Protein AF-A0A2D8T0A4-F1 (afdb_monomer_lite)

pLDDT: mean 87.45, std 16.28, range [20.62, 98.56]

Foldseek 3Di:
DDPPDPPPDDDDDDPDCPPAFDAQPQQQAGADPVRHGLEDDGFPHKDDADPVAWIWTHHPVAIAIDGSNGHGLEDDHANDWDYADPQWIWTHHDQWIAIDGSHRHGLEDDTASDWDYDDPQWTWTHHPCFIFIAGSNRDTLDDPHANDWAHDDPQWIWTAHPVQWIFIAGPSRHGQEDDTANDKADDDPQKIWGAHPQAIAIAGSRRHGLDDHHFNAWDDDDPQKIWTQHLLRFTWIAGSNGDIGHDPDPPDDDDDDPQDPPGDDQDDDLVSSLLSVLVVQLSLLLVCVSVVQADQQDKKKWFDSDPFKIWIAAHRDRSNPDDSLRIFIAGLVQHTDDHDGGGHLQVLQVSLLCVLDVLWGMKIWTAQPLLLVCLVVVHQLQLEDFPQPPAEEFDEDDGSDNVQNVSCVVQSNQAQKYHDRNGTIMGIHNDPSVSSVSRVRSSVSSVVRVVVVVPDDRHHDPVVVVVVVCVVVVHDVVSRVSSHDDD

Structure (mmCIF, N/CA/C/O backbone):
data_AF-A0A2D8T0A4-F1
#
_entry.id   AF-A0A2D8T0A4-F1
#
loop_
_atom_site.group_PDB
_atom_site.id
_atom_site.type_symbol
_atom_site.label_atom_id
_atom_site.label_alt_id
_atom_site.label_comp_id
_atom_site.label_asym_id
_atom_site.label_entity_id
_atom_site.label_seq_id
_atom_site.pdbx_PDB_ins_code
_atom_site.Cartn_x
_atom_site.Cartn_y
_atom_site.Cartn_z
_atom_site.occupancy
_atom_site.B_iso_or_equiv
_atom_site.auth_seq_id
_atom_site.auth_comp_id
_atom_site.auth_asym_id
_atom_site.auth_atom_id
_atom_site.pdbx_PDB_model_num
ATOM 1 N N . MET A 1 1 ? 13.088 -10.643 -3.166 1.00 25.22 1 MET A N 1
ATOM 2 C CA . MET A 1 1 ? 12.780 -11.390 -4.403 1.00 25.22 1 MET A CA 1
ATOM 3 C C . MET A 1 1 ? 11.805 -10.527 -5.203 1.00 25.22 1 MET A C 1
ATOM 5 O O . MET A 1 1 ? 10.603 -10.677 -5.061 1.00 25.22 1 MET A O 1
ATOM 9 N N . MET A 1 2 ? 12.314 -9.505 -5.899 1.00 22.02 2 MET A N 1
ATOM 10 C CA . MET A 1 2 ? 11.491 -8.601 -6.715 1.00 22.02 2 MET A CA 1
ATOM 11 C C . MET A 1 2 ? 11.485 -9.134 -8.143 1.00 22.02 2 MET A C 1
ATOM 13 O O . MET A 1 2 ? 12.546 -9.375 -8.717 1.00 22.02 2 MET A O 1
ATOM 17 N N . PHE A 1 3 ? 10.289 -9.356 -8.678 1.00 20.62 3 PHE A N 1
ATOM 18 C CA . PHE A 1 3 ? 10.072 -9.680 -10.077 1.00 20.62 3 PHE A CA 1
ATOM 19 C C . PHE A 1 3 ? 10.654 -8.553 -10.937 1.00 20.62 3 PHE A C 1
ATOM 21 O O . PHE A 1 3 ? 10.119 -7.449 -10.965 1.00 20.62 3 PHE A O 1
ATOM 28 N N . VAL A 1 4 ? 11.751 -8.832 -11.643 1.00 24.62 4 VAL A N 1
ATOM 29 C CA . VAL A 1 4 ? 12.166 -8.040 -12.805 1.00 24.62 4 VAL A CA 1
ATOM 30 C C . VAL A 1 4 ? 11.156 -8.375 -13.898 1.00 24.62 4 VAL A C 1
ATOM 32 O O . VAL A 1 4 ? 11.332 -9.319 -14.666 1.00 24.62 4 VAL A O 1
ATOM 35 N N . GLY A 1 5 ? 10.021 -7.678 -13.866 1.00 23.03 5 GLY A N 1
ATOM 36 C CA . GLY A 1 5 ? 9.019 -7.748 -14.913 1.00 23.03 5 GLY A CA 1
ATOM 37 C C . GLY A 1 5 ? 9.656 -7.268 -16.207 1.00 23.03 5 GLY A C 1
ATOM 38 O O . GLY A 1 5 ? 10.078 -6.120 -16.310 1.00 23.03 5 GLY A O 1
ATOM 39 N N . ILE A 1 6 ? 9.746 -8.163 -17.186 1.00 25.33 6 ILE A N 1
ATOM 40 C CA . ILE A 1 6 ? 9.951 -7.794 -18.582 1.00 25.33 6 ILE A CA 1
ATOM 41 C C . ILE A 1 6 ? 8.779 -6.873 -18.924 1.00 25.33 6 ILE A C 1
ATOM 43 O O . ILE A 1 6 ? 7.647 -7.339 -19.051 1.00 25.33 6 ILE A O 1
ATOM 47 N N . ALA A 1 7 ? 9.030 -5.566 -18.990 1.00 26.69 7 ALA A N 1
ATOM 48 C CA . ALA A 1 7 ? 8.056 -4.609 -19.476 1.00 26.69 7 ALA A CA 1
ATOM 49 C C . ALA A 1 7 ? 7.777 -4.954 -20.943 1.00 26.69 7 ALA A C 1
ATOM 51 O O . ALA A 1 7 ? 8.597 -4.714 -21.829 1.00 26.69 7 ALA A O 1
ATOM 52 N N . ILE A 1 8 ? 6.633 -5.587 -21.188 1.00 26.22 8 ILE A N 1
ATOM 53 C CA . ILE A 1 8 ? 6.074 -5.713 -22.527 1.00 26.22 8 ILE A CA 1
ATOM 54 C C . ILE A 1 8 ? 5.610 -4.299 -22.884 1.00 26.22 8 ILE A C 1
ATOM 56 O O . ILE A 1 8 ? 4.675 -3.771 -22.289 1.00 26.22 8 ILE A O 1
ATOM 60 N N . CYS A 1 9 ? 6.371 -3.653 -23.761 1.00 36.06 9 CYS A N 1
ATOM 61 C CA . CYS A 1 9 ? 6.180 -2.275 -24.189 1.00 36.06 9 CYS A CA 1
ATOM 62 C C . CYS A 1 9 ? 4.857 -2.137 -24.968 1.00 36.06 9 CYS A C 1
ATOM 64 O O . CYS A 1 9 ? 4.589 -2.946 -25.859 1.00 36.06 9 CYS A O 1
ATOM 66 N N . GLU A 1 10 ? 4.052 -1.111 -24.674 1.00 27.22 10 GLU A N 1
ATOM 67 C CA . GLU A 1 10 ? 3.031 -0.652 -25.623 1.00 27.22 10 GLU A CA 1
ATOM 68 C C . GLU A 1 10 ? 3.733 0.040 -26.806 1.00 27.22 10 GLU A C 1
ATOM 70 O O . GLU A 1 10 ? 4.656 0.831 -26.592 1.00 27.22 10 GLU A O 1
ATOM 75 N N . PRO A 1 11 ? 3.345 -0.243 -28.061 1.00 32.34 11 PRO A N 1
ATOM 76 C CA . PRO A 1 11 ? 4.042 0.293 -29.220 1.00 32.34 11 PRO A CA 1
ATOM 77 C C . PRO A 1 11 ? 3.827 1.806 -29.365 1.00 32.34 11 PRO A C 1
ATOM 79 O O . PRO A 1 11 ? 2.698 2.293 -29.440 1.00 32.34 11 PRO A O 1
ATOM 82 N N . TYR A 1 12 ? 4.938 2.534 -29.485 1.00 36.16 12 TYR A N 1
ATOM 83 C CA . TYR A 1 12 ? 4.987 3.905 -29.989 1.00 36.16 12 TYR A CA 1
ATOM 84 C C . TYR A 1 12 ? 4.338 3.946 -31.385 1.00 36.16 12 TYR A C 1
ATOM 86 O O . TYR A 1 12 ? 4.817 3.287 -32.309 1.00 36.16 12 TYR A O 1
ATOM 94 N N . ARG A 1 13 ? 3.219 4.668 -31.542 1.00 32.97 13 ARG A N 1
ATOM 95 C CA . ARG A 1 13 ? 2.554 4.852 -32.842 1.00 32.97 13 ARG A CA 1
ATOM 96 C C . ARG A 1 13 ? 3.305 5.912 -33.649 1.00 32.97 13 ARG A C 1
ATOM 98 O O . ARG A 1 13 ? 3.213 7.092 -33.332 1.00 32.97 13 ARG A O 1
ATOM 105 N N . SER A 1 14 ? 4.032 5.489 -34.682 1.00 35.91 14 SER A N 1
ATOM 106 C CA . SER A 1 14 ? 4.498 6.371 -35.756 1.00 35.91 14 SER A CA 1
ATOM 107 C C . SER A 1 14 ? 3.382 6.590 -36.784 1.00 35.91 14 SER A C 1
ATOM 109 O O . SER A 1 14 ? 2.695 5.642 -37.164 1.00 35.91 14 SER A O 1
ATOM 111 N N . ASP A 1 15 ? 3.240 7.822 -37.278 1.00 35.44 15 ASP A N 1
ATOM 112 C CA . ASP A 1 15 ? 2.240 8.256 -38.276 1.00 35.44 15 ASP A CA 1
ATOM 113 C C . ASP A 1 15 ? 2.465 7.715 -39.711 1.00 35.44 15 ASP A C 1
ATOM 115 O O . ASP A 1 15 ? 1.843 8.164 -40.672 1.00 35.44 15 ASP A O 1
ATOM 119 N N . SER A 1 16 ? 3.308 6.696 -39.879 1.00 44.09 16 SER A N 1
ATOM 120 C CA . SER A 1 16 ? 3.341 5.836 -41.063 1.00 44.09 16 SER A CA 1
ATOM 121 C C . SER A 1 16 ? 3.115 4.397 -40.608 1.00 44.09 16 SER A C 1
ATOM 123 O O . SER A 1 16 ? 3.939 3.795 -39.919 1.00 44.09 16 SER A O 1
ATOM 125 N N . MET A 1 17 ? 1.956 3.832 -40.948 1.00 53.38 17 MET A N 1
ATOM 126 C CA . MET A 1 17 ? 1.600 2.475 -40.537 1.00 53.38 17 MET A CA 1
ATOM 127 C C . MET A 1 17 ? 2.270 1.469 -41.483 1.00 53.38 17 MET A C 1
ATOM 129 O O . MET A 1 17 ? 1.611 0.803 -42.279 1.00 53.38 17 MET A O 1
ATOM 133 N N . THR A 1 18 ? 3.603 1.398 -41.445 1.00 69.62 18 THR A N 1
ATOM 134 C CA . THR A 1 18 ? 4.347 0.317 -42.094 1.00 69.62 18 THR A CA 1
ATOM 135 C C . THR A 1 18 ? 3.985 -0.978 -41.373 1.00 69.62 18 THR A C 1
ATOM 137 O O . THR A 1 18 ? 4.347 -1.184 -40.216 1.00 69.62 18 THR A O 1
ATOM 140 N N . ILE A 1 19 ? 3.211 -1.837 -42.034 1.00 80.69 19 ILE A N 1
ATOM 141 C CA . ILE A 1 19 ? 2.784 -3.117 -41.467 1.00 80.69 19 ILE A CA 1
ATOM 142 C C . ILE A 1 19 ? 3.915 -4.122 -41.672 1.00 80.69 19 ILE A C 1
ATOM 144 O O . ILE A 1 19 ? 4.169 -4.563 -42.794 1.00 80.69 19 ILE A O 1
ATOM 148 N N . TYR A 1 20 ? 4.595 -4.482 -40.586 1.00 91.19 20 TYR A N 1
ATOM 149 C CA . TYR A 1 20 ? 5.616 -5.523 -40.605 1.00 91.19 20 TYR A CA 1
ATOM 150 C C . TYR A 1 20 ? 5.026 -6.923 -40.354 1.00 91.19 20 TYR A C 1
ATOM 152 O O . TYR A 1 20 ? 3.964 -7.046 -39.736 1.00 91.19 20 TYR A O 1
ATOM 160 N N . PRO A 1 21 ? 5.719 -7.993 -40.796 1.00 93.94 21 PRO A N 1
ATOM 161 C CA . PRO A 1 21 ? 5.367 -9.366 -40.448 1.00 93.94 21 PRO A CA 1
ATOM 162 C C . PRO A 1 21 ? 5.241 -9.570 -38.932 1.00 93.94 21 PRO A C 1
ATOM 164 O O . PRO A 1 21 ? 6.046 -9.057 -38.151 1.00 93.94 21 PRO A O 1
ATOM 167 N N . SER A 1 22 ? 4.252 -10.356 -38.512 1.00 94.31 22 SER A N 1
ATOM 168 C CA . SER A 1 22 ? 4.015 -10.663 -37.096 1.00 94.31 22 SER A CA 1
ATOM 169 C C . SER A 1 22 ? 4.886 -11.824 -36.627 1.00 94.31 22 SER A C 1
ATOM 171 O O . SER A 1 22 ? 5.336 -12.640 -37.428 1.00 94.31 22 SER A O 1
ATOM 173 N N . THR A 1 23 ? 5.144 -11.937 -35.326 1.00 94.62 23 THR A N 1
ATOM 174 C CA . THR A 1 23 ? 5.869 -13.091 -34.779 1.00 94.62 23 THR A CA 1
ATOM 175 C C . THR A 1 23 ? 4.977 -14.334 -34.776 1.00 94.62 23 THR A C 1
ATOM 177 O O . THR A 1 23 ? 3.807 -14.283 -34.400 1.00 94.62 23 THR A O 1
ATOM 180 N N . SER A 1 24 ? 5.527 -15.477 -35.193 1.00 92.88 24 SER A N 1
ATOM 181 C CA . SER A 1 24 ? 4.832 -16.766 -35.074 1.00 92.88 24 SER A CA 1
ATOM 182 C C . SER A 1 24 ? 4.559 -17.120 -33.610 1.00 92.88 24 SER A C 1
ATOM 184 O O . SER A 1 24 ? 5.313 -16.746 -32.708 1.00 92.88 24 SER A O 1
ATOM 186 N N . SER A 1 25 ? 3.526 -17.928 -33.368 1.00 91.94 25 SER A N 1
ATOM 187 C CA . SER A 1 25 ? 3.173 -18.405 -32.023 1.00 91.94 25 SER A CA 1
ATOM 188 C C . SER A 1 25 ? 4.308 -19.181 -31.340 1.00 91.94 25 SER A C 1
ATOM 190 O O . SER A 1 25 ? 4.512 -19.045 -30.135 1.00 91.94 25 SER A O 1
ATOM 192 N N . CYS A 1 26 ? 5.096 -19.945 -32.106 1.00 91.25 26 CYS A N 1
ATOM 193 C CA . CYS A 1 26 ? 6.277 -20.658 -31.612 1.00 91.25 26 CYS A CA 1
ATOM 194 C C . CYS A 1 26 ? 7.536 -19.780 -31.514 1.00 91.25 26 CYS A C 1
ATOM 196 O O . CYS A 1 26 ? 8.574 -20.262 -31.070 1.00 91.25 26 CYS A O 1
ATOM 198 N N . ARG A 1 27 ? 7.455 -18.506 -31.921 1.00 93.81 27 ARG A N 1
ATOM 199 C CA . ARG A 1 27 ? 8.525 -17.500 -31.859 1.00 93.81 27 ARG A CA 1
ATOM 200 C C . ARG A 1 27 ? 9.797 -17.851 -32.634 1.00 93.81 27 ARG A C 1
ATOM 202 O O . ARG A 1 27 ? 10.830 -17.261 -32.369 1.00 93.81 27 ARG A O 1
ATOM 209 N N . THR A 1 28 ? 9.754 -18.762 -33.606 1.00 95.62 28 THR A N 1
ATOM 210 C CA . THR A 1 28 ? 10.954 -19.184 -34.372 1.00 95.62 28 THR A CA 1
ATOM 211 C C . THR A 1 28 ? 11.115 -18.476 -35.722 1.00 95.62 28 THR A C 1
ATOM 213 O O . THR A 1 28 ? 12.143 -18.611 -36.385 1.00 95.62 28 THR A O 1
ATOM 216 N N . HIS A 1 29 ? 10.088 -17.754 -36.165 1.00 97.44 29 HIS A N 1
ATOM 217 C CA . HIS A 1 29 ? 10.027 -17.034 -37.440 1.00 97.44 29 HIS A CA 1
ATOM 218 C C . HIS A 1 29 ? 8.901 -15.992 -37.416 1.00 97.44 29 HIS A C 1
ATOM 220 O O . HIS A 1 29 ? 8.115 -15.947 -36.463 1.00 97.44 29 HIS A O 1
ATOM 226 N N . HIS A 1 30 ? 8.811 -15.192 -38.476 1.00 97.75 30 HIS A N 1
ATOM 227 C CA . HIS A 1 30 ? 7.716 -14.255 -38.702 1.00 97.75 30 HIS A CA 1
ATOM 228 C C . HIS A 1 30 ? 6.729 -14.777 -39.749 1.00 97.75 30 HIS A C 1
ATOM 230 O O . HIS A 1 30 ? 7.111 -15.545 -40.636 1.00 97.75 30 HIS A O 1
ATOM 236 N N . ILE A 1 31 ? 5.480 -14.339 -39.636 1.00 96.81 31 ILE A N 1
ATOM 237 C CA . ILE A 1 31 ? 4.346 -14.729 -40.472 1.00 96.81 31 ILE A CA 1
ATOM 238 C C . ILE A 1 31 ? 3.674 -13.503 -41.096 1.00 96.81 31 ILE A C 1
ATOM 240 O O . ILE A 1 31 ? 3.729 -12.399 -40.544 1.00 96.81 31 ILE A O 1
ATOM 244 N N . ASP A 1 32 ? 3.059 -13.702 -42.254 1.00 94.25 32 ASP A N 1
ATOM 245 C CA . ASP A 1 32 ? 2.218 -12.704 -42.905 1.00 94.25 32 ASP A CA 1
ATOM 246 C C . ASP A 1 32 ? 0.806 -12.654 -42.283 1.00 94.25 32 ASP A C 1
ATOM 248 O O . ASP A 1 32 ? 0.531 -13.261 -41.246 1.00 94.25 32 ASP A O 1
ATOM 252 N N . SER A 1 33 ? -0.102 -11.906 -42.917 1.00 91.00 33 SER A N 1
ATOM 253 C CA . SER A 1 33 ? -1.495 -11.780 -42.464 1.00 91.00 33 SER A CA 1
ATOM 254 C C . SER A 1 33 ? -2.328 -13.061 -42.609 1.00 91.00 33 SER A C 1
ATOM 256 O O . SER A 1 33 ? -3.336 -13.194 -41.918 1.00 91.00 33 SER A O 1
ATOM 258 N N . ASN A 1 34 ? -1.905 -14.009 -43.450 1.00 91.94 34 ASN A N 1
ATOM 259 C CA . ASN A 1 34 ? -2.537 -15.321 -43.603 1.00 91.94 34 ASN A CA 1
ATOM 260 C C . ASN A 1 34 ? -1.980 -16.351 -42.607 1.00 91.94 34 ASN A C 1
ATOM 262 O O . ASN A 1 34 ? -2.529 -17.443 -42.472 1.00 91.94 34 ASN A O 1
ATOM 266 N N . GLY A 1 35 ? -0.915 -15.999 -41.883 1.00 91.75 35 GLY A N 1
ATOM 267 C CA . GLY A 1 35 ? -0.215 -16.890 -40.966 1.00 91.75 35 GLY A CA 1
ATOM 268 C C . GLY A 1 35 ? 0.906 -17.694 -41.624 1.00 91.75 35 GLY A C 1
ATOM 269 O O . GLY A 1 35 ? 1.494 -18.556 -40.967 1.00 91.75 35 GLY A O 1
ATOM 270 N N . ASP A 1 36 ? 1.238 -17.399 -42.881 1.00 95.38 36 ASP A N 1
ATOM 271 C CA . ASP A 1 36 ? 2.272 -18.104 -43.626 1.00 95.38 36 ASP A CA 1
ATOM 272 C C . ASP A 1 36 ? 3.665 -17.524 -43.327 1.00 95.38 36 ASP A C 1
ATOM 274 O O . ASP A 1 36 ? 3.825 -16.304 -43.215 1.00 95.38 36 ASP A O 1
ATOM 278 N N . PRO A 1 37 ? 4.716 -18.359 -43.198 1.00 96.31 37 PRO A N 1
ATOM 279 C CA . PRO A 1 37 ? 6.074 -17.876 -42.965 1.00 96.31 37 PRO A CA 1
ATOM 280 C C . PRO A 1 37 ? 6.572 -16.955 -44.087 1.00 96.31 37 PRO A C 1
ATOM 282 O O . PRO A 1 37 ? 6.653 -17.372 -45.241 1.00 96.31 37 PRO A O 1
ATOM 285 N N . VAL A 1 38 ? 7.028 -15.745 -43.744 1.00 96.38 38 VAL A N 1
ATOM 286 C CA . VAL A 1 38 ? 7.545 -14.772 -44.737 1.00 96.38 38 VAL A CA 1
ATOM 287 C C . VAL A 1 38 ? 8.947 -15.107 -45.267 1.00 96.38 38 VAL A C 1
ATOM 289 O O . VAL A 1 38 ? 9.427 -14.496 -46.219 1.00 96.38 38 VAL A O 1
ATOM 292 N N . TYR A 1 39 ? 9.617 -16.092 -44.666 1.00 96.50 39 TYR A N 1
ATOM 293 C CA . TYR A 1 39 ? 10.901 -16.630 -45.111 1.00 96.50 39 TYR A CA 1
ATOM 294 C C . TYR A 1 39 ? 11.095 -18.085 -44.641 1.00 96.50 39 TYR A C 1
ATOM 296 O O . TYR A 1 39 ? 10.471 -18.560 -43.685 1.00 96.50 39 TYR A O 1
ATOM 304 N N . GLY A 1 40 ? 11.993 -18.817 -45.311 1.00 94.31 40 GLY A N 1
ATOM 305 C CA . GLY A 1 40 ? 12.233 -20.245 -45.051 1.00 94.31 40 GLY A CA 1
ATOM 306 C C . GLY A 1 40 ? 13.088 -20.553 -43.813 1.00 94.31 40 GLY A C 1
ATOM 307 O O . GLY A 1 40 ? 12.953 -21.624 -43.228 1.00 94.31 40 GLY A O 1
ATOM 308 N N . GLN A 1 41 ? 13.949 -19.627 -43.382 1.00 94.56 41 GLN A N 1
ATOM 309 C CA . GLN A 1 41 ? 14.846 -19.839 -42.239 1.00 94.56 41 GLN A CA 1
ATOM 310 C C . GLN A 1 41 ? 14.077 -19.950 -40.909 1.00 94.56 41 GLN A C 1
ATOM 312 O O . GLN A 1 41 ? 13.019 -19.341 -40.731 1.00 94.56 41 GLN A O 1
ATOM 317 N N . ARG A 1 42 ? 14.608 -20.731 -39.960 1.00 96.06 42 ARG A N 1
ATOM 318 C CA . ARG A 1 42 ? 14.088 -20.856 -38.590 1.00 96.06 42 ARG A CA 1
ATOM 319 C C . ARG A 1 42 ? 15.179 -20.521 -37.581 1.00 96.06 42 ARG A C 1
ATOM 321 O O . ARG A 1 42 ? 16.318 -20.960 -37.725 1.00 96.06 42 ARG A O 1
ATOM 328 N N . PHE A 1 43 ? 14.802 -19.746 -36.578 1.00 96.38 43 PHE A N 1
ATOM 329 C CA . PHE A 1 43 ? 15.666 -19.252 -35.512 1.00 96.38 43 PHE A CA 1
ATOM 330 C C . PHE A 1 43 ? 15.294 -19.916 -34.187 1.00 96.38 43 PHE A C 1
ATOM 332 O O . PHE A 1 43 ? 14.204 -20.477 -34.055 1.00 96.38 43 PHE A O 1
ATOM 339 N N . LYS A 1 44 ? 16.183 -19.840 -33.191 1.00 95.19 44 LYS A N 1
ATOM 340 C CA . LYS A 1 44 ? 15.857 -20.277 -31.825 1.00 95.19 44 LYS A CA 1
ATOM 341 C C . LYS A 1 44 ? 14.746 -19.412 -31.239 1.00 95.19 44 LYS A C 1
ATOM 343 O O . LYS A 1 44 ? 13.808 -19.940 -30.651 1.00 95.19 44 LYS A O 1
ATOM 348 N N . TRP A 1 45 ? 14.848 -18.099 -31.436 1.00 92.69 45 TRP A N 1
ATOM 349 C CA . TRP A 1 45 ? 13.770 -17.151 -31.194 1.00 92.69 45 TRP A CA 1
ATOM 350 C C . TRP A 1 45 ? 13.898 -15.924 -32.100 1.00 92.69 45 TRP A C 1
ATOM 352 O O . TRP A 1 45 ? 14.983 -15.608 -32.596 1.00 92.69 45 TRP A O 1
ATOM 362 N N . VAL A 1 46 ? 12.771 -15.244 -32.303 1.00 95.12 46 VAL A N 1
ATOM 363 C CA . VAL A 1 46 ? 12.654 -13.949 -32.975 1.00 95.12 46 VAL A CA 1
ATOM 364 C C . VAL A 1 46 ? 11.839 -12.985 -32.108 1.00 95.12 46 VAL A C 1
ATOM 366 O O . VAL A 1 46 ? 10.942 -13.411 -31.373 1.00 95.12 46 VAL A O 1
ATOM 369 N N . LEU A 1 47 ? 12.135 -11.691 -32.204 1.00 94.44 47 LEU A N 1
ATOM 370 C CA . LEU A 1 47 ? 11.310 -10.606 -31.663 1.00 94.44 47 LEU A CA 1
ATOM 371 C C . LEU A 1 47 ? 10.664 -9.801 -32.796 1.00 94.44 47 LEU A C 1
ATOM 373 O O . LEU A 1 47 ? 11.145 -9.886 -33.922 1.00 94.44 47 LEU A O 1
ATOM 377 N N . PRO A 1 48 ? 9.598 -9.026 -32.510 1.00 94.69 48 PRO A N 1
ATOM 378 C CA . PRO A 1 48 ? 8.901 -8.241 -33.522 1.00 94.69 48 PRO A CA 1
ATOM 379 C C . PRO A 1 48 ? 9.816 -7.303 -34.312 1.00 94.69 48 PRO A C 1
ATOM 381 O O . PRO A 1 48 ? 10.804 -6.777 -33.795 1.00 94.69 48 PRO A O 1
ATOM 384 N N . PHE A 1 49 ? 9.430 -7.059 -35.562 1.00 94.75 49 PHE A N 1
ATOM 385 C CA . PHE A 1 49 ? 10.001 -5.994 -36.373 1.00 94.75 49 PHE A CA 1
ATOM 386 C C . PHE A 1 49 ? 9.636 -4.620 -35.811 1.00 94.75 49 PHE A C 1
ATOM 388 O O . PHE A 1 49 ? 8.479 -4.354 -35.479 1.00 94.75 49 PHE A O 1
ATOM 395 N N . HIS A 1 50 ? 10.623 -3.734 -35.793 1.00 91.25 50 HIS A N 1
ATOM 396 C CA . HIS A 1 50 ? 10.458 -2.313 -35.520 1.00 91.25 50 HIS A CA 1
ATOM 397 C C . HIS A 1 50 ? 10.997 -1.499 -36.692 1.00 91.25 50 HIS A C 1
ATOM 399 O O . HIS A 1 50 ? 11.849 -1.982 -37.441 1.00 91.25 50 HIS A O 1
ATOM 405 N N . ASP A 1 51 ? 10.500 -0.273 -36.866 1.00 87.62 51 ASP A N 1
ATOM 406 C CA . ASP A 1 51 ? 11.030 0.650 -37.870 1.00 87.62 51 ASP A CA 1
ATOM 407 C C . ASP A 1 51 ? 12.549 0.823 -37.682 1.00 87.62 51 ASP A C 1
ATOM 409 O O . ASP A 1 51 ? 12.975 0.978 -36.536 1.00 87.62 51 ASP A O 1
ATOM 413 N N . PRO A 1 52 ? 13.386 0.724 -38.737 1.00 92.06 52 PRO A N 1
ATOM 414 C CA . PRO A 1 52 ? 13.081 0.790 -40.178 1.00 92.06 52 PRO A CA 1
ATOM 415 C C . PRO A 1 52 ? 12.815 -0.567 -40.869 1.00 92.06 52 PRO A C 1
ATOM 417 O O . PRO A 1 52 ? 13.044 -0.722 -42.068 1.00 92.06 52 PRO A O 1
ATOM 420 N N . GLY A 1 53 ? 12.382 -1.584 -40.126 1.00 94.25 53 GLY A N 1
ATOM 421 C CA . GLY A 1 53 ? 12.137 -2.938 -40.628 1.00 94.25 53 GLY A CA 1
ATOM 422 C C . GLY A 1 53 ? 13.188 -3.932 -40.159 1.00 94.25 53 GLY A C 1
ATOM 423 O O . GLY A 1 53 ? 13.609 -4.803 -40.917 1.00 94.25 53 GLY A O 1
ATOM 424 N N . LEU A 1 54 ? 13.609 -3.806 -38.901 1.00 96.50 54 LEU A N 1
ATOM 425 C CA . LEU A 1 54 ? 14.595 -4.678 -38.276 1.00 96.50 54 LEU A CA 1
ATOM 426 C C . LEU A 1 54 ? 13.964 -5.501 -37.157 1.00 96.50 54 LEU A C 1
ATOM 428 O O . LEU A 1 54 ? 13.259 -4.962 -36.306 1.00 96.50 54 LEU A O 1
ATOM 432 N N . ALA A 1 55 ? 14.243 -6.804 -37.153 1.00 96.81 55 ALA A N 1
ATOM 433 C CA . ALA A 1 55 ? 13.822 -7.724 -36.100 1.00 96.81 55 ALA A CA 1
ATOM 434 C C . ALA A 1 55 ? 15.029 -8.440 -35.474 1.00 96.81 55 ALA A C 1
ATOM 436 O O . ALA A 1 55 ? 15.845 -8.988 -36.223 1.00 96.81 55 ALA A O 1
ATOM 437 N N . PRO A 1 56 ? 15.129 -8.497 -34.134 1.00 97.25 56 PRO A N 1
ATOM 438 C CA . PRO A 1 56 ? 16.103 -9.327 -33.429 1.00 97.25 56 PRO A CA 1
ATOM 439 C C . PRO A 1 56 ? 15.841 -10.812 -33.670 1.00 97.25 56 PRO A C 1
ATOM 441 O O . PRO A 1 56 ? 14.704 -11.279 -33.550 1.00 97.25 56 PRO A O 1
ATOM 444 N N . VAL A 1 57 ? 16.899 -11.571 -33.931 1.00 97.62 57 VAL A N 1
ATOM 445 C CA . VAL A 1 57 ? 16.862 -13.034 -34.021 1.00 97.62 57 VAL A CA 1
ATOM 446 C C . VAL A 1 57 ? 18.067 -13.647 -33.325 1.00 97.62 57 VAL A C 1
ATOM 448 O O . VAL A 1 57 ? 19.132 -13.034 -33.288 1.00 97.62 57 VAL A O 1
ATOM 451 N N . GLU A 1 58 ? 17.922 -14.882 -32.843 1.00 97.25 58 GLU A N 1
ATOM 452 C CA . GLU A 1 58 ? 19.036 -15.688 -32.330 1.00 97.25 58 GLU A CA 1
ATOM 453 C C . GLU A 1 58 ? 19.128 -17.037 -33.059 1.00 97.25 58 GLU A C 1
ATOM 455 O O . GLU A 1 58 ? 18.136 -17.757 -33.224 1.00 97.25 58 GLU A O 1
ATOM 460 N N . ASN A 1 59 ? 20.340 -17.420 -33.462 1.00 93.81 59 ASN A N 1
ATOM 461 C CA . ASN A 1 59 ? 20.662 -18.762 -33.947 1.00 93.81 59 ASN A CA 1
ATOM 462 C C . ASN A 1 59 ? 21.775 -19.417 -33.092 1.00 93.81 59 ASN A C 1
ATOM 464 O O . ASN A 1 59 ? 21.949 -19.106 -31.915 1.00 93.81 59 ASN A O 1
ATOM 468 N N . PHE A 1 60 ? 22.495 -20.404 -33.631 1.00 91.00 60 PHE A N 1
ATOM 469 C CA . PHE A 1 60 ? 23.614 -21.043 -32.919 1.00 91.00 60 PHE A CA 1
ATOM 470 C C . PHE A 1 60 ? 24.918 -20.233 -32.954 1.00 91.00 60 PHE A C 1
ATOM 472 O O . PHE A 1 60 ? 25.805 -20.505 -32.154 1.00 91.00 60 PHE A O 1
ATOM 479 N N . GLU A 1 61 ? 25.024 -19.252 -33.848 1.00 92.00 61 GLU A N 1
ATOM 480 C CA . GLU A 1 61 ? 26.204 -18.397 -34.031 1.00 92.00 61 GLU A CA 1
ATOM 481 C C . GLU A 1 61 ? 26.093 -17.081 -33.249 1.00 92.00 61 GLU A C 1
ATOM 483 O O . GLU A 1 61 ? 27.094 -16.400 -33.042 1.00 92.00 61 GLU A O 1
ATOM 488 N N . GLY A 1 62 ? 24.880 -16.720 -32.819 1.00 95.62 62 GLY A N 1
ATOM 489 C CA . GLY A 1 62 ? 24.606 -15.565 -31.974 1.00 95.62 62 GLY A CA 1
ATOM 490 C C . GLY A 1 62 ? 23.303 -14.853 -32.333 1.00 95.62 62 GLY A C 1
ATOM 491 O O . GLY A 1 62 ? 22.461 -15.354 -33.084 1.00 95.62 62 GLY A O 1
ATOM 492 N N . SER A 1 63 ? 23.166 -13.655 -31.783 1.00 97.69 63 SER A N 1
ATOM 493 C CA . SER A 1 63 ? 22.051 -12.733 -31.963 1.00 97.69 63 SER A CA 1
ATOM 494 C C . SER A 1 63 ? 22.398 -11.608 -32.942 1.00 97.69 63 SER A C 1
ATOM 496 O O . SER A 1 63 ? 23.516 -11.089 -32.931 1.00 97.69 63 SER A O 1
ATOM 498 N N . TYR A 1 64 ? 21.453 -11.221 -33.799 1.00 97.75 64 TYR A N 1
ATOM 499 C CA . TYR A 1 64 ? 21.596 -10.134 -34.782 1.00 97.75 64 TYR A CA 1
ATOM 500 C C . TYR A 1 64 ? 20.226 -9.681 -35.299 1.00 97.75 64 TYR A C 1
ATOM 502 O O . TYR A 1 64 ? 19.205 -10.246 -34.915 1.00 97.75 64 TYR A O 1
ATOM 510 N N . HIS A 1 65 ? 20.196 -8.674 -36.174 1.00 98.00 65 HIS A N 1
ATOM 511 C CA . HIS A 1 65 ? 18.959 -8.213 -36.803 1.00 98.00 65 HIS A CA 1
ATOM 512 C C . HIS A 1 65 ? 18.783 -8.745 -38.226 1.00 98.00 65 HIS A C 1
ATOM 514 O O . HIS A 1 65 ? 19.748 -8.853 -38.987 1.00 98.00 65 HIS A O 1
ATOM 520 N N . ILE A 1 66 ? 17.536 -9.024 -38.603 1.00 97.62 66 ILE A N 1
ATOM 521 C CA . ILE A 1 66 ? 17.134 -9.359 -39.975 1.00 97.62 66 ILE A CA 1
ATOM 522 C C . ILE A 1 66 ? 16.184 -8.311 -40.551 1.00 97.62 66 ILE A C 1
ATOM 524 O O . ILE A 1 66 ? 15.531 -7.576 -39.816 1.00 97.62 66 ILE A O 1
ATOM 528 N N . THR A 1 67 ? 16.093 -8.301 -41.876 1.00 96.44 67 THR A N 1
ATOM 529 C CA . THR A 1 67 ? 15.101 -7.573 -42.683 1.00 96.44 67 THR A CA 1
ATOM 530 C C . THR A 1 67 ? 13.797 -8.379 -42.826 1.00 96.44 67 THR A C 1
ATOM 532 O O . THR A 1 67 ? 13.803 -9.584 -42.549 1.00 96.44 67 THR A O 1
ATOM 535 N N . PRO A 1 68 ? 12.685 -7.793 -43.327 1.00 95.44 68 PRO A N 1
ATOM 536 C CA . PRO A 1 68 ? 11.399 -8.496 -43.464 1.00 95.44 68 PRO A CA 1
ATOM 537 C C . PRO A 1 68 ? 11.445 -9.735 -44.367 1.00 95.44 68 PRO A C 1
ATOM 539 O O . PRO A 1 68 ? 10.636 -10.644 -44.218 1.00 95.44 68 PRO A O 1
ATOM 542 N N . VAL A 1 69 ? 12.432 -9.808 -45.265 1.00 94.31 69 VAL A N 1
ATOM 543 C CA . VAL A 1 69 ? 12.684 -10.963 -46.145 1.00 94.31 69 VAL A CA 1
ATOM 544 C C . VAL A 1 69 ? 13.590 -12.030 -45.510 1.00 94.31 69 VAL A C 1
ATOM 546 O O . VAL A 1 69 ? 14.045 -12.945 -46.193 1.00 94.31 69 VAL A O 1
ATOM 549 N N . GLY A 1 70 ? 13.905 -11.910 -44.216 1.00 95.31 70 GLY A N 1
ATOM 550 C CA . GLY A 1 70 ? 14.683 -12.896 -43.460 1.00 95.31 70 GLY A CA 1
ATOM 551 C C . GLY A 1 70 ? 16.199 -12.815 -43.643 1.00 95.31 70 GLY A C 1
ATOM 552 O O . GLY A 1 70 ? 16.915 -13.666 -43.124 1.00 95.31 70 GLY A O 1
ATOM 553 N N . LYS A 1 71 ? 16.711 -11.815 -44.371 1.00 96.38 71 LYS A N 1
ATOM 554 C CA . LYS A 1 71 ? 18.157 -11.641 -44.576 1.00 96.38 71 LYS A CA 1
ATOM 555 C C . LYS A 1 71 ? 18.785 -10.850 -43.426 1.00 96.38 71 LYS A C 1
ATOM 557 O O . LYS A 1 71 ? 18.151 -9.883 -42.998 1.00 96.38 71 LYS A O 1
ATOM 562 N N . PRO A 1 72 ? 20.008 -11.192 -42.973 1.00 97.00 72 PRO A N 1
ATOM 563 C CA . PRO A 1 72 ? 20.751 -10.373 -42.017 1.00 97.00 72 PRO A CA 1
ATOM 564 C C . PRO A 1 72 ? 20.847 -8.918 -42.489 1.00 97.00 72 PRO A C 1
ATOM 566 O O . PRO A 1 72 ? 21.115 -8.670 -43.662 1.00 97.00 72 PRO A O 1
ATOM 569 N N . ALA A 1 73 ? 20.626 -7.971 -41.579 1.00 96.81 73 ALA A N 1
ATOM 570 C CA . ALA A 1 73 ? 20.807 -6.545 -41.852 1.00 96.81 73 ALA A CA 1
ATOM 571 C C . ALA A 1 73 ? 22.294 -6.148 -41.917 1.00 96.81 73 ALA A C 1
ATOM 573 O O . ALA A 1 73 ? 22.651 -5.170 -42.565 1.00 96.81 73 ALA A O 1
ATOM 574 N N . TYR A 1 74 ? 23.148 -6.934 -41.259 1.00 96.62 74 TYR A N 1
ATOM 575 C CA . TYR A 1 74 ? 24.599 -6.786 -41.198 1.00 96.62 74 TYR A CA 1
ATOM 576 C C . TYR A 1 74 ? 25.257 -8.117 -40.792 1.00 96.62 74 TYR A C 1
ATOM 578 O O . TYR A 1 74 ? 24.593 -9.048 -40.312 1.00 96.62 74 TYR A O 1
ATOM 586 N N . ASP A 1 75 ? 26.579 -8.201 -40.950 1.00 95.38 75 ASP A N 1
ATOM 587 C CA . ASP A 1 75 ? 27.333 -9.447 -40.753 1.00 95.38 75 ASP A CA 1
ATOM 588 C C . ASP A 1 75 ? 27.673 -9.736 -39.286 1.00 95.38 75 ASP A C 1
ATOM 590 O O . ASP A 1 75 ? 27.738 -10.898 -38.876 1.00 95.38 75 ASP A O 1
ATOM 594 N N . VAL A 1 76 ? 27.855 -8.695 -38.469 1.00 95.06 76 VAL A N 1
ATOM 595 C CA . VAL A 1 76 ? 28.274 -8.832 -37.067 1.00 95.06 76 VAL A CA 1
ATOM 596 C C . VAL A 1 76 ? 27.236 -9.606 -36.248 1.00 95.06 76 VAL A C 1
ATOM 598 O O . VAL A 1 76 ? 26.030 -9.390 -36.369 1.00 95.06 76 VAL A O 1
ATOM 601 N N . LYS A 1 77 ? 27.724 -10.504 -35.384 1.00 96.25 77 LYS A N 1
ATOM 602 C CA . LYS A 1 77 ? 26.928 -11.252 -34.403 1.00 96.25 77 LYS A CA 1
ATOM 603 C C . LYS A 1 77 ? 27.281 -10.824 -32.981 1.00 96.25 77 LYS A C 1
ATOM 605 O O . LYS A 1 77 ? 28.433 -10.477 -32.683 1.00 96.25 77 LYS A O 1
ATOM 610 N N . PHE A 1 78 ? 26.270 -10.860 -32.126 1.00 97.12 78 PHE A N 1
ATOM 611 C CA . PHE A 1 78 ? 26.313 -10.484 -30.718 1.00 97.12 78 PHE A CA 1
ATOM 612 C C . PHE A 1 78 ? 25.857 -11.657 -29.854 1.00 97.12 78 PHE A C 1
ATOM 614 O O . PHE A 1 78 ? 25.225 -12.583 -30.350 1.00 97.12 78 PHE A O 1
ATOM 621 N N . ASP A 1 79 ? 26.122 -11.614 -28.554 1.00 96.38 79 ASP A N 1
ATOM 622 C CA . ASP A 1 79 ? 25.586 -12.628 -27.644 1.00 96.38 79 ASP A CA 1
ATOM 623 C C . ASP A 1 79 ? 24.084 -12.402 -27.437 1.00 96.38 79 ASP A C 1
ATOM 625 O O . ASP A 1 79 ? 23.302 -13.351 -27.414 1.00 96.38 79 ASP A O 1
ATOM 629 N N . ARG A 1 80 ? 23.663 -11.130 -27.353 1.00 95.62 80 ARG A N 1
ATOM 630 C CA . ARG A 1 80 ? 22.254 -10.713 -27.277 1.00 95.62 80 ARG A CA 1
ATOM 631 C C . ARG A 1 80 ? 22.007 -9.440 -28.070 1.00 95.62 80 ARG A C 1
ATOM 633 O O . ARG A 1 80 ? 22.891 -8.591 -28.176 1.00 95.62 80 ARG A O 1
ATOM 640 N N . THR A 1 81 ? 20.788 -9.292 -28.575 1.00 95.69 81 THR A N 1
ATOM 641 C CA . THR A 1 81 ? 20.298 -8.047 -29.168 1.00 95.69 81 THR A CA 1
ATOM 642 C C . THR A 1 81 ? 18.796 -7.886 -28.936 1.00 95.69 81 THR A C 1
ATOM 644 O O . THR A 1 81 ? 18.094 -8.879 -28.740 1.00 95.69 81 THR A O 1
ATOM 647 N N . PHE A 1 82 ? 18.317 -6.646 -28.913 1.00 93.56 82 PHE A N 1
ATOM 648 C CA . PHE A 1 82 ? 16.927 -6.281 -28.626 1.00 93.56 82 PHE A CA 1
ATOM 649 C C . PHE A 1 82 ? 16.366 -5.394 -29.733 1.00 93.56 82 PHE A C 1
ATOM 651 O O . PHE A 1 82 ? 17.086 -5.046 -30.662 1.00 93.56 82 PHE A O 1
ATOM 658 N N . GLY A 1 83 ? 15.071 -5.076 -29.649 1.00 90.44 83 GLY A N 1
ATOM 659 C CA . GLY A 1 83 ? 14.366 -4.308 -30.673 1.00 90.44 83 GLY A CA 1
ATOM 660 C C . GLY A 1 83 ? 15.026 -2.967 -30.998 1.00 90.44 83 GLY A C 1
ATOM 661 O O . GLY A 1 83 ? 15.756 -2.390 -30.190 1.00 90.44 83 GLY A O 1
ATOM 662 N N . TYR A 1 84 ? 14.743 -2.483 -32.203 1.00 90.31 84 TYR A N 1
ATOM 663 C CA . TYR A 1 84 ? 15.253 -1.216 -32.702 1.00 90.31 84 TYR A CA 1
ATOM 664 C C . TYR A 1 84 ? 14.300 -0.082 -32.305 1.00 90.31 84 TYR A C 1
ATOM 666 O O . TYR A 1 84 ? 13.148 -0.058 -32.734 1.00 90.31 84 TYR A O 1
ATOM 674 N N . TYR A 1 85 ? 14.759 0.851 -31.472 1.00 88.75 85 TYR A N 1
ATOM 675 C CA . TYR A 1 85 ? 13.947 1.955 -30.958 1.00 88.75 85 TYR A CA 1
ATOM 676 C C . TYR A 1 85 ? 14.673 3.282 -31.159 1.00 88.75 85 TYR A C 1
ATOM 678 O O . TYR A 1 85 ? 15.839 3.426 -30.800 1.00 88.75 85 TYR A O 1
ATOM 686 N N . GLN A 1 86 ? 13.974 4.255 -31.753 1.00 89.62 86 GLN A N 1
ATOM 687 C CA . GLN A 1 86 ? 14.477 5.615 -31.995 1.00 89.62 86 GLN A CA 1
ATOM 688 C C . GLN A 1 86 ? 15.847 5.683 -32.696 1.00 89.62 86 GLN A C 1
ATOM 690 O O . GLN A 1 86 ? 16.626 6.595 -32.440 1.00 89.62 86 GLN A O 1
ATOM 695 N N . GLY A 1 87 ? 16.140 4.737 -33.593 1.00 91.12 87 GLY A N 1
ATOM 696 C CA . GLY A 1 87 ? 17.402 4.733 -34.336 1.00 91.12 87 GLY A CA 1
ATOM 697 C C . GLY A 1 87 ? 18.508 3.862 -33.741 1.00 91.12 87 GLY A C 1
ATOM 698 O O . GLY A 1 87 ? 19.611 3.891 -34.276 1.00 91.12 87 GLY A O 1
ATOM 699 N N . PHE A 1 88 ? 18.241 3.091 -32.682 1.00 95.06 88 PHE A N 1
ATOM 700 C CA . PHE A 1 88 ? 19.272 2.328 -31.976 1.00 95.06 88 PHE A CA 1
ATOM 701 C C . PHE A 1 88 ? 18.784 0.950 -31.531 1.00 95.06 88 PHE A C 1
ATOM 703 O O . PHE A 1 88 ? 17.607 0.770 -31.223 1.00 95.06 88 PHE A O 1
ATOM 710 N N . ALA A 1 89 ? 19.709 -0.001 -31.401 1.00 96.25 89 ALA A N 1
ATOM 711 C CA . ALA A 1 89 ? 19.463 -1.265 -30.708 1.00 96.25 89 ALA A CA 1
ATOM 712 C C . ALA A 1 89 ? 20.525 -1.536 -29.641 1.00 96.25 89 ALA A C 1
ATOM 714 O O . ALA A 1 89 ? 21.720 -1.345 -29.876 1.00 96.25 89 ALA A O 1
ATOM 715 N N . ALA A 1 90 ? 20.088 -2.023 -28.479 1.00 97.19 90 ALA A N 1
ATOM 716 C CA . ALA A 1 90 ? 20.982 -2.517 -27.441 1.00 97.19 90 ALA A CA 1
ATOM 717 C C . ALA A 1 90 ? 21.540 -3.894 -27.828 1.00 97.19 90 ALA A C 1
ATOM 719 O O . ALA A 1 90 ? 20.805 -4.795 -28.255 1.00 97.19 90 ALA A O 1
ATOM 720 N N . VAL A 1 91 ? 22.847 -4.071 -27.655 1.00 97.56 91 VAL A N 1
ATOM 721 C CA . VAL A 1 91 ? 23.559 -5.327 -27.906 1.00 97.56 91 VAL A CA 1
ATOM 722 C C . VAL A 1 91 ? 24.480 -5.677 -26.749 1.00 97.56 91 VAL A C 1
ATOM 724 O O . VAL A 1 91 ? 25.012 -4.802 -26.065 1.00 97.56 91 VAL A O 1
ATOM 727 N N . GLN A 1 92 ? 24.698 -6.977 -26.566 1.00 97.88 92 GLN A N 1
ATOM 728 C CA . GLN A 1 92 ? 25.680 -7.518 -25.635 1.00 97.88 92 GLN A CA 1
ATOM 729 C C . GLN A 1 92 ? 26.763 -8.281 -26.397 1.00 97.88 92 GLN A C 1
ATOM 731 O O . GLN A 1 92 ? 26.452 -9.140 -27.223 1.00 97.88 92 GLN A O 1
ATOM 736 N N . LYS A 1 93 ? 28.033 -8.017 -26.078 1.00 95.75 93 LYS A N 1
ATOM 737 C CA . LYS A 1 93 ? 29.174 -8.820 -26.536 1.00 95.75 93 LYS A CA 1
ATOM 738 C C . LYS A 1 93 ? 30.152 -9.048 -25.386 1.00 95.75 93 LYS A C 1
ATOM 740 O O . LYS A 1 93 ? 30.733 -8.108 -24.846 1.00 95.75 93 LYS A O 1
ATOM 745 N N . GLY A 1 94 ? 30.324 -10.303 -24.992 1.00 94.50 94 GLY A N 1
ATOM 746 C CA . GLY A 1 94 ? 30.942 -10.687 -23.732 1.00 94.50 94 GLY A CA 1
ATOM 747 C C . GLY A 1 94 ? 30.175 -10.110 -22.539 1.00 94.50 94 GLY A C 1
ATOM 748 O O . GLY A 1 94 ? 28.958 -10.245 -22.414 1.00 94.50 94 GLY A O 1
ATOM 749 N N . GLN A 1 95 ? 30.899 -9.435 -21.649 1.00 92.69 95 GLN A N 1
ATOM 750 C CA . GLN A 1 95 ? 30.316 -8.746 -20.490 1.00 92.69 95 GLN A CA 1
ATOM 751 C C . GLN A 1 95 ? 29.871 -7.309 -20.804 1.00 92.69 95 GLN A C 1
ATOM 753 O O . GLN A 1 95 ? 29.348 -6.630 -19.928 1.00 92.69 95 GLN A O 1
ATOM 758 N N . LEU A 1 96 ? 30.092 -6.833 -22.032 1.00 94.12 96 LEU A N 1
ATOM 759 C CA . LEU A 1 96 ? 29.923 -5.430 -22.393 1.00 94.12 96 LEU A CA 1
ATOM 760 C C . LEU A 1 96 ? 28.594 -5.209 -23.111 1.00 94.12 96 LEU A C 1
ATOM 762 O O . LEU A 1 96 ? 28.277 -5.913 -24.074 1.00 94.12 96 LEU A O 1
ATOM 766 N N . TRP A 1 97 ? 27.863 -4.188 -22.674 1.00 98.12 97 TRP A N 1
ATOM 767 C CA . TRP A 1 97 ? 26.665 -3.679 -23.331 1.00 98.12 97 TRP A CA 1
ATOM 768 C C . TRP A 1 97 ? 26.934 -2.335 -24.004 1.00 98.12 97 TRP A C 1
ATOM 770 O O . TRP A 1 97 ? 27.646 -1.488 -23.460 1.00 98.12 97 TRP A O 1
ATOM 780 N N . PHE A 1 98 ? 26.372 -2.140 -25.194 1.00 97.56 98 PHE A N 1
ATOM 781 C CA . PHE A 1 98 ? 26.445 -0.893 -25.959 1.00 97.56 98 PHE A CA 1
ATOM 782 C C . PHE A 1 98 ? 25.299 -0.820 -26.977 1.00 97.56 98 PHE A C 1
ATOM 784 O O . PHE A 1 98 ? 24.538 -1.777 -27.131 1.00 97.56 98 PHE A O 1
ATOM 791 N N . HIS A 1 99 ? 25.177 0.313 -27.671 1.00 97.81 99 HIS A N 1
ATOM 792 C CA . HIS A 1 99 ? 24.185 0.500 -28.729 1.00 97.81 99 HIS A CA 1
ATOM 793 C C . HIS A 1 99 ? 24.821 0.511 -30.118 1.00 97.81 99 HIS A C 1
ATOM 795 O O . HIS A 1 99 ? 25.973 0.930 -30.294 1.00 97.81 99 HIS A O 1
ATOM 801 N N . ILE A 1 100 ? 24.039 0.061 -31.096 1.00 97.38 100 ILE A N 1
ATOM 802 C CA . ILE A 1 100 ? 24.386 0.037 -32.517 1.00 97.38 100 ILE A CA 1
ATOM 803 C C . ILE A 1 100 ? 23.323 0.729 -33.377 1.00 97.38 100 ILE A C 1
ATOM 805 O O . ILE A 1 100 ? 22.163 0.823 -32.968 1.00 97.38 100 ILE A O 1
ATOM 809 N N . ASP A 1 101 ? 23.726 1.173 -34.567 1.00 95.69 101 ASP A N 1
ATOM 810 C CA . ASP A 1 101 ? 22.830 1.634 -35.633 1.00 95.69 101 ASP A CA 1
ATOM 811 C C . ASP A 1 101 ? 22.225 0.457 -36.431 1.00 95.69 101 ASP A C 1
ATOM 813 O O . ASP A 1 101 ? 22.488 -0.724 -36.172 1.00 95.69 101 ASP A O 1
ATOM 817 N N . ALA A 1 102 ? 21.404 0.779 -37.435 1.00 95.06 102 ALA A N 1
ATOM 818 C CA . ALA A 1 102 ? 20.748 -0.181 -38.324 1.00 95.06 102 ALA A CA 1
ATOM 819 C C . ALA A 1 102 ? 21.731 -0.996 -39.180 1.00 95.06 102 ALA A C 1
ATOM 821 O O . ALA A 1 102 ? 21.363 -2.050 -39.701 1.00 95.06 102 ALA A O 1
ATOM 822 N N . GLN A 1 103 ? 22.967 -0.521 -39.334 1.00 94.88 103 GLN A N 1
ATOM 823 C CA . GLN A 1 103 ? 24.047 -1.174 -40.070 1.00 94.88 103 GLN A CA 1
ATOM 824 C C . GLN A 1 103 ? 24.956 -2.001 -39.143 1.00 94.88 103 GLN A C 1
ATOM 826 O O . GLN A 1 103 ? 25.908 -2.624 -39.611 1.00 94.88 103 GLN A O 1
ATOM 831 N N . GLY A 1 104 ? 24.656 -2.054 -37.841 1.00 95.56 104 GLY A N 1
ATOM 832 C CA . GLY A 1 104 ? 25.429 -2.801 -36.855 1.00 95.56 104 GLY A CA 1
ATOM 833 C C . GLY A 1 104 ? 26.690 -2.079 -36.380 1.00 95.56 104 GLY A C 1
ATOM 834 O O . GLY A 1 104 ? 27.507 -2.691 -35.686 1.00 95.56 104 GLY A O 1
ATOM 835 N N . ASN A 1 105 ? 26.862 -0.799 -36.723 1.00 95.88 105 ASN A N 1
ATOM 836 C CA . ASN A 1 105 ? 27.985 -0.002 -36.252 1.00 95.88 105 ASN A CA 1
ATOM 837 C C . ASN A 1 105 ? 27.708 0.522 -34.853 1.00 95.88 105 ASN A C 1
ATOM 839 O O . ASN A 1 105 ? 26.594 0.906 -34.508 1.00 95.88 105 ASN A O 1
ATOM 843 N N . ARG A 1 106 ? 28.761 0.575 -34.048 1.00 95.56 106 ARG A N 1
ATOM 844 C CA . ARG A 1 106 ? 28.716 1.130 -32.701 1.00 95.56 106 ARG A CA 1
ATOM 845 C C . ARG A 1 106 ? 28.523 2.650 -32.746 1.00 95.56 106 ARG A C 1
ATOM 847 O O . ARG A 1 106 ? 29.225 3.322 -33.494 1.00 95.56 106 ARG A O 1
ATOM 854 N N . ILE A 1 107 ? 27.633 3.174 -31.901 1.00 95.88 107 ILE A N 1
ATOM 855 C CA . ILE A 1 107 ? 27.289 4.609 -31.883 1.00 95.88 107 ILE A CA 1
ATOM 856 C C . ILE A 1 107 ? 28.326 5.461 -31.137 1.00 95.88 107 ILE A C 1
ATOM 858 O O . ILE A 1 107 ? 28.656 6.560 -31.569 1.00 95.88 107 ILE A O 1
ATOM 862 N N . TYR A 1 108 ? 28.852 4.949 -30.025 1.00 95.62 108 TYR A N 1
ATOM 863 C CA . TYR A 1 108 ? 29.786 5.650 -29.137 1.00 95.62 108 TYR A CA 1
ATOM 864 C C . TYR A 1 108 ? 30.733 4.641 -28.450 1.00 95.62 108 TYR A C 1
ATOM 866 O O . TYR A 1 108 ? 30.383 3.459 -28.349 1.00 95.62 108 TYR A O 1
ATOM 874 N N . PRO A 1 109 ? 31.944 5.032 -28.007 1.00 95.19 109 PRO A N 1
ATOM 875 C CA . PRO A 1 109 ? 32.984 4.097 -27.549 1.00 95.19 109 PRO A CA 1
ATOM 876 C C . PRO A 1 109 ? 32.761 3.471 -26.157 1.00 95.19 109 PRO A C 1
ATOM 878 O O . PRO A 1 109 ? 33.392 2.462 -25.837 1.00 95.19 109 PRO A O 1
ATOM 881 N N . GLU A 1 110 ? 31.879 4.024 -25.329 1.00 95.12 110 GLU A N 1
ATOM 882 C CA . GLU A 1 110 ? 31.627 3.612 -23.944 1.00 95.12 110 GLU A CA 1
ATOM 883 C C . GLU A 1 110 ? 30.895 2.267 -23.847 1.00 95.12 110 GLU A C 1
ATOM 885 O O . GLU A 1 110 ? 29.999 1.968 -24.642 1.00 95.12 110 GLU A O 1
ATOM 890 N N . ASN A 1 111 ? 31.250 1.458 -22.843 1.00 95.94 111 ASN A N 1
ATOM 891 C CA . ASN A 1 111 ? 30.572 0.202 -22.509 1.00 95.94 111 ASN A CA 1
ATOM 892 C C . ASN A 1 111 ? 29.823 0.325 -21.181 1.00 95.94 111 ASN A C 1
ATOM 894 O O . ASN A 1 111 ? 30.239 1.065 -20.290 1.00 95.94 111 ASN A O 1
ATOM 898 N N . TRP A 1 112 ? 28.783 -0.486 -21.037 1.00 97.06 112 TRP A N 1
ATOM 899 C CA . TRP A 1 112 ? 27.924 -0.540 -19.862 1.00 97.06 112 TRP A CA 1
ATOM 900 C C . TRP A 1 112 ? 27.803 -1.981 -19.354 1.00 97.06 112 TRP A C 1
ATOM 902 O O . TRP A 1 112 ? 28.001 -2.933 -20.111 1.00 97.06 112 TRP A O 1
ATOM 912 N N . ASP A 1 113 ? 27.428 -2.148 -18.088 1.00 97.00 113 ASP A N 1
ATOM 913 C CA . ASP A 1 113 ? 27.080 -3.456 -17.515 1.00 97.00 113 ASP A CA 1
ATOM 914 C C . ASP A 1 113 ? 25.690 -3.918 -17.980 1.00 97.00 113 ASP A C 1
ATOM 916 O O . ASP A 1 113 ? 25.344 -5.096 -17.880 1.00 97.00 113 ASP A O 1
ATOM 920 N N . TRP A 1 114 ? 24.856 -2.967 -18.417 1.00 97.00 114 TRP A N 1
ATOM 921 C CA . TRP A 1 114 ? 23.533 -3.192 -18.993 1.00 97.00 114 TRP A CA 1
ATOM 922 C C . TRP A 1 114 ? 23.046 -1.940 -19.741 1.00 97.00 114 TRP A C 1
ATOM 924 O O . TRP A 1 114 ? 23.307 -0.820 -19.295 1.00 97.00 114 TRP A O 1
ATOM 934 N N . CYS A 1 115 ? 22.297 -2.130 -20.830 1.00 96.00 115 CYS A N 1
ATOM 935 C CA . CYS A 1 115 ? 21.611 -1.065 -21.567 1.00 96.00 115 CYS A CA 1
ATOM 936 C C . CYS A 1 115 ? 20.110 -1.359 -21.681 1.00 96.00 115 CYS A C 1
ATOM 938 O O . CYS A 1 115 ? 19.728 -2.494 -21.974 1.00 96.00 115 CYS A O 1
ATOM 940 N N . GLY A 1 116 ? 19.285 -0.331 -21.483 1.00 94.62 116 GLY A N 1
ATOM 941 C CA . GLY A 1 116 ? 17.874 -0.321 -21.853 1.00 94.62 116 GLY A CA 1
ATOM 942 C C . GLY A 1 116 ? 17.668 0.038 -23.326 1.00 94.62 116 GLY A C 1
ATOM 943 O O . GLY A 1 116 ? 18.594 -0.038 -24.131 1.00 94.62 116 GLY A O 1
ATOM 944 N N . ASN A 1 117 ? 16.448 0.445 -23.676 1.00 91.56 117 ASN A N 1
ATOM 945 C CA . ASN A 1 117 ? 16.124 0.959 -25.007 1.00 91.56 117 ASN A CA 1
ATOM 946 C C . ASN A 1 117 ? 16.107 2.491 -24.999 1.00 91.56 117 ASN A C 1
ATOM 948 O O . ASN A 1 117 ? 15.831 3.110 -23.971 1.00 91.56 117 ASN A O 1
ATOM 952 N N . PHE A 1 118 ? 16.338 3.104 -26.162 1.00 92.06 118 PHE A N 1
ATOM 953 C CA . PHE A 1 118 ? 16.116 4.537 -26.319 1.00 92.06 118 PHE A CA 1
ATOM 954 C C . PHE A 1 118 ? 14.619 4.860 -26.349 1.00 92.06 118 PHE A C 1
ATOM 956 O O . PHE A 1 118 ? 13.865 4.330 -27.167 1.00 92.06 118 PHE A O 1
ATOM 963 N N . GLN A 1 119 ? 14.206 5.765 -25.467 1.00 87.94 119 GLN A N 1
ATOM 964 C CA . GLN A 1 119 ? 12.847 6.272 -25.357 1.00 87.94 119 GLN A CA 1
ATOM 965 C C . GLN A 1 119 ? 12.880 7.758 -24.986 1.00 87.94 119 GLN A C 1
ATOM 967 O O . GLN A 1 119 ? 13.580 8.178 -24.067 1.00 87.94 119 GLN A O 1
ATOM 972 N N . GLY A 1 120 ? 12.120 8.576 -25.719 1.00 86.12 120 GLY A N 1
ATOM 973 C CA . GLY A 1 120 ? 12.073 10.024 -25.487 1.00 86.12 120 GLY A CA 1
ATOM 974 C C . GLY A 1 120 ? 13.415 10.738 -25.697 1.00 86.12 120 GLY A C 1
ATOM 975 O O . GLY A 1 120 ? 13.638 11.776 -25.089 1.00 86.12 120 GLY A O 1
ATOM 976 N N . GLY A 1 121 ? 14.311 10.186 -26.524 1.00 91.00 121 GLY A N 1
ATOM 977 C CA . GLY A 1 121 ? 15.647 10.734 -26.776 1.00 91.00 121 GLY A CA 1
ATOM 978 C C . GLY A 1 121 ? 16.713 10.333 -25.752 1.00 91.00 121 GLY A C 1
ATOM 979 O O . GLY A 1 121 ? 17.848 10.785 -25.868 1.00 91.00 121 GLY A O 1
ATOM 980 N N . PHE A 1 122 ? 16.387 9.475 -24.783 1.00 95.00 122 PHE A N 1
ATOM 981 C CA . PHE A 1 122 ? 17.306 9.042 -23.730 1.00 95.00 122 PHE A CA 1
ATOM 982 C C . PHE A 1 122 ? 17.295 7.525 -23.574 1.00 95.00 122 PHE A C 1
ATOM 984 O O . PHE A 1 122 ? 16.324 6.864 -23.932 1.00 95.00 122 PHE A O 1
ATOM 991 N N . CYS A 1 123 ? 18.358 6.967 -23.005 1.00 95.81 123 CYS A N 1
ATOM 992 C CA . CYS A 1 123 ? 18.419 5.556 -22.630 1.00 95.81 123 CYS A CA 1
ATOM 993 C C . CYS A 1 123 ? 18.923 5.414 -21.197 1.00 95.81 123 CYS A C 1
ATOM 995 O O . CYS A 1 123 ? 19.817 6.146 -20.768 1.00 95.81 123 CYS A O 1
ATOM 997 N N . VAL A 1 124 ? 18.357 4.463 -20.459 1.00 97.50 124 VAL A N 1
ATOM 998 C CA . VAL A 1 124 ? 18.858 4.085 -19.141 1.00 97.50 124 VAL A CA 1
ATOM 999 C C . VAL A 1 124 ? 19.937 3.017 -19.294 1.00 97.50 124 VAL A C 1
ATOM 1001 O O . VAL A 1 124 ? 19.720 1.969 -19.898 1.00 97.50 124 VAL A O 1
ATOM 1004 N N . VAL A 1 125 ? 21.104 3.254 -18.707 1.00 97.88 125 VAL A N 1
ATOM 1005 C CA . VAL A 1 125 ? 22.233 2.314 -18.689 1.00 97.88 125 VAL A CA 1
ATOM 1006 C C . VAL A 1 125 ? 22.711 2.079 -17.265 1.00 97.88 125 VAL A C 1
ATOM 1008 O O . VAL A 1 125 ? 22.491 2.905 -16.381 1.00 97.88 125 VAL A O 1
ATOM 1011 N N . ARG A 1 126 ? 23.381 0.950 -17.026 1.00 97.69 126 ARG A N 1
ATOM 1012 C CA . ARG A 1 126 ? 23.968 0.623 -15.723 1.00 97.69 126 ARG A CA 1
ATOM 1013 C C . ARG A 1 126 ? 25.476 0.471 -15.824 1.00 97.69 126 ARG A C 1
ATOM 1015 O O . ARG A 1 126 ? 25.968 -0.183 -16.738 1.00 97.69 126 ARG A O 1
ATOM 1022 N N . LEU A 1 127 ? 26.187 1.029 -14.853 1.00 96.69 127 LEU A N 1
ATOM 1023 C CA . LEU A 1 127 ? 27.627 0.868 -14.681 1.00 96.69 127 LEU A CA 1
ATOM 1024 C C . LEU A 1 127 ? 27.959 0.883 -13.188 1.00 96.69 127 LEU A C 1
ATOM 1026 O O . LEU A 1 127 ? 27.550 1.803 -12.483 1.00 96.69 127 LEU A O 1
ATOM 1030 N N . ASN A 1 128 ? 28.693 -0.115 -12.698 1.00 94.12 128 ASN A N 1
ATOM 1031 C CA . ASN A 1 128 ? 29.132 -0.221 -11.301 1.00 94.12 128 ASN A CA 1
ATOM 1032 C C . ASN A 1 128 ? 27.974 -0.086 -10.291 1.00 94.12 128 ASN A C 1
ATOM 1034 O O . ASN A 1 128 ? 28.058 0.676 -9.329 1.00 94.12 128 ASN A O 1
ATOM 1038 N N . ASN A 1 129 ? 26.867 -0.804 -10.526 1.00 93.56 129 ASN A N 1
ATOM 1039 C CA . ASN A 1 129 ? 25.630 -0.747 -9.725 1.00 93.56 129 ASN A CA 1
ATOM 1040 C C . ASN A 1 129 ? 24.942 0.631 -9.654 1.00 93.56 129 ASN A C 1
ATOM 1042 O O . ASN A 1 129 ? 24.028 0.816 -8.852 1.00 93.56 129 ASN A O 1
ATOM 1046 N N . ARG A 1 130 ? 25.330 1.582 -10.508 1.00 97.44 130 ARG A N 1
ATOM 1047 C CA . ARG A 1 130 ? 24.663 2.877 -10.674 1.00 97.44 130 ARG A CA 1
ATOM 1048 C C . ARG A 1 130 ? 23.936 2.930 -12.004 1.00 97.44 130 ARG A C 1
ATOM 1050 O O . ARG A 1 130 ? 24.415 2.373 -12.991 1.00 97.44 130 ARG A O 1
ATOM 1057 N N . MET A 1 131 ? 22.784 3.588 -12.025 1.00 98.38 131 MET A N 1
ATOM 1058 C CA . MET A 1 131 ? 21.995 3.791 -13.238 1.00 98.38 131 MET A CA 1
ATOM 1059 C C . MET A 1 131 ? 22.149 5.226 -13.740 1.00 98.38 131 MET A C 1
ATOM 1061 O O . MET A 1 131 ? 22.149 6.165 -12.948 1.00 98.38 131 MET A O 1
ATOM 1065 N N . PHE A 1 132 ? 22.269 5.395 -15.051 1.00 97.94 132 PHE A N 1
ATOM 1066 C CA . PHE A 1 132 ? 22.472 6.683 -15.707 1.00 97.94 132 PHE A CA 1
ATOM 1067 C C . PHE A 1 132 ? 21.482 6.833 -16.851 1.00 97.94 132 PHE A C 1
ATOM 1069 O O . PHE A 1 132 ? 21.192 5.862 -17.545 1.00 97.94 132 PHE A O 1
ATOM 1076 N N . HIS A 1 133 ? 21.035 8.059 -17.092 1.00 97.75 133 HIS A N 1
ATOM 1077 C CA . HIS A 1 133 ? 20.443 8.430 -18.371 1.00 97.75 133 HIS A CA 1
ATOM 1078 C C . HIS A 1 133 ? 21.554 8.885 -19.312 1.00 97.75 133 HIS A C 1
ATOM 1080 O O . HIS A 1 133 ? 22.383 9.712 -18.927 1.00 97.75 133 HIS A O 1
ATOM 1086 N N . ILE A 1 134 ? 21.571 8.359 -20.532 1.00 96.81 134 ILE A N 1
ATOM 1087 C CA . ILE A 1 134 ? 22.483 8.782 -21.596 1.00 96.81 134 ILE A CA 1
ATOM 1088 C C . ILE A 1 134 ? 21.717 9.379 -22.772 1.00 96.81 134 ILE A C 1
ATOM 1090 O O . ILE A 1 134 ? 20.577 8.994 -23.050 1.00 96.81 134 ILE A O 1
ATOM 1094 N N . ARG A 1 135 ? 22.363 10.315 -23.466 1.00 94.50 135 ARG A N 1
ATOM 1095 C CA . ARG A 1 135 ? 21.919 10.851 -24.757 1.00 94.50 135 ARG A CA 1
ATOM 1096 C C . ARG A 1 135 ? 22.320 9.913 -25.907 1.00 94.50 135 ARG A C 1
ATOM 1098 O O . ARG A 1 135 ? 23.115 8.995 -25.691 1.00 94.50 135 ARG A O 1
ATOM 1105 N N . PRO A 1 136 ? 21.803 10.125 -27.133 1.00 94.25 136 PRO A N 1
ATOM 1106 C CA . PRO A 1 136 ? 22.117 9.278 -28.286 1.00 94.25 136 PRO A CA 1
ATOM 1107 C C . PRO A 1 136 ? 23.609 9.197 -28.626 1.00 94.25 136 PRO A C 1
ATOM 1109 O O . PRO A 1 136 ? 24.068 8.187 -29.144 1.00 94.25 136 PRO A O 1
ATOM 1112 N N . ASP A 1 137 ? 24.378 10.232 -28.288 1.00 93.94 137 ASP A N 1
ATOM 1113 C CA . ASP A 1 137 ? 25.835 10.278 -28.451 1.00 93.94 137 ASP A CA 1
ATOM 1114 C C . ASP A 1 137 ? 26.616 9.544 -27.341 1.00 93.94 137 ASP A C 1
ATOM 1116 O O . ASP A 1 137 ? 27.843 9.546 -27.355 1.00 93.94 137 ASP A O 1
ATOM 1120 N N . GLY A 1 138 ? 25.927 8.921 -26.378 1.00 94.06 138 GLY A N 1
ATOM 1121 C CA . GLY A 1 138 ? 26.528 8.200 -25.253 1.00 94.06 138 GLY A CA 1
ATOM 1122 C C . GLY A 1 138 ? 26.854 9.072 -24.040 1.00 94.06 138 GLY A C 1
ATOM 1123 O O . GLY A 1 138 ? 27.238 8.538 -22.996 1.00 94.06 138 GLY A O 1
ATOM 1124 N N . THR A 1 139 ? 26.670 10.394 -24.126 1.00 94.62 139 THR A N 1
ATOM 1125 C CA . THR A 1 139 ? 26.974 11.297 -23.010 1.00 94.62 139 THR A CA 1
ATOM 1126 C C . THR A 1 139 ? 26.016 11.076 -21.844 1.00 94.62 139 THR A C 1
ATOM 1128 O O . THR A 1 139 ? 24.795 11.020 -22.016 1.00 94.62 139 THR A O 1
ATOM 1131 N N . LYS A 1 140 ? 26.567 10.957 -20.631 1.00 95.25 140 LYS A N 1
ATOM 1132 C CA . LYS A 1 140 ? 25.771 10.836 -19.405 1.00 95.25 140 LYS A CA 1
ATOM 1133 C C . LYS A 1 140 ? 25.102 12.166 -19.075 1.00 95.25 140 LYS A C 1
ATOM 1135 O O . LYS A 1 140 ? 25.689 13.233 -19.229 1.00 95.25 140 LYS A O 1
ATOM 1140 N N . MET A 1 141 ? 23.882 12.091 -18.561 1.00 94.31 141 MET A N 1
ATOM 1141 C CA . MET A 1 141 ? 23.157 13.250 -18.048 1.00 94.31 141 MET A CA 1
ATOM 1142 C C . MET A 1 141 ? 23.691 13.712 -16.684 1.00 94.31 141 MET A C 1
ATOM 1144 O O . MET A 1 141 ? 23.614 14.894 -16.365 1.00 94.31 141 MET A O 1
ATOM 1148 N N . ASN A 1 142 ? 24.253 12.797 -15.889 1.00 89.94 142 ASN A N 1
ATOM 1149 C CA . ASN A 1 142 ? 24.917 13.104 -14.625 1.00 89.94 142 ASN A CA 1
ATOM 1150 C C . ASN A 1 142 ? 26.181 12.248 -14.425 1.00 89.94 142 ASN A C 1
ATOM 1152 O O . ASN A 1 142 ? 26.341 11.193 -15.037 1.00 89.94 142 ASN A O 1
ATOM 1156 N N . GLU A 1 143 ? 27.075 12.700 -13.545 1.00 91.56 143 GLU A N 1
ATOM 1157 C CA . GLU A 1 143 ? 28.349 12.009 -13.293 1.00 91.56 143 GLU A CA 1
ATOM 1158 C C . GLU A 1 143 ? 28.241 10.893 -12.247 1.00 91.56 143 GLU A C 1
ATOM 1160 O O . GLU A 1 143 ? 28.872 9.845 -12.382 1.00 91.56 143 GLU A O 1
ATOM 1165 N N . ASN A 1 144 ? 27.417 11.093 -11.214 1.00 92.19 144 ASN A N 1
ATOM 1166 C CA . ASN A 1 144 ? 27.346 10.183 -10.065 1.00 92.19 144 ASN A CA 1
ATOM 1167 C C . ASN A 1 144 ? 26.380 9.004 -10.275 1.00 92.19 144 ASN A C 1
ATOM 1169 O O . ASN A 1 144 ? 26.531 7.962 -9.634 1.00 92.19 144 ASN A O 1
ATOM 1173 N N . GLY A 1 145 ? 25.403 9.152 -11.173 1.00 94.94 145 GLY A N 1
ATOM 1174 C CA . GLY A 1 145 ? 24.340 8.172 -11.370 1.00 94.94 145 GLY A CA 1
ATOM 1175 C C . GLY A 1 145 ? 23.354 8.106 -10.203 1.00 94.94 145 GLY A C 1
ATOM 1176 O O . GLY A 1 145 ? 23.486 8.779 -9.183 1.00 94.94 145 GLY A O 1
ATOM 1177 N N . TRP A 1 146 ? 22.342 7.266 -10.374 1.00 97.38 146 TRP A N 1
ATOM 1178 C CA . TRP A 1 146 ? 21.252 7.043 -9.430 1.00 97.38 146 TRP A CA 1
ATOM 1179 C C . TRP A 1 146 ? 21.304 5.619 -8.869 1.00 97.38 146 TRP A C 1
ATOM 1181 O O . TRP A 1 146 ? 21.886 4.720 -9.486 1.00 97.38 146 TRP A O 1
ATOM 1191 N N . THR A 1 147 ? 20.679 5.381 -7.711 1.00 97.62 147 THR A N 1
ATOM 1192 C CA . THR A 1 147 ? 20.440 4.003 -7.233 1.00 97.62 147 THR A CA 1
ATOM 1193 C C . THR A 1 147 ? 19.357 3.311 -8.064 1.00 97.62 147 THR A C 1
ATOM 1195 O O . THR A 1 147 ? 19.368 2.090 -8.205 1.00 97.62 147 THR A O 1
ATOM 1198 N N . TYR A 1 148 ? 18.457 4.097 -8.661 1.00 97.44 148 TYR A N 1
ATOM 1199 C CA . TYR A 1 148 ? 17.492 3.664 -9.666 1.00 97.44 148 TYR A CA 1
ATOM 1200 C C . TYR A 1 148 ? 17.188 4.801 -10.648 1.00 97.44 148 TYR A C 1
ATOM 1202 O O . TYR A 1 148 ? 17.080 5.956 -10.241 1.00 97.44 148 TYR A O 1
ATOM 1210 N N . ALA A 1 149 ? 17.006 4.467 -11.924 1.00 97.12 149 ALA A N 1
ATOM 1211 C CA . ALA A 1 149 ? 16.552 5.384 -12.964 1.00 97.12 149 ALA A CA 1
ATOM 1212 C C . ALA A 1 149 ? 15.507 4.682 -13.840 1.00 97.12 149 ALA A C 1
ATOM 1214 O O . ALA A 1 149 ? 15.764 3.588 -14.341 1.00 97.12 149 ALA A O 1
ATOM 1215 N N . GLY A 1 150 ? 14.335 5.297 -14.000 1.00 95.31 150 GLY A N 1
ATOM 1216 C CA . GLY A 1 150 ? 13.291 4.854 -14.924 1.00 95.31 150 GLY A CA 1
ATOM 1217 C C . GLY A 1 150 ? 13.399 5.524 -16.296 1.00 95.31 150 GLY A C 1
ATOM 1218 O O . GLY A 1 150 ? 14.111 6.517 -16.458 1.00 95.31 150 GLY A O 1
ATOM 1219 N N . ASP A 1 151 ? 12.669 4.993 -17.275 1.00 92.88 151 ASP A N 1
ATOM 1220 C CA . ASP A 1 151 ? 12.622 5.542 -18.634 1.00 92.88 151 ASP A CA 1
ATOM 1221 C C . ASP A 1 151 ? 11.948 6.920 -18.678 1.00 92.88 151 ASP A C 1
ATOM 1223 O O . ASP A 1 151 ? 11.042 7.214 -17.890 1.00 92.88 151 ASP A O 1
ATOM 1227 N N . PHE A 1 152 ? 12.348 7.748 -19.646 1.00 91.94 152 PHE A N 1
ATOM 1228 C CA . PHE A 1 152 ? 11.697 9.032 -19.891 1.00 91.94 152 PHE A CA 1
ATOM 1229 C C . PHE A 1 152 ? 10.286 8.847 -20.471 1.00 91.94 152 PHE A C 1
ATOM 1231 O O . PHE A 1 152 ? 10.081 8.159 -21.476 1.00 91.94 152 PHE A O 1
ATOM 1238 N N . ARG A 1 153 ? 9.303 9.514 -19.860 1.00 87.31 153 ARG A N 1
ATOM 1239 C CA . ARG A 1 153 ? 7.913 9.628 -20.322 1.00 87.31 153 ARG A CA 1
ATOM 1240 C C . ARG A 1 153 ? 7.404 11.044 -20.074 1.00 87.31 153 ARG A C 1
ATOM 1242 O O . ARG A 1 153 ? 7.690 11.631 -19.036 1.00 87.31 153 ARG A O 1
ATOM 1249 N N . GLU A 1 154 ? 6.686 11.606 -21.048 1.00 83.50 154 GLU A N 1
ATOM 1250 C CA . GLU A 1 154 ? 6.173 12.989 -20.981 1.00 83.50 154 GLU A CA 1
ATOM 1251 C C . GLU A 1 154 ? 7.264 14.015 -20.577 1.00 83.50 154 GLU A C 1
ATOM 1253 O O . GLU A 1 154 ? 7.026 14.909 -19.774 1.00 83.50 154 GLU A O 1
ATOM 1258 N N . ASN A 1 155 ? 8.485 13.875 -21.122 1.00 88.56 155 ASN A N 1
ATOM 1259 C CA . ASN A 1 155 ? 9.668 14.706 -20.814 1.00 88.56 155 ASN A CA 1
ATOM 1260 C C . ASN A 1 155 ? 10.162 14.657 -19.354 1.00 88.56 155 ASN A C 1
ATOM 1262 O O . ASN A 1 155 ? 10.917 15.532 -18.930 1.00 88.56 155 ASN A O 1
ATOM 1266 N N . SER A 1 156 ? 9.785 13.622 -18.604 1.00 93.62 156 SER A N 1
ATOM 1267 C CA . SER A 1 156 ? 10.221 13.403 -17.225 1.00 93.62 156 SER A CA 1
ATOM 1268 C C . SER A 1 156 ? 10.698 11.971 -16.995 1.00 93.62 156 SER A C 1
ATOM 1270 O O . SER A 1 156 ? 10.281 11.055 -17.705 1.00 93.62 156 SER A O 1
ATOM 1272 N N . ALA A 1 157 ? 11.534 11.756 -15.985 1.00 95.50 157 ALA A N 1
ATOM 1273 C CA . ALA A 1 157 ? 11.894 10.420 -15.518 1.00 95.50 157 ALA A CA 1
ATOM 1274 C C . ALA A 1 157 ? 11.873 10.348 -13.989 1.00 95.50 157 ALA A C 1
ATOM 1276 O O . ALA A 1 157 ? 12.161 11.332 -13.307 1.00 95.50 157 ALA A O 1
ATOM 1277 N N . VAL A 1 158 ? 11.563 9.168 -13.448 1.00 97.69 158 VAL A N 1
ATOM 1278 C CA . VAL A 1 158 ? 11.684 8.894 -12.010 1.00 97.69 158 VAL A CA 1
ATOM 1279 C C . VAL A 1 158 ? 13.096 8.412 -11.711 1.00 97.69 158 VAL A C 1
ATOM 1281 O O . VAL A 1 158 ? 13.594 7.481 -12.345 1.00 97.69 158 VAL A O 1
ATOM 1284 N N . VAL A 1 159 ? 13.720 9.009 -10.704 1.00 98.00 159 VAL A N 1
ATOM 1285 C CA . VAL A 1 159 ? 15.037 8.613 -10.198 1.00 98.00 159 VAL A CA 1
ATOM 1286 C C . VAL A 1 159 ? 14.978 8.365 -8.704 1.00 98.00 159 VAL A C 1
ATOM 1288 O O . VAL A 1 159 ? 14.133 8.941 -8.022 1.00 98.00 159 VAL A O 1
ATOM 1291 N N . ARG A 1 160 ? 15.883 7.525 -8.198 1.00 98.19 160 ARG A N 1
ATOM 1292 C CA . ARG A 1 160 ? 16.097 7.310 -6.765 1.00 98.19 160 ARG A CA 1
ATOM 1293 C C . ARG A 1 160 ? 17.521 7.675 -6.376 1.00 98.19 160 ARG A C 1
ATOM 1295 O O . ARG A 1 160 ? 18.481 7.240 -7.017 1.00 98.19 160 ARG A O 1
ATOM 1302 N N . ASP A 1 161 ? 17.644 8.458 -5.316 1.00 95.19 161 ASP A N 1
ATOM 1303 C CA . ASP A 1 161 ? 18.924 8.904 -4.779 1.00 95.19 161 ASP A CA 1
ATOM 1304 C C . ASP A 1 161 ? 19.554 7.888 -3.805 1.00 95.19 161 ASP A C 1
ATOM 1306 O O . ASP A 1 161 ? 19.082 6.758 -3.639 1.00 95.19 161 ASP A O 1
ATOM 1310 N N . ASP A 1 162 ? 20.663 8.289 -3.183 1.00 95.38 162 ASP A N 1
ATOM 1311 C CA . ASP A 1 162 ? 21.405 7.493 -2.198 1.00 95.38 162 ASP A CA 1
ATOM 1312 C C . ASP A 1 162 ? 20.689 7.331 -0.855 1.00 95.38 162 ASP A C 1
ATOM 1314 O O . ASP A 1 162 ? 20.994 6.406 -0.103 1.00 95.38 162 ASP A O 1
ATOM 1318 N N . PHE A 1 163 ? 19.714 8.190 -0.561 1.00 95.19 163 PHE A N 1
ATOM 1319 C CA . PHE A 1 163 ? 18.888 8.104 0.642 1.00 95.19 163 PHE A CA 1
ATOM 1320 C C . PHE A 1 163 ? 17.673 7.192 0.439 1.00 95.19 163 PHE A C 1
ATOM 1322 O O . PHE A 1 163 ? 16.889 6.984 1.364 1.00 95.19 163 PHE A O 1
ATOM 1329 N N . GLY A 1 164 ? 17.523 6.619 -0.760 1.00 94.44 164 GLY A N 1
ATOM 1330 C CA . GLY A 1 164 ? 16.413 5.744 -1.112 1.00 94.44 164 GLY A CA 1
ATOM 1331 C C . GLY A 1 164 ? 15.135 6.500 -1.466 1.00 94.44 164 GLY A C 1
ATOM 1332 O O . GLY A 1 164 ? 14.086 5.867 -1.585 1.00 94.44 164 GLY A O 1
ATOM 1333 N N . LEU A 1 165 ? 15.210 7.820 -1.656 1.00 97.62 165 LEU A N 1
ATOM 1334 C CA . LEU A 1 165 ? 14.063 8.651 -1.983 1.00 97.62 165 LEU A CA 1
ATOM 1335 C C . LEU A 1 165 ? 13.966 8.896 -3.487 1.00 97.62 165 LEU A C 1
ATOM 1337 O O . LEU A 1 165 ? 14.964 9.042 -4.191 1.00 97.62 165 LEU A O 1
ATOM 1341 N N . CYS A 1 166 ? 12.732 8.924 -3.974 1.00 98.44 166 CYS A N 1
ATOM 1342 C CA . CYS A 1 166 ? 12.387 9.080 -5.372 1.00 98.44 166 CYS A CA 1
ATOM 1343 C C . CYS A 1 166 ? 11.989 10.527 -5.691 1.00 98.44 166 CYS A C 1
ATOM 1345 O O . CYS A 1 166 ? 11.342 11.197 -4.881 1.00 98.44 166 CYS A O 1
ATOM 1347 N N . GLY A 1 167 ? 12.330 10.989 -6.893 1.00 97.81 167 GLY A N 1
ATOM 1348 C CA . GLY A 1 167 ? 11.911 12.281 -7.435 1.00 97.81 167 GLY A CA 1
ATOM 1349 C C . GLY A 1 167 ? 11.796 12.252 -8.957 1.00 97.81 167 GLY A C 1
ATOM 1350 O O . GLY A 1 167 ? 12.305 11.334 -9.604 1.00 97.81 167 GLY A O 1
ATOM 1351 N N . HIS A 1 168 ? 11.136 13.262 -9.520 1.00 97.88 168 HIS A N 1
ATOM 1352 C CA . HIS A 1 168 ? 11.061 13.458 -10.964 1.00 97.88 168 HIS A CA 1
ATOM 1353 C C . HIS A 1 168 ? 12.165 14.391 -11.449 1.00 97.88 168 HIS A C 1
ATOM 1355 O O . HIS A 1 168 ? 12.387 15.438 -10.839 1.00 97.88 168 HIS A O 1
ATOM 1361 N N . ILE A 1 169 ? 12.808 14.042 -12.559 1.00 96.31 169 ILE A N 1
ATOM 1362 C CA . ILE A 1 169 ? 13.775 14.897 -13.253 1.00 96.31 169 ILE A CA 1
ATOM 1363 C C . ILE A 1 169 ? 13.287 15.290 -14.646 1.00 96.31 169 ILE A C 1
ATOM 1365 O O . ILE A 1 169 ? 12.530 14.546 -15.270 1.00 96.31 169 ILE A O 1
ATOM 1369 N N . ASP A 1 170 ? 13.735 16.450 -15.118 1.00 94.06 170 ASP A N 1
ATOM 1370 C CA . ASP A 1 170 ? 13.526 16.947 -16.474 1.00 94.06 170 ASP A CA 1
ATOM 1371 C C . ASP A 1 170 ? 14.553 16.366 -17.468 1.00 94.06 170 ASP A C 1
ATOM 1373 O O . ASP A 1 170 ? 15.450 15.596 -17.114 1.00 94.06 170 ASP A O 1
ATOM 1377 N N . ILE A 1 171 ? 14.449 16.774 -18.734 1.00 92.38 171 ILE A N 1
ATOM 1378 C CA . ILE A 1 171 ? 15.364 16.373 -19.819 1.00 92.38 171 ILE A CA 1
ATOM 1379 C C . ILE A 1 171 ? 16.815 16.866 -19.646 1.00 92.38 171 ILE A C 1
ATOM 1381 O O . ILE A 1 171 ? 17.703 16.452 -20.393 1.00 92.38 171 ILE A O 1
ATOM 1385 N N . ASN A 1 172 ? 17.066 17.757 -18.686 1.00 92.19 172 ASN A N 1
ATOM 1386 C CA . ASN A 1 172 ? 18.393 18.245 -18.322 1.00 92.19 172 ASN A CA 1
ATOM 1387 C C . ASN A 1 172 ? 18.942 17.539 -17.071 1.00 92.19 172 ASN A C 1
ATOM 1389 O O . ASN A 1 172 ? 20.070 17.820 -16.666 1.00 92.19 172 ASN A O 1
ATOM 1393 N N . GLY A 1 173 ? 18.175 16.627 -16.465 1.00 92.44 173 GLY A N 1
ATOM 1394 C CA . GLY A 1 173 ? 18.545 15.910 -15.247 1.00 92.44 173 GLY A CA 1
ATOM 1395 C C . GLY A 1 173 ? 18.311 16.700 -13.961 1.00 92.44 173 GLY A C 1
ATOM 1396 O O . GLY A 1 173 ? 18.794 16.293 -12.904 1.00 92.44 173 GLY A O 1
ATOM 1397 N N . GLN A 1 174 ? 17.596 17.823 -14.032 1.00 94.44 174 GLN A N 1
ATOM 1398 C CA . GLN A 1 174 ? 17.253 18.651 -12.880 1.00 94.44 174 GLN A CA 1
ATOM 1399 C C . GLN A 1 174 ? 15.936 18.185 -12.270 1.00 94.44 174 GLN A C 1
ATOM 1401 O O . GLN A 1 174 ? 15.023 17.790 -12.990 1.00 94.44 174 GLN A O 1
ATOM 1406 N N . TYR A 1 175 ? 15.818 18.234 -10.942 1.00 95.94 175 TYR A N 1
ATOM 1407 C CA . TYR A 1 175 ? 14.557 17.896 -10.287 1.00 95.94 175 TYR A CA 1
ATOM 1408 C C . TYR A 1 175 ? 13.449 18.869 -10.707 1.00 95.94 175 TYR A C 1
ATOM 1410 O O . TYR A 1 175 ? 13.632 20.080 -10.637 1.00 95.94 175 TYR A O 1
ATOM 1418 N N . LEU A 1 176 ? 12.294 18.327 -11.099 1.00 96.06 176 LEU A N 1
ATOM 1419 C CA . LEU A 1 176 ? 11.116 19.120 -11.470 1.00 96.06 176 LEU A CA 1
ATOM 1420 C C . LEU A 1 176 ? 10.464 19.806 -10.259 1.00 96.06 176 LEU A C 1
ATOM 1422 O O . LEU A 1 176 ? 9.778 20.812 -10.417 1.00 96.06 176 LEU A O 1
ATOM 1426 N N . HIS A 1 177 ? 10.675 19.262 -9.059 1.00 95.50 177 HIS A N 1
ATOM 1427 C CA . HIS A 1 177 ? 10.164 19.783 -7.794 1.00 95.50 177 HIS A CA 1
ATOM 1428 C C . HIS A 1 177 ? 11.012 19.283 -6.608 1.00 95.50 177 HIS A C 1
ATOM 1430 O O . HIS A 1 177 ? 11.724 18.276 -6.707 1.00 95.50 177 HIS A O 1
ATOM 1436 N N . ASP A 1 178 ? 10.902 19.948 -5.456 1.00 95.31 178 ASP A N 1
ATOM 1437 C CA . ASP A 1 178 ? 11.715 19.647 -4.266 1.00 95.31 178 ASP A CA 1
ATOM 1438 C C . ASP A 1 178 ? 11.213 18.431 -3.470 1.00 95.31 178 ASP A C 1
ATOM 1440 O O . ASP A 1 178 ? 11.970 17.818 -2.715 1.00 95.31 178 ASP A O 1
ATOM 1444 N N . GLN A 1 179 ? 9.945 18.048 -3.646 1.00 95.94 179 GLN A N 1
ATOM 1445 C CA . GLN A 1 179 ? 9.313 16.945 -2.923 1.00 95.94 179 GLN A CA 1
ATOM 1446 C C . GLN A 1 179 ? 9.975 15.605 -3.263 1.00 95.94 179 GLN A C 1
ATOM 1448 O O . GLN A 1 179 ? 10.300 15.322 -4.420 1.00 95.94 179 GLN A O 1
ATOM 1453 N N . LYS A 1 180 ? 10.143 14.773 -2.232 1.00 96.06 180 LYS A N 1
ATOM 1454 C CA . LYS A 1 180 ? 10.765 13.449 -2.298 1.00 96.06 180 LYS A CA 1
ATOM 1455 C C . LYS A 1 180 ? 9.834 12.400 -1.707 1.00 96.06 180 LYS A C 1
ATOM 1457 O O . LYS A 1 180 ? 9.180 12.655 -0.697 1.00 96.06 180 LYS A O 1
ATOM 1462 N N . PHE A 1 181 ? 9.810 11.217 -2.312 1.00 97.62 181 PHE A N 1
ATOM 1463 C CA . PHE A 1 181 ? 8.852 10.160 -1.979 1.00 97.62 181 PHE A CA 1
ATOM 1464 C C . PHE A 1 181 ? 9.540 8.814 -1.756 1.00 97.62 181 PHE A C 1
ATOM 1466 O O . PHE A 1 181 ? 10.616 8.566 -2.287 1.00 97.62 181 PHE A O 1
ATOM 1473 N N . ILE A 1 182 ? 8.924 7.920 -0.985 1.00 96.88 182 ILE A N 1
ATOM 1474 C CA . ILE A 1 182 ? 9.440 6.558 -0.771 1.00 96.88 182 ILE A CA 1
ATOM 1475 C C . ILE A 1 182 ? 9.307 5.748 -2.068 1.00 96.88 182 ILE A C 1
ATOM 1477 O O . ILE A 1 182 ? 10.239 5.068 -2.497 1.00 96.88 182 ILE A O 1
ATOM 1481 N N . GLU A 1 183 ? 8.153 5.866 -2.723 1.00 97.56 183 GLU A N 1
ATOM 1482 C CA . GLU A 1 183 ? 7.891 5.318 -4.053 1.00 97.56 183 GLU A CA 1
ATOM 1483 C C . GLU A 1 183 ? 7.228 6.390 -4.918 1.00 97.56 183 GLU A C 1
ATOM 1485 O O . GLU A 1 183 ? 6.515 7.257 -4.411 1.00 97.56 183 GLU A O 1
ATOM 1490 N N . LEU A 1 184 ? 7.491 6.347 -6.222 1.00 98.00 184 LEU A N 1
ATOM 1491 C CA . LEU A 1 184 ? 7.035 7.356 -7.169 1.00 98.00 184 LEU A CA 1
ATOM 1492 C C . LEU A 1 184 ? 6.798 6.706 -8.532 1.00 98.00 184 LEU A C 1
ATOM 1494 O O . LEU A 1 184 ? 7.668 6.002 -9.048 1.00 98.00 184 LEU A O 1
ATOM 1498 N N . GLY A 1 185 ? 5.612 6.920 -9.090 1.00 95.94 185 GLY A N 1
ATOM 1499 C CA . GLY A 1 185 ? 5.279 6.583 -10.468 1.00 95.94 185 GLY A CA 1
ATOM 1500 C C . GLY A 1 185 ? 5.653 7.719 -11.414 1.00 95.94 185 GLY A C 1
ATOM 1501 O O . GLY A 1 185 ? 5.806 8.854 -10.989 1.00 95.94 185 GLY A O 1
ATOM 1502 N N . VAL A 1 186 ? 5.791 7.408 -12.700 1.00 92.88 186 VAL A N 1
ATOM 1503 C CA . VAL A 1 186 ? 5.963 8.411 -13.765 1.00 92.88 186 VAL A CA 1
ATOM 1504 C C . VAL A 1 186 ? 4.701 9.260 -13.937 1.00 92.88 186 VAL A C 1
ATOM 1506 O O . VAL A 1 186 ? 3.600 8.794 -13.629 1.00 92.88 186 VAL A O 1
ATOM 1509 N N . PHE A 1 187 ? 4.846 10.465 -14.495 1.00 93.00 187 PHE A N 1
ATOM 1510 C CA . PHE A 1 187 ? 3.689 11.245 -14.926 1.00 93.00 187 PHE A CA 1
ATOM 1511 C C . PHE A 1 187 ? 2.895 10.511 -16.016 1.00 93.00 187 PHE A C 1
ATOM 1513 O O . PHE A 1 187 ? 3.455 9.916 -16.941 1.00 93.00 187 PHE A O 1
ATOM 1520 N N . HIS A 1 188 ? 1.575 10.557 -15.874 1.00 87.69 188 HIS A N 1
ATOM 1521 C CA . HIS A 1 188 ? 0.586 10.075 -16.821 1.00 87.69 188 HIS A CA 1
ATOM 1522 C C . HIS A 1 188 ? -0.556 11.092 -16.861 1.00 87.69 188 HIS A C 1
ATOM 1524 O O . HIS A 1 188 ? -1.273 11.257 -15.870 1.00 87.69 188 HIS A O 1
ATOM 1530 N N . LYS A 1 189 ? -0.714 11.791 -17.993 1.00 86.12 189 LYS A N 1
ATOM 1531 C CA . LYS A 1 189 ? -1.702 12.878 -18.144 1.00 86.12 189 LYS A CA 1
ATOM 1532 C C . LYS A 1 189 ? -1.572 13.942 -17.042 1.00 86.12 189 LYS A C 1
ATOM 1534 O O . LYS A 1 189 ? -2.561 14.319 -16.421 1.00 86.12 189 LYS A O 1
ATOM 1539 N N . SER A 1 190 ? -0.345 14.407 -16.800 1.00 90.81 190 SER A N 1
ATOM 1540 C CA . SER A 1 190 ? -0.008 15.448 -15.807 1.00 90.81 190 SER A CA 1
ATOM 1541 C C . SER A 1 190 ? -0.099 15.054 -14.325 1.00 90.81 190 SER A C 1
ATOM 1543 O O . SER A 1 190 ? 0.192 15.892 -13.471 1.00 90.81 190 SER A O 1
ATOM 1545 N N . PHE A 1 191 ? -0.437 13.805 -13.994 1.00 95.12 191 PHE A N 1
ATOM 1546 C CA . PHE A 1 191 ? -0.475 13.314 -12.612 1.00 95.12 191 PHE A CA 1
ATOM 1547 C C . PHE A 1 191 ? 0.470 12.138 -12.408 1.00 95.12 191 PHE A C 1
ATOM 1549 O O . PHE A 1 191 ? 0.748 11.390 -13.341 1.00 95.12 191 PHE A O 1
ATOM 1556 N N . ALA A 1 192 ? 0.938 11.943 -11.181 1.00 96.75 192 ALA A N 1
ATOM 1557 C CA . ALA A 1 192 ? 1.708 10.765 -10.796 1.00 96.75 192 ALA A CA 1
ATOM 1558 C C . ALA A 1 192 ? 1.164 10.175 -9.493 1.00 96.75 192 ALA A C 1
ATOM 1560 O O . ALA A 1 192 ? 0.559 10.881 -8.686 1.00 96.75 192 ALA A O 1
ATOM 1561 N N . ILE A 1 193 ? 1.396 8.881 -9.276 1.00 98.06 193 ILE A N 1
ATOM 1562 C CA . ILE A 1 193 ? 1.214 8.270 -7.957 1.00 98.06 193 ILE A CA 1
ATOM 1563 C C . ILE A 1 193 ? 2.497 8.429 -7.151 1.00 98.06 193 ILE A C 1
ATOM 1565 O O . ILE A 1 193 ? 3.597 8.242 -7.669 1.00 98.06 193 ILE A O 1
ATOM 1569 N N . ALA A 1 194 ? 2.362 8.743 -5.876 1.00 98.38 194 ALA A N 1
ATOM 1570 C CA . ALA A 1 194 ? 3.472 8.888 -4.958 1.00 98.38 194 ALA A CA 1
ATOM 1571 C C . ALA A 1 194 ? 3.132 8.243 -3.622 1.00 98.38 194 ALA A C 1
ATOM 1573 O O . ALA A 1 194 ? 1.967 8.182 -3.226 1.00 98.38 194 ALA A O 1
ATOM 1574 N N . LYS A 1 195 ? 4.154 7.751 -2.930 1.00 98.00 195 LYS A N 1
ATOM 1575 C CA . LYS A 1 195 ? 4.021 7.137 -1.614 1.00 98.00 195 LYS A CA 1
ATOM 1576 C C . LYS A 1 195 ? 4.892 7.863 -0.612 1.00 98.00 195 LYS A C 1
ATOM 1578 O O . LYS A 1 195 ? 6.110 7.950 -0.781 1.00 98.00 195 LYS A O 1
ATOM 1583 N N . ASP A 1 196 ? 4.272 8.326 0.458 1.00 93.56 196 ASP A N 1
ATOM 1584 C CA . ASP A 1 196 ? 4.961 8.821 1.641 1.00 93.56 196 ASP A CA 1
ATOM 1585 C C . ASP A 1 196 ? 4.795 7.836 2.812 1.00 93.56 196 ASP A C 1
ATOM 1587 O O . ASP A 1 196 ? 4.358 6.696 2.638 1.00 93.56 196 ASP A O 1
ATOM 1591 N N . GLN A 1 197 ? 5.177 8.253 4.020 1.00 91.06 197 GLN A N 1
ATOM 1592 C CA . GLN A 1 197 ? 5.081 7.420 5.226 1.00 91.06 197 GLN A CA 1
ATOM 1593 C C . GLN A 1 197 ? 3.636 7.047 5.601 1.00 91.06 197 GLN A C 1
ATOM 1595 O O . GLN A 1 197 ? 3.431 6.083 6.335 1.00 91.06 197 GLN A O 1
ATOM 1600 N N . SER A 1 198 ? 2.653 7.796 5.104 1.00 88.56 198 SER A N 1
ATOM 1601 C CA . SER A 1 198 ? 1.233 7.634 5.413 1.00 88.56 198 SER A CA 1
ATOM 1602 C C . SER A 1 198 ? 0.484 6.829 4.341 1.00 88.56 198 SER A C 1
ATOM 1604 O O . SER A 1 198 ? -0.650 6.414 4.577 1.00 88.56 198 SER A O 1
ATOM 1606 N N . GLY A 1 199 ? 1.093 6.592 3.174 1.00 93.06 199 GLY A N 1
ATOM 1607 C CA . GLY A 1 199 ? 0.563 5.733 2.112 1.00 93.06 199 GLY A CA 1
ATOM 1608 C C . GLY A 1 199 ? 0.629 6.371 0.726 1.00 93.06 199 GLY A C 1
ATOM 1609 O O . GLY A 1 199 ? 1.365 7.330 0.495 1.00 93.06 199 GLY A O 1
ATOM 1610 N N . TRP A 1 200 ? -0.138 5.822 -0.213 1.00 98.44 200 TRP A N 1
ATOM 1611 C CA . TRP A 1 200 ? -0.199 6.289 -1.597 1.00 98.44 200 TRP A CA 1
ATOM 1612 C C . TRP A 1 200 ? -1.149 7.474 -1.783 1.00 98.44 200 TRP A C 1
ATOM 1614 O O . TRP A 1 200 ? -2.214 7.533 -1.169 1.00 98.44 200 TRP A O 1
ATOM 1624 N N . HIS A 1 201 ? -0.807 8.389 -2.683 1.00 98.06 201 HIS A N 1
ATOM 1625 C CA . HIS A 1 201 ? -1.662 9.479 -3.147 1.00 98.06 201 HIS A CA 1
ATOM 1626 C C . HIS A 1 201 ? -1.290 9.902 -4.567 1.00 98.06 201 HIS A C 1
ATOM 1628 O O . HIS A 1 201 ? -0.227 9.548 -5.073 1.00 98.06 201 HIS A O 1
ATOM 1634 N N . HIS A 1 202 ? -2.165 10.678 -5.201 1.00 98.38 202 HIS A N 1
ATOM 1635 C CA . HIS A 1 202 ? -1.834 11.358 -6.443 1.00 98.38 202 HIS A CA 1
ATOM 1636 C C . HIS A 1 202 ? -1.154 12.700 -6.164 1.00 98.38 202 HIS A C 1
ATOM 1638 O O . HIS A 1 202 ? -1.483 13.385 -5.184 1.00 98.38 202 HIS A O 1
ATOM 1644 N N . ILE A 1 203 ? -0.229 13.072 -7.045 1.00 98.06 203 ILE A N 1
ATOM 1645 C CA . ILE A 1 203 ? 0.430 14.375 -7.067 1.00 98.06 203 ILE A CA 1
ATOM 1646 C C . ILE A 1 203 ? 0.287 15.057 -8.426 1.00 98.06 203 ILE A C 1
ATOM 1648 O O . ILE A 1 203 ? 0.149 14.383 -9.451 1.00 98.06 203 ILE A O 1
ATOM 1652 N N . ASP A 1 204 ? 0.344 16.386 -8.418 1.00 95.94 204 ASP A N 1
ATOM 1653 C CA . ASP A 1 204 ? 0.498 17.204 -9.621 1.00 95.94 204 ASP A CA 1
ATOM 1654 C C . ASP A 1 204 ? 1.966 17.285 -10.094 1.00 95.94 204 ASP A C 1
ATOM 1656 O O . ASP A 1 204 ? 2.878 16.699 -9.501 1.00 95.94 204 ASP A O 1
ATOM 1660 N N . GLN A 1 205 ? 2.208 18.042 -11.169 1.00 94.00 205 GLN A N 1
ATOM 1661 C CA . GLN A 1 205 ? 3.546 18.247 -11.742 1.00 94.00 205 GLN A CA 1
ATOM 1662 C C . GLN A 1 205 ? 4.514 19.015 -10.830 1.00 94.00 205 GLN A C 1
ATOM 1664 O O . GLN A 1 205 ? 5.725 18.941 -11.028 1.00 94.00 205 GLN A O 1
ATOM 1669 N N . LEU A 1 206 ? 3.997 19.722 -9.821 1.00 94.88 206 LEU A N 1
ATOM 1670 C CA . LEU A 1 206 ? 4.783 20.414 -8.800 1.00 94.88 206 LEU A CA 1
ATOM 1671 C C . LEU A 1 206 ? 5.054 19.518 -7.582 1.00 94.88 206 LEU A C 1
ATOM 1673 O O . LEU A 1 206 ? 5.606 19.985 -6.588 1.00 94.88 206 LEU A O 1
ATOM 1677 N N . GLY A 1 207 ? 4.652 18.246 -7.633 1.00 95.88 207 GLY A N 1
ATOM 1678 C CA . GLY A 1 207 ? 4.818 17.293 -6.544 1.00 95.88 207 GLY A CA 1
ATOM 1679 C C . GLY A 1 207 ? 3.829 17.485 -5.390 1.00 95.88 207 GLY A C 1
ATOM 1680 O O . GLY A 1 207 ? 4.008 16.891 -4.324 1.00 95.88 207 GLY A O 1
ATOM 1681 N N . GLN A 1 208 ? 2.794 18.311 -5.559 1.00 97.00 208 GLN A N 1
ATOM 1682 C CA . GLN A 1 208 ? 1.812 18.591 -4.515 1.00 97.00 208 GLN A CA 1
ATOM 1683 C C . GLN A 1 208 ? 0.723 17.525 -4.507 1.00 97.00 208 GLN A C 1
ATOM 1685 O O . GLN A 1 208 ? 0.239 17.102 -5.553 1.00 97.00 208 GLN A O 1
ATOM 1690 N N . SER A 1 209 ? 0.318 17.089 -3.312 1.00 96.56 209 SER A N 1
ATOM 1691 C CA . SER A 1 209 ? -0.792 16.141 -3.171 1.00 96.56 209 SER A CA 1
ATOM 1692 C C . SER A 1 209 ? -2.084 16.760 -3.706 1.00 96.56 209 SER A C 1
ATOM 1694 O O . SER A 1 209 ? -2.447 17.852 -3.277 1.00 96.56 209 SER A O 1
ATOM 1696 N N . LEU A 1 210 ? -2.816 16.040 -4.560 1.00 96.12 210 LEU A N 1
ATOM 1697 C CA . LEU A 1 210 ? -4.112 16.519 -5.069 1.00 96.12 210 LEU A CA 1
ATOM 1698 C C . LEU A 1 210 ? -5.197 16.578 -3.980 1.00 96.12 210 LEU A C 1
ATOM 1700 O O . LEU A 1 210 ? -6.172 17.313 -4.100 1.00 96.12 210 LEU A O 1
ATOM 1704 N N . TYR A 1 211 ? -5.038 15.783 -2.922 1.00 93.12 211 TYR A N 1
ATOM 1705 C CA . TYR A 1 211 ? -5.978 15.650 -1.810 1.00 93.12 211 TYR A CA 1
ATOM 1706 C C . TYR A 1 211 ? -5.244 15.190 -0.529 1.00 93.12 211 TYR A C 1
ATOM 1708 O O . TYR A 1 211 ? -4.125 14.669 -0.606 1.00 93.12 211 TYR A O 1
ATOM 1716 N N . PRO A 1 212 ? -5.833 15.375 0.671 1.00 88.75 212 PRO A N 1
ATOM 1717 C CA . PRO A 1 212 ? -5.096 15.240 1.934 1.00 88.75 212 PRO A CA 1
ATOM 1718 C C . PRO A 1 212 ? -4.965 13.805 2.476 1.00 88.75 212 PRO A C 1
ATOM 1720 O O . PRO A 1 212 ? -4.155 13.572 3.367 1.00 88.75 212 PRO A O 1
ATOM 1723 N N . PHE A 1 213 ? -5.748 12.841 1.989 1.00 86.94 213 PHE A N 1
ATOM 1724 C CA . PHE A 1 213 ? -5.755 11.462 2.500 1.00 86.94 213 PHE A CA 1
ATOM 1725 C C . PHE A 1 213 ? -4.851 10.519 1.685 1.00 86.94 213 PHE A C 1
ATOM 1727 O O . PHE A 1 213 ? -4.284 10.900 0.657 1.00 86.94 213 PHE A O 1
ATOM 1734 N N . ARG A 1 214 ? -4.679 9.287 2.182 1.00 95.69 214 ARG A N 1
ATOM 1735 C CA . ARG A 1 214 ? -3.790 8.258 1.622 1.00 95.69 214 ARG A CA 1
ATOM 1736 C C . ARG A 1 214 ? -4.503 6.930 1.401 1.00 95.69 214 ARG A C 1
ATOM 1738 O O . ARG A 1 214 ? -5.542 6.662 2.002 1.00 95.69 214 ARG A O 1
ATOM 1745 N N . PHE A 1 215 ? -3.900 6.100 0.560 1.00 90.81 215 PHE A N 1
ATOM 1746 C CA . PHE A 1 215 ? -4.377 4.780 0.169 1.00 90.81 215 PHE A CA 1
ATOM 1747 C C . PHE A 1 215 ? -3.335 3.696 0.462 1.00 90.81 215 PHE A C 1
ATOM 1749 O O . PHE A 1 215 ? -2.131 3.947 0.456 1.00 90.81 215 PHE A O 1
ATOM 1756 N N . GLU A 1 216 ? -3.803 2.477 0.714 1.00 92.38 216 GLU A N 1
ATOM 1757 C CA . GLU A 1 216 ? -2.958 1.288 0.864 1.00 92.38 216 GLU A CA 1
ATOM 1758 C C . GLU A 1 216 ? -2.368 0.868 -0.488 1.00 92.38 216 GLU A C 1
ATOM 1760 O O . GLU A 1 216 ? -1.197 0.499 -0.572 1.00 92.38 216 GLU A O 1
ATOM 1765 N N . ASN A 1 217 ? -3.162 0.995 -1.553 1.00 93.12 217 ASN A N 1
ATOM 1766 C CA . ASN A 1 217 ? -2.738 0.816 -2.935 1.00 93.12 217 ASN A CA 1
ATOM 1767 C C . ASN A 1 217 ? -3.449 1.834 -3.835 1.00 93.12 217 ASN A C 1
ATOM 1769 O O . ASN A 1 217 ? -4.587 2.212 -3.554 1.00 93.12 217 ASN A O 1
ATOM 1773 N N . LEU A 1 218 ? -2.797 2.279 -4.905 1.00 96.31 218 LEU A N 1
ATOM 1774 C CA . LEU A 1 218 ? -3.320 3.325 -5.778 1.00 96.31 218 LEU A CA 1
ATOM 1775 C C . LEU A 1 218 ? -2.823 3.130 -7.207 1.00 96.31 218 LEU A C 1
ATOM 1777 O O . LEU A 1 218 ? -1.620 3.053 -7.447 1.00 96.31 218 LEU A O 1
ATOM 1781 N N . GLU A 1 219 ? -3.755 3.073 -8.147 1.00 95.56 219 GLU A N 1
ATOM 1782 C CA . GLU A 1 219 ? -3.452 3.081 -9.575 1.00 95.56 219 GLU A CA 1
ATOM 1783 C C . GLU A 1 219 ? -3.382 4.524 -10.101 1.00 95.56 219 GLU A C 1
ATOM 1785 O O . GLU A 1 219 ? -4.016 5.402 -9.519 1.00 95.56 219 GLU A O 1
ATOM 1790 N N . PRO A 1 220 ? -2.651 4.795 -11.200 1.00 93.62 220 PRO A N 1
ATOM 1791 C CA . PRO A 1 220 ? -2.725 6.080 -11.896 1.00 93.62 220 PRO A CA 1
ATOM 1792 C C . PRO A 1 220 ? -4.135 6.389 -12.420 1.00 93.62 220 PRO A C 1
ATOM 1794 O O . PRO A 1 220 ? -4.935 5.483 -12.664 1.00 93.62 220 PRO A O 1
ATOM 1797 N N . PHE A 1 221 ? -4.426 7.665 -12.684 1.00 92.25 221 PHE A N 1
ATOM 1798 C CA . PHE A 1 221 ? -5.678 8.054 -13.335 1.00 92.25 221 PHE A CA 1
ATOM 1799 C C . PHE A 1 221 ? -5.760 7.557 -14.782 1.00 92.25 221 PHE A C 1
ATOM 1801 O O . PHE A 1 221 ? -4.933 7.900 -15.631 1.00 92.25 221 PHE A O 1
ATOM 1808 N N . TYR A 1 222 ? -6.839 6.842 -15.089 1.00 85.00 222 TYR A N 1
ATOM 1809 C CA . TYR A 1 222 ? -7.260 6.474 -16.435 1.00 85.00 222 TYR A CA 1
ATOM 1810 C C . TYR A 1 222 ? -8.659 7.036 -16.695 1.00 85.00 222 TYR A C 1
ATOM 1812 O O . TYR A 1 222 ? -9.620 6.729 -16.000 1.00 85.00 222 TYR A O 1
ATOM 1820 N N . ASN A 1 223 ? -8.784 7.877 -17.724 1.00 84.31 223 ASN A N 1
ATOM 1821 C CA . ASN A 1 223 ? -10.040 8.557 -18.079 1.00 84.31 223 ASN A CA 1
ATOM 1822 C C . ASN A 1 223 ? -10.670 9.341 -16.907 1.00 84.31 223 ASN A C 1
ATOM 1824 O O . ASN A 1 223 ? -11.885 9.319 -16.726 1.00 84.31 223 ASN A O 1
ATOM 1828 N N . GLY A 1 224 ? -9.838 10.032 -16.121 1.00 87.62 224 GLY A N 1
ATOM 1829 C CA . GLY A 1 224 ? -10.276 10.876 -15.005 1.00 87.62 224 GLY A CA 1
ATOM 1830 C C . GLY A 1 224 ? -10.545 10.141 -13.693 1.00 87.62 224 GLY A C 1
ATOM 1831 O O . GLY A 1 224 ? -10.945 10.778 -12.722 1.00 87.62 224 GLY A O 1
ATOM 1832 N N . ILE A 1 225 ? -10.352 8.817 -13.654 1.00 90.94 225 ILE A N 1
ATOM 1833 C CA . ILE A 1 225 ? -10.641 7.979 -12.488 1.00 90.94 225 ILE A CA 1
ATOM 1834 C C . ILE A 1 225 ? -9.480 7.011 -12.247 1.00 90.94 225 ILE A C 1
ATOM 1836 O O . ILE A 1 225 ? -8.873 6.504 -13.185 1.00 90.94 225 ILE A O 1
ATOM 1840 N N . ALA A 1 226 ? -9.169 6.744 -10.987 1.00 92.94 226 ALA A N 1
ATOM 1841 C CA . ALA A 1 226 ? -8.210 5.736 -10.564 1.00 92.94 226 ALA A CA 1
ATOM 1842 C C . ALA A 1 226 ? -8.880 4.730 -9.630 1.00 92.94 226 ALA A C 1
ATOM 1844 O O . ALA A 1 226 ? -9.748 5.092 -8.831 1.00 92.94 226 ALA A O 1
ATOM 1845 N N . LYS A 1 227 ? -8.448 3.470 -9.693 1.00 91.94 227 LYS A N 1
ATOM 1846 C CA . LYS A 1 227 ? -8.767 2.492 -8.657 1.00 91.94 227 LYS A CA 1
ATOM 1847 C C . LYS A 1 227 ? -7.819 2.690 -7.477 1.00 91.94 227 LYS A C 1
ATOM 1849 O O . LYS A 1 227 ? -6.619 2.891 -7.649 1.00 91.94 227 LYS A O 1
ATOM 1854 N N . ALA A 1 228 ? -8.356 2.598 -6.271 1.00 90.94 228 ALA A N 1
ATOM 1855 C CA . ALA A 1 228 ? -7.577 2.663 -5.050 1.00 90.94 228 ALA A CA 1
ATOM 1856 C C . ALA A 1 228 ? -8.067 1.633 -4.034 1.00 90.94 228 ALA A C 1
ATOM 1858 O O . ALA A 1 228 ? -9.224 1.223 -4.054 1.00 90.94 228 ALA A O 1
ATOM 1859 N N . VAL A 1 229 ? -7.189 1.253 -3.116 1.00 86.62 229 VAL A N 1
ATOM 1860 C CA . VAL A 1 229 ? -7.530 0.488 -1.919 1.00 86.62 229 VAL A CA 1
ATOM 1861 C C . VAL A 1 229 ? -7.336 1.422 -0.739 1.00 86.62 229 VAL A C 1
ATOM 1863 O O . VAL A 1 229 ? -6.233 1.921 -0.514 1.00 86.62 229 VAL A O 1
ATOM 1866 N N . THR A 1 230 ? -8.401 1.718 0.000 1.00 80.19 230 THR A N 1
ATOM 1867 C CA . THR A 1 230 ? -8.314 2.556 1.206 1.00 80.19 230 THR A CA 1
ATOM 1868 C C . THR A 1 230 ? -7.344 1.945 2.218 1.00 80.19 230 THR A C 1
ATOM 1870 O O . THR A 1 230 ? -7.091 0.747 2.196 1.00 80.19 230 THR A O 1
ATOM 1873 N N . ILE A 1 231 ? -6.866 2.724 3.192 1.00 70.25 231 ILE A N 1
ATOM 1874 C CA . ILE A 1 231 ? -6.083 2.177 4.322 1.00 70.25 231 ILE A CA 1
ATOM 1875 C C . ILE A 1 231 ? -6.876 1.098 5.096 1.00 70.25 231 ILE A C 1
ATOM 1877 O O . ILE A 1 231 ? -6.308 0.210 5.735 1.00 70.25 231 ILE A O 1
ATOM 1881 N N . SER A 1 232 ? -8.213 1.121 5.014 1.00 70.44 232 SER A N 1
ATOM 1882 C CA . SER A 1 232 ? -9.091 0.079 5.557 1.00 70.44 232 SER A CA 1
ATOM 1883 C C . SER A 1 232 ? -9.218 -1.169 4.671 1.00 70.44 232 SER A C 1
ATOM 1885 O O . SER A 1 232 ? -9.746 -2.168 5.154 1.00 70.44 232 SER A O 1
ATOM 1887 N N . GLY A 1 233 ? -8.587 -1.220 3.497 1.00 74.56 233 GLY A N 1
ATOM 1888 C CA . GLY A 1 233 ? -8.555 -2.390 2.613 1.00 74.56 233 GLY A CA 1
ATOM 1889 C C . GLY A 1 233 ? -9.759 -2.479 1.674 1.00 74.56 233 GLY A C 1
ATOM 1890 O O . GLY A 1 233 ? -10.099 -3.569 1.223 1.00 74.56 233 GLY A O 1
ATOM 1891 N N . VAL A 1 234 ? -10.455 -1.364 1.437 1.00 74.88 234 VAL A N 1
ATOM 1892 C CA . VAL A 1 234 ? -11.662 -1.314 0.604 1.00 74.88 234 VAL A CA 1
ATOM 1893 C C . VAL A 1 234 ? -11.306 -0.806 -0.784 1.00 74.88 234 VAL A C 1
ATOM 1895 O O . VAL A 1 234 ? -10.723 0.269 -0.912 1.00 74.88 234 VAL A O 1
ATOM 1898 N N . ASP A 1 235 ? -11.697 -1.554 -1.814 1.00 81.25 235 ASP A N 1
ATOM 1899 C CA . ASP A 1 235 ? -11.609 -1.107 -3.202 1.00 81.25 235 ASP A CA 1
ATOM 1900 C C . ASP A 1 235 ? -12.573 0.062 -3.455 1.00 81.25 235 ASP A C 1
ATOM 1902 O O . ASP A 1 235 ? -13.789 -0.044 -3.270 1.00 81.25 235 ASP A O 1
ATOM 1906 N N . VAL A 1 236 ? -12.029 1.177 -3.925 1.00 84.62 236 VAL A N 1
ATOM 1907 C CA . VAL A 1 236 ? -12.766 2.385 -4.289 1.00 84.62 236 VAL A CA 1
ATOM 1908 C C . VAL A 1 236 ? -12.272 2.927 -5.628 1.00 84.62 236 VAL A C 1
ATOM 1910 O O . VAL A 1 236 ? -11.209 2.560 -6.128 1.00 84.62 236 VAL A O 1
ATOM 1913 N N . LEU A 1 237 ? -13.063 3.813 -6.210 1.00 88.75 237 LEU A N 1
ATOM 1914 C CA . LEU A 1 237 ? -12.683 4.690 -7.302 1.00 88.75 237 LEU A CA 1
ATOM 1915 C C . LEU A 1 237 ? -12.458 6.093 -6.748 1.00 88.75 237 LEU A C 1
ATOM 1917 O O . LEU A 1 237 ? -13.207 6.548 -5.885 1.00 88.75 237 LEU A O 1
ATOM 1921 N N . ILE A 1 238 ? -11.459 6.792 -7.262 1.00 93.00 238 ILE A N 1
ATOM 1922 C CA . ILE A 1 238 ? -11.192 8.193 -6.948 1.00 93.00 238 ILE A CA 1
ATOM 1923 C C . ILE A 1 238 ? -11.070 8.990 -8.240 1.00 93.00 238 ILE A C 1
ATOM 1925 O O . ILE A 1 238 ? -10.455 8.512 -9.190 1.00 93.00 238 ILE A O 1
ATOM 1929 N N . ASP A 1 239 ? -11.667 10.178 -8.289 1.00 92.25 239 ASP A N 1
ATOM 1930 C CA . ASP A 1 239 ? -11.495 11.106 -9.409 1.00 92.25 239 ASP A CA 1
ATOM 1931 C C . ASP A 1 239 ? -10.315 12.075 -9.194 1.00 92.25 239 ASP A C 1
ATOM 1933 O O . ASP A 1 239 ? -9.740 12.167 -8.107 1.00 92.25 239 ASP A O 1
ATOM 1937 N N . GLU A 1 240 ? -9.952 12.821 -10.237 1.00 94.31 240 GLU A N 1
ATOM 1938 C CA . GLU A 1 240 ? -8.846 13.798 -10.215 1.00 94.31 240 GLU A CA 1
ATOM 1939 C C . GLU A 1 240 ? -9.034 14.938 -9.194 1.00 94.31 240 GLU A C 1
ATOM 1941 O O . GLU A 1 240 ? -8.068 15.607 -8.829 1.00 94.31 240 GLU A O 1
ATOM 1946 N N . LYS A 1 241 ? -10.260 15.159 -8.699 1.00 92.50 241 LYS A N 1
ATOM 1947 C CA . LYS A 1 241 ? -10.573 16.147 -7.650 1.00 92.50 241 LYS A CA 1
ATOM 1948 C C . LYS A 1 241 ? -10.517 15.546 -6.244 1.00 92.50 241 LYS A C 1
ATOM 1950 O O . LYS A 1 241 ? -10.727 16.262 -5.267 1.00 92.50 241 LYS A O 1
ATOM 1955 N N . GLY A 1 242 ? -10.258 14.245 -6.134 1.00 86.69 242 GLY A N 1
ATOM 1956 C CA . GLY A 1 242 ? -10.233 13.514 -4.878 1.00 86.69 242 GLY A CA 1
ATOM 1957 C C . GLY A 1 242 ? -11.601 13.027 -4.398 1.00 86.69 242 GLY A C 1
ATOM 1958 O O . GLY A 1 242 ? -11.720 12.608 -3.249 1.00 86.69 242 GLY A O 1
ATOM 1959 N N . ASN A 1 243 ? -12.648 13.054 -5.224 1.00 89.25 243 ASN A N 1
ATOM 1960 C CA . ASN A 1 243 ? -13.932 12.479 -4.826 1.00 89.25 243 ASN A CA 1
ATOM 1961 C C . ASN A 1 243 ? -13.851 10.954 -4.893 1.00 89.25 243 ASN A C 1
ATOM 1963 O O . ASN A 1 243 ? -13.512 10.386 -5.930 1.00 89.25 243 ASN A O 1
ATOM 1967 N N . ILE A 1 244 ? -14.188 10.294 -3.786 1.00 88.00 244 ILE A N 1
ATOM 1968 C CA . ILE A 1 244 ? -14.169 8.836 -3.675 1.00 88.00 244 ILE A CA 1
ATOM 1969 C C . ILE A 1 244 ? -15.573 8.287 -3.935 1.00 88.00 244 ILE A C 1
ATOM 1971 O O . ILE A 1 244 ? -16.554 8.751 -3.356 1.00 88.00 244 ILE A O 1
ATOM 1975 N N . SER A 1 245 ? -15.662 7.258 -4.772 1.00 80.88 245 SER A N 1
ATOM 1976 C CA . SER A 1 245 ? -16.876 6.485 -5.026 1.00 80.88 245 SER A CA 1
ATOM 1977 C C . SER A 1 245 ? -16.595 4.980 -4.924 1.00 80.88 245 SER A C 1
ATOM 1979 O O . SER A 1 245 ? -15.452 4.554 -5.063 1.00 80.88 245 SER A O 1
ATOM 1981 N N . PRO A 1 246 ? -17.594 4.132 -4.656 1.00 72.31 246 PRO A N 1
ATOM 1982 C CA . PRO A 1 246 ? -17.399 2.683 -4.664 1.00 72.31 246 PRO A CA 1
ATOM 1983 C C . PRO A 1 246 ? -17.066 2.160 -6.072 1.00 72.31 246 PRO A C 1
ATOM 1985 O O . PRO A 1 246 ? -17.626 2.636 -7.061 1.00 72.31 246 PRO A O 1
ATOM 1988 N N . LEU A 1 247 ? -16.215 1.133 -6.176 1.00 62.50 247 LEU A N 1
ATOM 1989 C CA . LEU A 1 247 ? -15.956 0.433 -7.440 1.00 62.50 247 LEU A CA 1
ATOM 1990 C C . LEU A 1 247 ? -17.208 -0.356 -7.878 1.00 62.50 247 LEU A C 1
ATOM 1992 O O . LEU A 1 247 ? -17.452 -1.473 -7.424 1.00 62.50 247 LEU A O 1
ATOM 1996 N N . MET A 1 248 ? -18.033 0.226 -8.755 1.00 42.78 248 MET A N 1
ATOM 1997 C CA . MET A 1 248 ? -19.223 -0.438 -9.305 1.00 42.78 248 MET A CA 1
ATOM 1998 C C . MET A 1 248 ? -18.825 -1.478 -10.364 1.00 42.78 248 MET A C 1
ATOM 2000 O O . MET A 1 248 ? -18.366 -1.137 -11.450 1.00 42.78 248 MET A O 1
ATOM 2004 N N . GLY A 1 249 ? -19.010 -2.759 -10.037 1.00 40.59 249 GLY A N 1
ATOM 2005 C CA . GLY A 1 249 ? -18.653 -3.901 -10.895 1.00 40.59 249 GLY A CA 1
ATOM 2006 C C . GLY A 1 249 ? -18.833 -5.268 -10.225 1.00 40.59 249 GLY A C 1
ATOM 2007 O O . GLY A 1 249 ? -19.006 -6.271 -10.908 1.00 40.59 249 GLY A O 1
ATOM 2008 N N . GLN A 1 250 ? -18.924 -5.307 -8.893 1.00 33.66 250 GLN A N 1
ATOM 2009 C CA . GLN A 1 250 ? -19.564 -6.398 -8.151 1.00 33.66 250 GLN A CA 1
ATOM 2010 C C . GLN A 1 250 ? -20.973 -5.975 -7.718 1.00 33.66 250 GLN A C 1
ATOM 2012 O O . GLN A 1 250 ? -21.289 -5.849 -6.540 1.00 33.66 250 GLN A O 1
ATOM 2017 N N . LEU A 1 251 ? -21.852 -5.741 -8.694 1.00 36.47 251 LEU A N 1
ATOM 2018 C CA . LEU A 1 251 ? -23.292 -5.719 -8.447 1.00 36.47 251 LEU A CA 1
ATOM 2019 C C . LEU A 1 251 ? -23.802 -7.160 -8.476 1.00 36.47 251 LEU A C 1
ATOM 2021 O O . LEU A 1 251 ? -24.381 -7.611 -9.456 1.00 36.47 251 LEU A O 1
ATOM 2025 N N . ASN A 1 252 ? -23.555 -7.885 -7.386 1.00 33.06 252 ASN A N 1
ATOM 2026 C CA . ASN A 1 252 ? -24.517 -8.849 -6.871 1.00 33.06 252 ASN A CA 1
ATOM 2027 C C . ASN A 1 252 ? -24.321 -9.014 -5.360 1.00 33.06 252 ASN A C 1
ATOM 2029 O O . ASN A 1 252 ? -23.383 -9.642 -4.881 1.00 33.06 252 ASN A O 1
ATOM 2033 N N . SER A 1 253 ? -25.303 -8.469 -4.645 1.00 33.06 253 SER A N 1
ATOM 2034 C CA . SER A 1 253 ? -25.542 -8.506 -3.202 1.00 33.06 253 SER A CA 1
ATOM 2035 C C . SER A 1 253 ? -24.819 -7.457 -2.339 1.00 33.06 253 SER A C 1
ATOM 2037 O O . SER A 1 253 ? -23.614 -7.476 -2.142 1.00 33.06 253 SER A O 1
ATOM 2039 N N . ARG A 1 254 ? -25.668 -6.627 -1.715 1.00 34.53 254 ARG A N 1
ATOM 2040 C CA . ARG A 1 254 ? -25.443 -5.697 -0.595 1.00 34.53 254 ARG A CA 1
ATOM 2041 C C . ARG A 1 254 ? -25.013 -4.276 -0.977 1.00 34.53 254 ARG A C 1
ATOM 2043 O O . ARG A 1 254 ? -23.856 -3.968 -1.216 1.00 34.53 254 ARG A O 1
ATOM 2050 N N . LYS A 1 255 ? -26.018 -3.391 -0.943 1.00 37.38 255 LYS A N 1
ATOM 2051 C CA . LYS A 1 255 ? -25.888 -1.995 -0.511 1.00 37.38 255 LYS A CA 1
ATOM 2052 C C . LYS A 1 255 ? -24.946 -1.938 0.704 1.00 37.38 255 LYS A C 1
ATOM 2054 O O . LYS A 1 255 ? -25.403 -2.246 1.797 1.00 37.38 255 LYS A O 1
ATOM 2059 N N . ASN A 1 256 ? -23.681 -1.582 0.519 1.00 38.16 256 ASN A N 1
ATOM 2060 C CA . ASN A 1 256 ? -22.790 -1.270 1.630 1.00 38.16 256 ASN A CA 1
ATOM 2061 C C . ASN A 1 256 ? -22.409 0.199 1.513 1.00 38.16 256 ASN A C 1
ATOM 2063 O O . ASN A 1 256 ? -21.545 0.591 0.730 1.00 38.16 256 ASN A O 1
ATOM 2067 N N . GLU A 1 257 ? -23.107 1.005 2.303 1.00 42.78 257 GLU A N 1
ATOM 2068 C CA . GLU A 1 257 ? -22.554 2.230 2.856 1.00 42.78 257 GLU A CA 1
ATOM 2069 C C . GLU A 1 257 ? -21.166 1.899 3.428 1.00 42.78 257 GLU A C 1
ATOM 2071 O O . GLU A 1 257 ? -20.985 0.890 4.114 1.00 42.78 257 GLU A O 1
ATOM 2076 N N . LEU A 1 258 ? -20.156 2.692 3.069 1.00 52.56 258 LEU A N 1
ATOM 2077 C CA . LEU A 1 258 ? -18.791 2.531 3.564 1.00 52.56 258 LEU A CA 1
ATOM 2078 C C . LEU A 1 258 ? -18.811 2.706 5.090 1.00 52.56 258 LEU A C 1
ATOM 2080 O O . LEU A 1 258 ? -18.879 3.833 5.573 1.00 52.56 258 LEU A O 1
ATOM 2084 N N . ILE A 1 259 ? -18.769 1.606 5.848 1.00 53.00 259 ILE A N 1
ATOM 2085 C CA . ILE A 1 259 ? -18.630 1.669 7.307 1.00 53.00 259 ILE A CA 1
ATOM 2086 C C . ILE A 1 259 ? -17.281 2.331 7.605 1.00 53.00 259 ILE A C 1
ATOM 2088 O O . ILE A 1 259 ? -16.222 1.812 7.248 1.00 53.00 259 ILE A O 1
ATOM 2092 N N . SER A 1 260 ? -17.335 3.502 8.229 1.00 60.28 260 SER A N 1
ATOM 2093 C CA . SER A 1 260 ? -16.196 4.288 8.695 1.00 60.28 260 SER A CA 1
ATOM 2094 C C . SER A 1 260 ? -16.422 4.691 10.155 1.00 60.28 260 SER A C 1
ATOM 2096 O O . SER A 1 260 ? -17.436 4.333 10.756 1.00 60.28 260 SER A O 1
ATOM 2098 N N . PHE A 1 261 ? -15.456 5.386 10.759 1.00 58.09 261 PHE A N 1
ATOM 2099 C CA . PHE A 1 261 ? -15.662 6.024 12.056 1.00 58.09 261 PHE A CA 1
ATOM 2100 C C . PHE A 1 261 ? -16.152 7.473 11.867 1.00 58.09 261 PHE A C 1
ATOM 2102 O O . PHE A 1 261 ? -15.596 8.175 11.020 1.00 58.09 261 PHE A O 1
ATOM 2109 N N . PRO A 1 262 ? -17.126 7.953 12.666 1.00 67.62 262 PRO A N 1
ATOM 2110 C CA . PRO A 1 262 ? -17.897 7.198 13.657 1.00 67.62 262 PRO A CA 1
ATOM 2111 C C . PRO A 1 262 ? -18.826 6.171 12.993 1.00 67.62 262 PRO A C 1
ATOM 2113 O O . PRO A 1 262 ? -19.288 6.378 11.874 1.00 67.62 262 PRO A O 1
ATOM 2116 N N . LEU A 1 263 ? -19.092 5.063 13.692 1.00 72.06 263 LEU A N 1
ATOM 2117 C CA . LEU A 1 263 ? -19.937 3.988 13.163 1.00 72.06 263 LEU A CA 1
ATOM 2118 C C . LEU A 1 263 ? -21.357 4.505 12.861 1.00 72.06 263 LEU A C 1
ATOM 2120 O O . LEU A 1 263 ? -21.900 5.264 13.671 1.00 72.06 263 LEU A O 1
ATOM 2124 N N . PRO A 1 264 ? -21.979 4.084 11.743 1.00 73.31 264 PRO A N 1
ATOM 2125 C CA . PRO A 1 264 ? -23.326 4.518 11.390 1.00 73.31 264 PRO A CA 1
ATOM 2126 C C . PRO A 1 264 ? -24.367 4.041 12.414 1.00 73.31 264 PRO A C 1
ATOM 2128 O O . PRO A 1 264 ? -24.186 3.037 13.107 1.00 73.31 264 PRO A O 1
ATOM 2131 N N . ILE A 1 265 ? -25.481 4.766 12.516 1.00 80.31 265 ILE A N 1
ATOM 2132 C CA . ILE A 1 265 ? -26.602 4.381 13.381 1.00 80.31 265 ILE A CA 1
ATOM 2133 C C . ILE A 1 265 ? -27.279 3.140 12.788 1.00 80.31 265 ILE A C 1
ATOM 2135 O O . ILE A 1 265 ? -27.482 3.060 11.583 1.00 80.31 265 ILE A O 1
ATOM 2139 N N . LEU A 1 266 ? -27.642 2.175 13.639 1.00 85.12 266 LEU A N 1
ATOM 2140 C CA . LEU A 1 266 ? -28.355 0.974 13.201 1.00 85.12 266 LEU A CA 1
ATOM 2141 C C . LEU A 1 266 ? -29.813 1.309 12.845 1.00 85.12 266 LEU A C 1
ATOM 2143 O O . LEU A 1 266 ? -30.591 1.716 13.716 1.00 85.12 266 LEU A O 1
ATOM 2147 N N . GLU A 1 267 ? -30.211 1.064 11.599 1.00 78.25 267 GLU A N 1
ATOM 2148 C CA . GLU A 1 267 ? -31.551 1.369 11.076 1.00 78.25 267 GLU A CA 1
ATOM 2149 C C . GLU A 1 267 ? -32.348 0.110 10.698 1.00 78.25 267 GLU A C 1
ATOM 2151 O O . GLU A 1 267 ? -31.798 -0.981 10.552 1.00 78.25 267 GLU A O 1
ATOM 2156 N N . GLY A 1 268 ? -33.669 0.246 10.544 1.00 87.50 268 GLY A N 1
ATOM 2157 C CA . GLY A 1 268 ? -34.543 -0.846 10.100 1.00 87.50 268 GLY A CA 1
ATOM 2158 C C . GLY A 1 268 ? -35.065 -1.761 11.215 1.00 87.50 268 GLY A C 1
ATOM 2159 O O . GLY A 1 268 ? -35.109 -1.396 12.396 1.00 87.50 268 GLY A O 1
ATOM 2160 N N . ASN A 1 269 ? -35.534 -2.948 10.830 1.00 91.69 269 ASN A N 1
ATOM 2161 C CA . ASN A 1 269 ? -36.078 -3.948 11.754 1.00 91.69 269 ASN A CA 1
ATOM 2162 C C . ASN A 1 269 ? -34.971 -4.700 12.526 1.00 91.69 269 ASN A C 1
ATOM 2164 O O . ASN A 1 269 ? -33.784 -4.538 12.261 1.00 91.69 269 ASN A O 1
ATOM 2168 N N . VAL A 1 270 ? -35.349 -5.549 13.491 1.00 88.88 270 VAL A N 1
ATOM 2169 C CA . VAL A 1 270 ? -34.397 -6.277 14.361 1.00 88.88 270 VAL A CA 1
ATOM 2170 C C . VAL A 1 270 ? -33.350 -7.064 13.561 1.00 88.88 270 VAL A C 1
ATOM 2172 O O . VAL A 1 270 ? -32.164 -6.997 13.872 1.00 88.88 270 VAL A O 1
ATOM 2175 N N . LYS A 1 271 ? -33.771 -7.764 12.503 1.00 88.44 271 LYS A N 1
ATOM 2176 C CA . LYS A 1 271 ? -32.883 -8.589 11.674 1.00 88.44 271 LYS A CA 1
ATOM 2177 C C . LYS A 1 271 ? -31.933 -7.734 10.831 1.00 88.44 271 LYS A C 1
ATOM 2179 O O . LYS A 1 271 ? -30.773 -8.091 10.645 1.00 88.44 271 LYS A O 1
ATOM 2184 N N . GLU A 1 272 ? -32.414 -6.599 10.332 1.00 87.81 272 GLU A N 1
ATOM 2185 C CA . GLU A 1 272 ? -31.598 -5.632 9.587 1.00 87.81 272 GLU A CA 1
ATOM 2186 C C . GLU A 1 272 ? -30.547 -4.971 10.481 1.00 87.81 272 GLU A C 1
ATOM 2188 O O . GLU A 1 272 ? -29.387 -4.873 10.080 1.00 87.81 272 GLU A O 1
ATOM 2193 N N . LYS A 1 273 ? -30.925 -4.596 11.709 1.00 87.31 273 LYS A N 1
ATOM 2194 C CA . LYS A 1 273 ? -30.007 -4.035 12.707 1.00 87.31 273 LYS A CA 1
ATOM 2195 C C . LYS A 1 273 ? -28.936 -5.030 13.129 1.00 87.31 273 LYS A C 1
ATOM 2197 O O . LYS A 1 273 ? -27.773 -4.654 13.225 1.00 87.31 273 LYS A O 1
ATOM 2202 N N . GLU A 1 274 ? -29.297 -6.294 13.347 1.00 93.44 274 GLU A N 1
ATOM 2203 C CA . GLU A 1 274 ? -28.316 -7.334 13.672 1.00 93.44 274 GLU A CA 1
ATOM 2204 C C . GLU A 1 274 ? -27.313 -7.533 12.527 1.00 93.44 274 GLU A C 1
ATOM 2206 O O . GLU A 1 274 ? -26.110 -7.622 12.764 1.00 93.44 274 GLU A O 1
ATOM 2211 N N . LYS A 1 275 ? -27.783 -7.537 11.274 1.00 88.12 275 LYS A N 1
ATOM 2212 C CA . LYS A 1 275 ? -26.905 -7.636 10.105 1.00 88.12 275 LYS A CA 1
ATOM 2213 C C . LYS A 1 275 ? -25.911 -6.470 10.035 1.00 88.12 275 LYS A C 1
ATOM 2215 O O . LYS A 1 275 ? -24.716 -6.711 9.890 1.00 88.12 275 LYS A O 1
ATOM 2220 N N . GLN A 1 276 ? -26.389 -5.233 10.182 1.00 88.56 276 GLN A N 1
ATOM 2221 C CA . GLN A 1 276 ? -25.529 -4.043 10.224 1.00 88.56 276 GLN A CA 1
ATOM 2222 C C . GLN A 1 276 ? -24.530 -4.119 11.385 1.00 88.56 276 GLN A C 1
ATOM 2224 O O . GLN A 1 276 ? -23.356 -3.796 11.232 1.00 88.56 276 GLN A O 1
ATOM 2229 N N . LEU A 1 277 ? -24.967 -4.610 12.545 1.00 93.38 277 LEU A N 1
ATOM 2230 C CA . LEU A 1 277 ? -24.109 -4.773 13.710 1.00 93.38 277 LEU A CA 1
ATOM 2231 C C . LEU A 1 277 ? -22.995 -5.808 13.482 1.00 93.38 277 LEU A C 1
ATOM 2233 O O . LEU A 1 277 ? -21.860 -5.567 13.884 1.00 93.38 277 LEU A O 1
ATOM 2237 N N . ARG A 1 278 ? -23.273 -6.926 12.802 1.00 95.12 278 ARG A N 1
ATOM 2238 C CA . ARG A 1 278 ? -22.242 -7.902 12.395 1.00 95.12 278 ARG A CA 1
ATOM 2239 C C . ARG A 1 278 ? -21.196 -7.263 11.481 1.00 95.12 278 ARG A C 1
ATOM 2241 O O . ARG A 1 278 ? -20.002 -7.509 11.638 1.00 95.12 278 ARG A O 1
ATOM 2248 N N . GLU A 1 279 ? -21.630 -6.404 10.562 1.00 87.69 279 GLU A N 1
ATOM 2249 C CA . GLU A 1 279 ? -20.738 -5.653 9.674 1.00 87.69 279 GLU A CA 1
ATOM 2250 C C . GLU A 1 279 ? -19.893 -4.622 10.455 1.00 87.69 279 GLU A C 1
ATOM 2252 O O . GLU A 1 279 ? -18.691 -4.506 10.210 1.00 87.69 279 GLU A O 1
ATOM 2257 N N . GLN A 1 280 ? -20.464 -3.950 11.463 1.00 91.62 280 GLN A N 1
ATOM 2258 C CA . GLN A 1 280 ? -19.726 -3.042 12.356 1.00 91.62 280 GLN A CA 1
ATOM 2259 C C . GLN A 1 280 ? -18.722 -3.772 13.261 1.00 91.62 280 GLN A C 1
ATOM 2261 O O . GLN A 1 280 ? -17.589 -3.316 13.417 1.00 91.62 280 GLN A O 1
ATOM 2266 N N . LEU A 1 281 ? -19.101 -4.919 13.834 1.00 95.62 281 LEU A N 1
ATOM 2267 C CA . LEU A 1 281 ? -18.202 -5.754 14.633 1.00 95.62 281 LEU A CA 1
ATOM 2268 C C . LEU A 1 281 ? -17.036 -6.274 13.791 1.00 95.62 281 LEU A C 1
ATOM 2270 O O . LEU A 1 281 ? -15.893 -6.207 14.238 1.00 95.62 281 LEU A O 1
ATOM 2274 N N . MET A 1 282 ? -17.304 -6.729 12.561 1.00 94.00 282 MET A N 1
ATOM 2275 C CA . MET A 1 282 ? -16.261 -7.092 11.600 1.00 94.00 282 MET A CA 1
ATOM 2276 C C . MET A 1 282 ? -15.320 -5.910 11.342 1.00 94.00 282 MET A C 1
ATOM 2278 O O . MET A 1 282 ? -14.102 -6.081 11.381 1.00 94.00 282 MET A O 1
ATOM 2282 N N . PHE A 1 283 ? -15.866 -4.720 11.075 1.00 89.00 283 PHE A N 1
ATOM 2283 C CA . PHE A 1 283 ? -15.067 -3.523 10.817 1.00 89.00 283 PHE A CA 1
ATOM 2284 C C . PHE A 1 283 ? -14.116 -3.218 11.983 1.00 89.00 283 PHE A C 1
ATOM 2286 O O . PHE A 1 283 ? -12.912 -3.078 11.763 1.00 89.00 283 PHE A O 1
ATOM 2293 N N . VAL A 1 284 ? -14.620 -3.201 13.222 1.00 93.50 284 VAL A N 1
ATOM 2294 C CA . VAL A 1 284 ? -13.799 -2.941 14.416 1.00 93.50 284 VAL A CA 1
ATOM 2295 C C . VAL A 1 284 ? -12.785 -4.058 14.666 1.00 93.50 284 VAL A C 1
ATOM 2297 O O . VAL A 1 284 ? -11.616 -3.763 14.898 1.00 93.50 284 VAL A O 1
ATOM 2300 N N . ALA A 1 285 ? -13.175 -5.328 14.536 1.00 93.00 285 ALA A N 1
ATOM 2301 C CA . ALA A 1 285 ? -12.274 -6.472 14.694 1.00 93.00 285 ALA A CA 1
ATOM 2302 C C . ALA A 1 285 ? -11.091 -6.426 13.708 1.00 93.00 285 ALA A C 1
ATOM 2304 O O . ALA A 1 285 ? -9.933 -6.613 14.092 1.00 93.00 285 ALA A O 1
ATOM 2305 N N . ARG A 1 286 ? -11.361 -6.109 12.436 1.00 89.44 286 ARG A N 1
ATOM 2306 C CA . ARG A 1 286 ? -10.314 -5.942 11.418 1.00 89.44 286 ARG A CA 1
ATOM 2307 C C . ARG A 1 286 ? -9.449 -4.713 11.688 1.00 89.44 286 ARG A C 1
ATOM 2309 O O . ARG A 1 286 ? -8.244 -4.756 11.449 1.00 89.44 286 ARG A O 1
ATOM 2316 N N . HIS A 1 287 ? -10.034 -3.638 12.211 1.00 89.31 287 HIS A N 1
ATOM 2317 C CA . HIS A 1 287 ? -9.291 -2.439 12.586 1.00 89.31 287 HIS A CA 1
ATOM 2318 C C . HIS A 1 287 ? -8.344 -2.691 13.774 1.00 89.31 287 HIS A C 1
ATOM 2320 O O . HIS A 1 287 ? -7.188 -2.279 13.725 1.00 89.31 287 HIS A O 1
ATOM 2326 N N . MET A 1 288 ? -8.779 -3.448 14.789 1.00 93.56 288 MET A N 1
ATOM 2327 C CA . MET A 1 288 ? -7.933 -3.883 15.912 1.00 93.56 288 MET A CA 1
ATOM 2328 C C . MET A 1 288 ? -6.703 -4.667 15.433 1.00 93.56 288 MET A C 1
ATOM 2330 O O . MET A 1 288 ? -5.586 -4.397 15.876 1.00 93.56 288 MET A O 1
ATOM 2334 N N . TYR A 1 289 ? -6.887 -5.588 14.480 1.00 87.75 289 TYR A N 1
ATOM 2335 C CA . TYR A 1 289 ? -5.773 -6.305 13.851 1.00 87.75 289 TYR A CA 1
ATOM 2336 C C . TYR A 1 289 ? -4.812 -5.356 13.119 1.00 87.75 289 TYR A C 1
ATOM 2338 O O . TYR A 1 289 ? -3.602 -5.440 13.311 1.00 87.75 289 TYR A O 1
ATOM 2346 N N . LYS A 1 290 ? -5.334 -4.408 12.326 1.00 84.88 290 LYS A N 1
ATOM 2347 C CA . LYS A 1 290 ? -4.511 -3.420 11.600 1.00 84.88 290 LYS A CA 1
ATOM 2348 C C . LYS A 1 290 ? -3.672 -2.540 12.524 1.00 84.88 290 LYS A C 1
ATOM 2350 O O . LYS A 1 290 ? -2.549 -2.195 12.172 1.00 84.88 290 LYS A O 1
ATOM 2355 N N . MET A 1 291 ? -4.195 -2.200 13.700 1.00 87.12 291 MET A N 1
ATOM 2356 C CA . MET A 1 291 ? -3.465 -1.446 14.726 1.00 87.12 291 MET A CA 1
ATOM 2357 C C . MET A 1 291 ? -2.446 -2.298 15.497 1.00 87.12 291 MET A C 1
ATOM 2359 O O . MET A 1 291 ? -1.711 -1.775 16.333 1.00 87.12 291 MET A O 1
ATOM 2363 N N . GLY A 1 292 ? -2.378 -3.605 15.224 1.00 93.19 292 GLY A N 1
ATOM 2364 C CA . GLY A 1 292 ? -1.489 -4.525 15.923 1.00 93.19 292 GLY A CA 1
ATOM 2365 C C . GLY A 1 292 ? -1.913 -4.782 17.369 1.00 93.19 292 GLY A C 1
ATOM 2366 O O . GLY A 1 292 ? -1.062 -5.091 18.201 1.00 93.19 292 GLY A O 1
ATOM 2367 N N . TYR A 1 293 ? -3.204 -4.624 17.686 1.00 95.38 293 TYR A N 1
ATOM 2368 C CA . TYR A 1 293 ? -3.752 -4.918 19.017 1.00 95.38 293 TYR A CA 1
ATOM 2369 C C . TYR A 1 293 ? -4.077 -6.397 19.204 1.00 95.38 293 TYR A C 1
ATOM 2371 O O . TYR A 1 293 ? -4.282 -6.841 20.328 1.00 95.38 293 TYR A O 1
ATOM 2379 N N . ASN A 1 294 ? -4.125 -7.147 18.107 1.00 92.12 294 ASN A N 1
ATOM 2380 C CA . ASN A 1 294 ? -4.394 -8.572 18.075 1.00 92.12 294 ASN A CA 1
ATOM 2381 C C . ASN A 1 294 ? -3.543 -9.230 16.998 1.00 92.12 294 ASN A C 1
ATOM 2383 O O . ASN A 1 294 ? -3.341 -8.657 15.926 1.00 92.12 294 ASN A O 1
ATOM 2387 N N . TYR A 1 295 ? -3.083 -10.445 17.271 1.00 83.81 295 TYR A N 1
ATOM 2388 C CA . TYR A 1 295 ? -2.323 -11.270 16.343 1.00 83.81 295 TYR A CA 1
ATOM 2389 C C . TYR A 1 295 ? -2.830 -12.707 16.402 1.00 83.81 295 TYR A C 1
ATOM 2391 O O . TYR A 1 295 ? -3.278 -13.193 17.435 1.00 83.81 295 TYR A O 1
ATOM 2399 N N . THR A 1 296 ? -2.691 -13.453 15.308 1.00 88.19 296 THR A N 1
ATOM 2400 C CA . THR A 1 296 ? -3.133 -14.856 15.255 1.00 88.19 296 THR A CA 1
ATOM 2401 C C . THR A 1 296 ? -4.643 -14.982 15.532 1.00 88.19 296 THR A C 1
ATOM 2403 O O . THR A 1 296 ? -5.441 -14.340 14.859 1.00 88.19 296 THR A O 1
ATOM 2406 N N . ILE A 1 297 ? -5.060 -15.816 16.478 1.00 88.44 297 ILE A N 1
ATOM 2407 C CA . ILE A 1 297 ? -6.466 -16.114 16.797 1.00 88.44 297 ILE A CA 1
ATOM 2408 C C . ILE A 1 297 ? -6.892 -15.507 18.138 1.00 88.44 297 ILE A C 1
ATOM 2410 O O . ILE A 1 297 ? -7.766 -16.043 18.816 1.00 88.44 297 ILE A O 1
ATOM 2414 N N . ASP A 1 298 ? -6.210 -14.442 18.551 1.00 89.88 298 ASP A N 1
ATOM 2415 C CA . ASP A 1 298 ? -6.384 -13.834 19.857 1.00 89.88 298 ASP A CA 1
ATOM 2416 C C . ASP A 1 298 ? -7.382 -12.662 19.861 1.00 89.88 298 ASP A C 1
ATOM 2418 O O . ASP A 1 298 ? -7.793 -12.151 18.815 1.00 89.88 298 ASP A O 1
ATOM 2422 N N . GLY A 1 299 ? -7.797 -12.258 21.065 1.00 95.12 299 GLY A N 1
ATOM 2423 C CA . GLY A 1 299 ? -8.854 -11.274 21.268 1.00 95.12 299 GLY A CA 1
ATOM 2424 C C . GLY A 1 299 ? -10.248 -11.769 20.920 1.00 95.12 299 GLY A C 1
ATOM 2425 O O . GLY A 1 299 ? -10.467 -12.851 20.375 1.00 95.12 299 GLY A O 1
ATOM 2426 N N . ASN A 1 300 ? -11.233 -10.964 21.297 1.00 97.69 300 ASN A N 1
ATOM 2427 C CA . ASN A 1 300 ? -12.633 -11.237 21.019 1.00 97.69 300 ASN A CA 1
ATOM 2428 C C . ASN A 1 300 ? -13.479 -9.981 21.234 1.00 97.69 300 ASN A C 1
ATOM 2430 O O . ASN A 1 300 ? -13.142 -9.089 22.013 1.00 97.69 300 ASN A O 1
ATOM 2434 N N . ILE A 1 301 ? -14.597 -9.912 20.520 1.00 98.50 301 ILE A N 1
ATOM 2435 C CA . ILE A 1 301 ? -15.489 -8.756 20.529 1.00 98.50 301 ILE A CA 1
ATOM 2436 C C . ILE A 1 301 ? -16.935 -9.216 20.628 1.00 98.50 301 ILE A C 1
ATOM 2438 O O . ILE A 1 301 ? -17.310 -10.237 20.046 1.00 98.50 301 ILE A O 1
ATOM 2442 N N . SER A 1 302 ? -17.749 -8.475 21.375 1.00 98.56 302 SER A N 1
ATOM 2443 C CA . SER A 1 302 ? -19.166 -8.782 21.513 1.00 98.56 302 SER A CA 1
ATOM 2444 C C . SER A 1 302 ? -20.054 -7.552 21.554 1.00 98.56 302 SER A C 1
ATOM 2446 O O . SER A 1 302 ? -19.620 -6.443 21.883 1.00 98.56 302 SER A O 1
ATOM 2448 N N . HIS A 1 303 ? -21.330 -7.792 21.267 1.00 98.25 303 HIS A N 1
ATOM 2449 C CA . HIS A 1 303 ? -22.405 -6.841 21.452 1.00 98.25 303 HIS A CA 1
ATOM 2450 C C . HIS A 1 303 ? -23.644 -7.525 22.045 1.00 98.25 303 HIS A C 1
ATOM 2452 O O . HIS A 1 303 ? -24.088 -8.572 21.572 1.00 98.25 303 HIS A O 1
ATOM 2458 N N . ARG A 1 304 ? -24.258 -6.914 23.056 1.00 97.00 304 ARG A N 1
ATOM 2459 C CA . ARG A 1 304 ? -25.531 -7.361 23.635 1.00 97.00 304 ARG A CA 1
ATOM 2460 C C . ARG A 1 304 ? -26.681 -7.095 22.657 1.00 97.00 304 ARG A C 1
ATOM 2462 O O . ARG A 1 304 ? -26.908 -5.948 22.289 1.00 97.00 304 ARG A O 1
ATOM 2469 N N . LEU A 1 305 ? -27.419 -8.123 22.241 1.00 95.00 305 LEU A N 1
ATOM 2470 C CA . LEU A 1 305 ? -28.594 -7.965 21.367 1.00 95.00 305 LEU A CA 1
ATOM 2471 C C . LEU A 1 305 ? -29.882 -7.737 22.163 1.00 95.00 305 LEU A C 1
ATOM 2473 O O . LEU A 1 305 ? -30.767 -7.003 21.731 1.00 95.00 305 LEU A O 1
ATOM 2477 N N . SER A 1 306 ? -29.999 -8.393 23.315 1.00 93.25 306 SER A N 1
ATOM 2478 C CA . SER A 1 306 ? -31.143 -8.285 24.224 1.00 93.25 306 SER A CA 1
ATOM 2479 C C . SER A 1 306 ? -30.719 -8.674 25.640 1.00 93.25 306 SER A C 1
ATOM 2481 O O . SER A 1 306 ? -29.535 -8.906 25.886 1.00 93.25 306 SER A O 1
ATOM 2483 N N . GLU A 1 307 ? -31.668 -8.764 26.569 1.00 89.31 307 GLU A N 1
ATOM 2484 C CA . GLU A 1 307 ? -31.380 -9.206 27.932 1.00 89.31 307 GLU A CA 1
ATOM 2485 C C . GLU A 1 307 ? -30.699 -10.581 27.967 1.00 89.31 307 GLU A C 1
ATOM 2487 O O . GLU A 1 307 ? -29.756 -10.735 28.735 1.00 89.31 307 GLU A O 1
ATOM 2492 N N . ASP A 1 308 ? -31.086 -11.516 27.092 1.00 93.38 308 ASP A N 1
ATOM 2493 C CA . ASP A 1 308 ? -30.643 -12.922 27.131 1.00 93.38 308 ASP A CA 1
ATOM 2494 C C . ASP A 1 308 ? -29.793 -13.356 25.930 1.00 93.38 308 ASP A C 1
ATOM 2496 O O . ASP A 1 308 ? -29.451 -14.529 25.809 1.00 93.38 308 ASP A O 1
ATOM 2500 N N . LYS A 1 309 ? -29.463 -12.437 25.014 1.00 97.12 309 LYS A N 1
ATOM 2501 C CA . LYS A 1 309 ? -28.714 -12.765 23.790 1.00 97.12 309 LYS A CA 1
ATOM 2502 C C . LYS A 1 309 ? -27.521 -11.854 23.589 1.00 97.12 309 LYS A C 1
ATOM 2504 O O . LYS A 1 309 ? -27.661 -10.627 23.616 1.00 97.12 309 LYS A O 1
ATOM 2509 N N . ILE A 1 310 ? -26.379 -12.460 23.291 1.00 98.19 310 ILE A N 1
ATOM 2510 C CA . ILE A 1 310 ? -25.122 -11.764 23.024 1.00 98.19 310 ILE A CA 1
ATOM 2511 C C . ILE A 1 310 ? -24.593 -12.229 21.666 1.00 98.19 310 ILE A C 1
ATOM 2513 O O . ILE A 1 310 ? -24.453 -13.424 21.428 1.00 98.19 310 ILE A O 1
ATOM 2517 N N . LEU A 1 311 ? -24.298 -11.278 20.781 1.00 98.50 311 LEU A N 1
ATOM 2518 C CA . LEU A 1 311 ? -23.577 -11.507 19.533 1.00 98.50 311 LEU A CA 1
ATOM 2519 C C . LEU A 1 311 ? -22.077 -11.443 19.826 1.00 98.50 311 LEU A C 1
ATOM 2521 O O . LEU A 1 311 ? -21.601 -10.437 20.350 1.00 98.50 311 LEU A O 1
ATOM 2525 N N . VAL A 1 312 ? -21.329 -12.492 19.506 1.00 98.38 312 VAL A N 1
ATOM 2526 C CA . VAL A 1 312 ? -19.906 -12.619 19.840 1.00 98.38 312 VAL A CA 1
ATOM 2527 C C . VAL A 1 312 ? -19.086 -13.079 18.640 1.00 98.38 312 VAL A C 1
ATOM 2529 O O . VAL A 1 312 ? -19.585 -13.767 17.747 1.00 98.38 312 VAL A O 1
ATOM 2532 N N . SER A 1 313 ? -17.802 -12.724 18.626 1.00 98.00 313 SER A N 1
ATOM 2533 C CA . SER A 1 313 ? -16.829 -13.364 17.740 1.00 98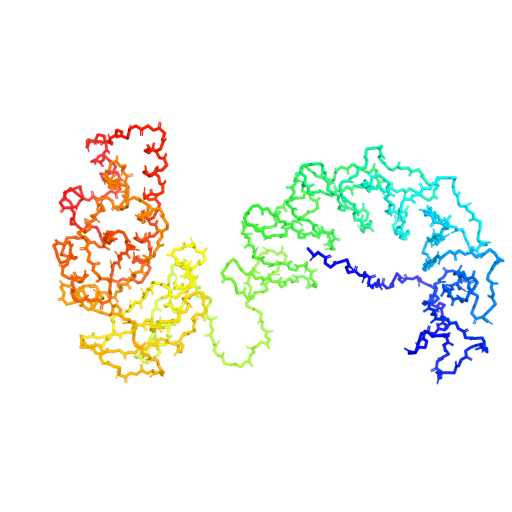.00 313 SER A CA 1
ATOM 2534 C C . SER A 1 313 ? -16.686 -14.858 18.079 1.00 98.00 313 SER A C 1
ATOM 2536 O O . SER A 1 313 ? -16.742 -15.224 19.261 1.00 98.00 313 SER A O 1
ATOM 2538 N N . PRO A 1 314 ? -16.454 -15.725 17.082 1.00 97.00 314 PRO A N 1
ATOM 2539 C CA . PRO A 1 314 ? -16.286 -17.152 17.309 1.00 97.00 314 PRO A CA 1
ATOM 2540 C C . PRO A 1 314 ? -14.901 -17.475 17.888 1.00 97.00 314 PRO A C 1
ATOM 2542 O O . PRO A 1 314 ? -13.947 -16.709 17.740 1.00 97.00 314 PRO A O 1
ATOM 2545 N N . THR A 1 315 ? -14.771 -18.639 18.522 1.00 95.12 315 THR A N 1
ATOM 2546 C CA . THR A 1 315 ? -13.478 -19.148 18.997 1.00 95.12 315 THR A CA 1
ATOM 2547 C C . THR A 1 315 ? -12.550 -19.522 17.838 1.00 95.12 315 THR A C 1
ATOM 2549 O O . THR A 1 315 ? -12.996 -20.005 16.795 1.00 95.12 315 THR A O 1
ATOM 2552 N N . GLY A 1 316 ? -11.245 -19.307 18.021 1.00 88.62 316 GLY A N 1
ATOM 2553 C CA . GLY A 1 316 ? -10.204 -19.747 17.088 1.00 88.62 316 GLY A CA 1
ATOM 2554 C C . GLY A 1 316 ? -10.170 -19.027 15.736 1.00 88.62 316 GLY A C 1
ATOM 2555 O O . GLY A 1 316 ? -9.448 -19.464 14.842 1.00 88.62 316 GLY A O 1
ATOM 2556 N N . GLN A 1 317 ? -10.932 -17.945 15.558 1.00 88.69 317 GLN A N 1
ATOM 2557 C CA . GLN A 1 317 ? -10.954 -17.182 14.314 1.00 88.69 317 GLN A CA 1
ATOM 2558 C C . GLN A 1 317 ? -10.012 -15.982 14.387 1.00 88.69 317 GLN A C 1
ATOM 2560 O O . GLN A 1 317 ? -10.031 -15.204 15.336 1.00 88.69 317 GLN A O 1
ATOM 2565 N N . HIS A 1 318 ? -9.233 -15.787 13.327 1.00 87.12 318 HIS A N 1
ATOM 2566 C CA . HIS A 1 318 ? -8.385 -14.612 13.188 1.00 87.12 318 HIS A CA 1
ATOM 2567 C C . HIS A 1 318 ? -9.245 -13.365 12.918 1.00 87.12 318 HIS A C 1
ATOM 2569 O O . HIS A 1 318 ? -9.838 -13.247 11.840 1.00 87.12 318 HIS A O 1
ATOM 2575 N N . LEU A 1 319 ? -9.280 -12.411 13.859 1.00 87.69 319 LEU A N 1
ATOM 2576 C CA . LEU A 1 319 ? -10.123 -11.204 13.785 1.00 87.69 319 LEU A CA 1
ATOM 2577 C C . LEU A 1 319 ? -9.833 -10.324 12.556 1.00 87.69 319 LEU A C 1
ATOM 2579 O O . LEU A 1 319 ? -10.747 -9.745 11.978 1.00 87.69 319 LEU A O 1
ATOM 2583 N N . GLY A 1 320 ? -8.585 -10.297 12.079 1.00 80.31 320 GLY A N 1
ATOM 2584 C CA . GLY A 1 320 ? -8.208 -9.612 10.831 1.00 80.31 320 GLY A CA 1
ATOM 2585 C C . GLY A 1 320 ? -8.842 -10.173 9.547 1.00 80.31 320 GLY A C 1
ATOM 2586 O O . GLY A 1 320 ? -8.915 -9.459 8.552 1.00 80.31 320 GLY A O 1
ATOM 2587 N N . PHE A 1 321 ? -9.334 -11.418 9.568 1.00 80.12 321 PHE A N 1
ATOM 2588 C CA . PHE A 1 321 ? -9.930 -12.101 8.410 1.00 80.12 321 PHE A CA 1
ATOM 2589 C C . PHE A 1 321 ? -11.378 -12.542 8.661 1.00 80.12 321 PHE A C 1
ATOM 2591 O O . PHE A 1 321 ? -11.936 -13.294 7.867 1.00 80.12 321 PHE A O 1
ATOM 2598 N N . ILE A 1 322 ? -11.992 -12.094 9.759 1.00 85.12 322 ILE A N 1
ATOM 2599 C CA . ILE A 1 322 ? -13.374 -12.440 10.102 1.00 85.12 322 ILE A CA 1
ATOM 2600 C C . ILE A 1 322 ? -14.357 -11.826 9.098 1.00 85.12 322 ILE A C 1
ATOM 2602 O O . ILE A 1 322 ? -14.118 -10.725 8.593 1.00 85.12 322 ILE A O 1
ATOM 2606 N N . SER A 1 323 ? -15.452 -12.518 8.804 1.00 84.00 323 SER A N 1
ATOM 2607 C CA . SER A 1 323 ? -16.594 -12.035 8.017 1.00 84.00 323 SER A CA 1
ATOM 2608 C C . SER A 1 323 ? -17.829 -11.814 8.909 1.00 84.00 323 SER A C 1
ATOM 2610 O O . SER A 1 323 ? -17.880 -12.352 10.017 1.00 84.00 323 SER A O 1
ATOM 2612 N N . PRO A 1 324 ? -18.837 -11.028 8.483 1.00 88.75 324 PRO A N 1
ATOM 2613 C CA . PRO A 1 324 ? -20.051 -10.805 9.278 1.00 88.75 324 PRO A CA 1
ATOM 2614 C C . PRO A 1 324 ? -20.802 -12.105 9.615 1.00 88.75 324 PRO A C 1
ATOM 2616 O O . PRO A 1 324 ? -21.425 -12.219 10.673 1.00 88.75 324 PRO A O 1
ATOM 2619 N N . GLU A 1 325 ? -20.730 -13.089 8.720 1.00 89.81 325 GLU A N 1
ATOM 2620 C CA . GLU A 1 325 ? -21.354 -14.405 8.853 1.00 89.81 325 GLU A CA 1
ATOM 2621 C C . GLU A 1 325 ? -20.655 -15.297 9.893 1.00 89.81 325 GLU A C 1
ATOM 2623 O O . GLU A 1 325 ? -21.275 -16.218 10.413 1.00 89.81 325 GLU A O 1
ATOM 2628 N N . ASP A 1 326 ? -19.398 -15.008 10.245 1.00 91.31 326 ASP A N 1
ATOM 2629 C CA . ASP A 1 326 ? -18.656 -15.783 11.247 1.00 91.31 326 ASP A CA 1
ATOM 2630 C C . ASP A 1 326 ? -19.084 -15.476 12.690 1.00 91.31 326 ASP A C 1
ATOM 2632 O O . ASP A 1 326 ? -18.793 -16.262 13.594 1.00 91.31 326 ASP A O 1
ATOM 2636 N N . PHE A 1 327 ? -19.731 -14.332 12.934 1.00 97.81 327 PHE A N 1
ATOM 2637 C CA . PHE A 1 327 ? -20.239 -13.984 14.262 1.00 97.81 327 PHE A CA 1
ATOM 2638 C C . PHE A 1 327 ? -21.376 -14.920 14.673 1.00 97.81 327 PHE A C 1
ATOM 2640 O O . PHE A 1 327 ? -22.156 -15.381 13.841 1.00 97.81 327 PHE A O 1
ATOM 2647 N N . VAL A 1 328 ? -21.510 -15.169 15.970 1.00 98.25 328 VAL A N 1
ATOM 2648 C CA . VAL A 1 328 ? -22.509 -16.105 16.497 1.00 98.25 328 VAL A CA 1
ATOM 2649 C C . VAL A 1 328 ? -23.283 -15.488 17.646 1.00 98.25 328 VAL A C 1
ATOM 2651 O O . VAL A 1 328 ? -22.768 -14.633 18.365 1.00 98.25 328 VAL A O 1
ATOM 2654 N N . VAL A 1 329 ? -24.531 -15.907 17.819 1.00 98.38 329 VAL A N 1
ATOM 2655 C CA . VAL A 1 329 ? -25.367 -15.503 18.949 1.00 98.38 329 VAL A CA 1
ATOM 2656 C C . VAL A 1 329 ? -25.322 -16.601 19.997 1.00 98.38 329 VAL A C 1
ATOM 2658 O O . VAL A 1 329 ? -25.531 -17.769 19.678 1.00 98.38 329 VAL A O 1
ATOM 2661 N N . MET A 1 330 ? -25.091 -16.226 21.249 1.00 97.88 330 MET A N 1
ATOM 2662 C CA . MET A 1 330 ? -25.116 -17.126 22.401 1.00 97.88 330 MET A CA 1
ATOM 2663 C C . MET A 1 330 ? -26.084 -16.630 23.484 1.00 97.88 330 MET A C 1
ATOM 2665 O O . MET A 1 330 ? -26.430 -15.440 23.509 1.00 97.88 330 MET A O 1
ATOM 2669 N N . ASP A 1 331 ? -26.498 -17.536 24.370 1.00 97.06 331 ASP A N 1
ATOM 2670 C CA . ASP A 1 331 ? -27.188 -17.204 25.624 1.00 97.06 331 ASP A CA 1
ATOM 2671 C C . ASP A 1 331 ? -26.204 -16.774 26.737 1.00 97.06 331 ASP A C 1
ATOM 2673 O O . ASP A 1 331 ? -24.993 -16.639 26.521 1.00 97.06 331 ASP A O 1
ATOM 2677 N N . LYS A 1 332 ? -26.728 -16.521 27.944 1.00 91.75 332 LYS A N 1
ATOM 2678 C CA . LYS A 1 332 ? -25.941 -16.125 29.126 1.00 91.75 332 LYS A CA 1
ATOM 2679 C C . LYS A 1 332 ? -25.100 -17.263 29.696 1.00 91.75 332 LYS A C 1
ATOM 2681 O O . LYS A 1 332 ? -24.165 -17.006 30.452 1.00 91.75 332 LYS A O 1
ATOM 2686 N N . GLU A 1 333 ? -25.417 -18.499 29.359 1.00 93.00 333 GLU A N 1
ATOM 2687 C CA . GLU A 1 333 ? -24.722 -19.702 29.796 1.00 93.00 333 GLU A CA 1
ATOM 2688 C C . GLU A 1 333 ? -23.625 -20.117 28.798 1.00 93.00 333 GLU A C 1
ATOM 2690 O O . GLU A 1 333 ? -22.883 -21.069 29.051 1.00 93.00 333 GLU A O 1
ATOM 2695 N N . GLY A 1 334 ? -23.481 -19.372 27.694 1.00 94.62 334 GLY A N 1
ATOM 2696 C CA . GLY A 1 334 ? -22.491 -19.601 26.647 1.00 94.62 334 GLY A CA 1
ATOM 2697 C C . GLY A 1 334 ? -22.912 -20.653 25.621 1.00 94.62 334 GLY A C 1
ATOM 2698 O O . GLY A 1 334 ? -22.074 -21.084 24.825 1.00 94.62 334 GLY A O 1
ATOM 2699 N N . ASN A 1 335 ? -24.180 -21.076 25.616 1.00 97.19 335 ASN A N 1
ATOM 2700 C CA . ASN A 1 335 ? -24.701 -21.992 24.611 1.00 97.19 335 ASN A CA 1
ATOM 2701 C C . ASN A 1 335 ? -24.986 -21.241 23.308 1.00 97.19 335 ASN A C 1
ATOM 2703 O O . ASN A 1 335 ? -25.500 -20.120 23.303 1.00 97.19 335 ASN A O 1
ATOM 2707 N N . LEU A 1 336 ? -24.668 -21.884 22.187 1.00 97.94 336 LEU A N 1
ATOM 2708 C CA . LEU A 1 336 ? -24.921 -21.361 20.848 1.00 97.94 336 LEU A CA 1
ATOM 2709 C C . LEU A 1 336 ? -26.433 -21.310 20.563 1.00 97.94 336 LEU A C 1
ATOM 2711 O O . LEU A 1 336 ? -27.120 -22.323 20.668 1.00 97.94 336 LEU A O 1
ATOM 2715 N N . ILE A 1 337 ? -26.927 -20.136 20.168 1.00 97.69 337 ILE A N 1
ATOM 2716 C CA . ILE A 1 337 ? -28.309 -19.902 19.719 1.00 97.69 337 ILE A CA 1
ATOM 2717 C C . ILE A 1 337 ? -28.383 -19.845 18.187 1.00 97.69 337 ILE A C 1
ATOM 2719 O O . ILE A 1 337 ? -29.308 -20.410 17.609 1.00 97.69 337 ILE A O 1
ATOM 2723 N N . ASP A 1 338 ? -27.460 -19.125 17.539 1.00 96.44 338 ASP A N 1
ATOM 2724 C CA . ASP A 1 338 ? -27.468 -18.890 16.086 1.00 96.44 338 ASP A CA 1
ATOM 2725 C C . ASP A 1 338 ? -26.045 -18.731 15.522 1.00 96.44 338 ASP A C 1
ATOM 2727 O O . ASP A 1 338 ? -25.201 -18.072 16.136 1.00 96.44 338 ASP A O 1
ATOM 2731 N N . GLY A 1 339 ? -25.801 -19.305 14.341 1.00 94.00 339 GLY A N 1
ATOM 2732 C CA . GLY A 1 339 ? -24.507 -19.338 13.649 1.00 94.00 339 GLY A CA 1
ATOM 2733 C C . GLY A 1 339 ? -23.865 -20.732 13.582 1.00 94.00 339 GLY A C 1
ATOM 2734 O O . GLY A 1 339 ? -24.290 -21.660 14.262 1.00 94.00 339 GLY A O 1
ATOM 2735 N N . ASP A 1 340 ? -22.817 -20.868 12.764 1.00 91.69 340 ASP A N 1
ATOM 2736 C CA . ASP A 1 340 ? -22.203 -22.167 12.419 1.00 91.69 340 ASP A CA 1
ATOM 2737 C C . ASP A 1 340 ? -20.875 -22.447 13.151 1.00 91.69 340 ASP A C 1
ATOM 2739 O O . ASP A 1 340 ? -20.146 -23.389 12.830 1.00 91.69 340 ASP A O 1
ATOM 2743 N N . ARG A 1 341 ? -20.512 -21.603 14.123 1.00 92.50 341 ARG A N 1
ATOM 2744 C CA . ARG A 1 341 ? -19.241 -21.678 14.857 1.00 92.50 341 ARG A CA 1
ATOM 2745 C C . ARG A 1 341 ? -19.466 -21.671 16.365 1.00 92.50 341 ARG A C 1
ATOM 2747 O O . ARG A 1 341 ? -20.508 -21.259 16.860 1.00 92.50 341 ARG A O 1
ATOM 2754 N N . ASN A 1 342 ? -18.453 -22.092 17.116 1.00 96.50 342 ASN A N 1
ATOM 2755 C CA . ASN A 1 342 ? -18.500 -22.007 18.572 1.00 96.50 342 ASN A CA 1
ATOM 2756 C C . ASN A 1 342 ? -18.236 -20.560 19.037 1.00 96.50 342 ASN A C 1
ATOM 2758 O O . ASN A 1 342 ? -17.318 -19.927 18.505 1.00 96.50 342 ASN A O 1
ATOM 2762 N N . PRO A 1 343 ? -18.971 -20.049 20.044 1.00 97.62 343 PRO A N 1
ATOM 2763 C CA . PRO A 1 343 ? -18.676 -18.775 20.705 1.00 97.62 343 PRO A CA 1
ATOM 2764 C C . PRO A 1 343 ? -17.231 -18.695 21.212 1.00 97.62 343 PRO A C 1
ATOM 2766 O O . PRO A 1 343 ? -16.614 -19.725 21.487 1.00 97.62 343 PRO A O 1
ATOM 2769 N N . THR A 1 344 ? -16.688 -17.480 21.365 1.00 97.25 344 THR A N 1
ATOM 2770 C CA . THR A 1 344 ? -15.363 -17.271 21.980 1.00 97.25 344 THR A CA 1
ATOM 2771 C C . THR A 1 344 ? -15.210 -18.034 23.302 1.00 97.25 344 THR A C 1
ATOM 2773 O O . THR A 1 344 ? -16.112 -18.044 24.141 1.00 97.25 344 THR A O 1
ATOM 2776 N N . SER A 1 345 ? -14.035 -18.626 23.533 1.00 95.31 345 SER A N 1
ATOM 2777 C CA . SER A 1 345 ? -13.708 -19.330 24.783 1.00 95.31 345 SER A CA 1
ATOM 2778 C C . SER A 1 345 ? -13.732 -18.416 26.019 1.00 95.31 345 SER A C 1
ATOM 2780 O O . SER A 1 345 ? -13.802 -18.898 27.149 1.00 95.31 345 SER A O 1
ATOM 2782 N N . GLU A 1 346 ? -13.712 -17.098 25.817 1.00 96.31 346 GLU A N 1
ATOM 2783 C CA . GLU A 1 346 ? -13.703 -16.085 26.876 1.00 96.31 346 GLU A CA 1
ATOM 2784 C C . GLU A 1 346 ? -15.055 -15.419 27.107 1.00 96.31 346 GLU A C 1
ATOM 2786 O O . GLU A 1 346 ? -15.149 -14.363 27.731 1.00 96.31 346 GLU A O 1
ATOM 2791 N N . TRP A 1 347 ? -16.134 -16.045 26.645 1.00 96.25 347 TRP A N 1
ATOM 2792 C CA . TRP A 1 347 ? -17.484 -15.510 26.782 1.00 96.25 347 TRP A CA 1
ATOM 2793 C C . TRP A 1 347 ? -17.859 -15.152 28.234 1.00 96.25 347 TRP A C 1
ATOM 2795 O O . TRP A 1 347 ? -18.611 -14.204 28.456 1.00 96.25 347 TRP A O 1
ATOM 2805 N N . ARG A 1 348 ? -17.288 -15.850 29.231 1.00 96.31 348 ARG A N 1
ATOM 2806 C CA . ARG A 1 348 ? -17.482 -15.593 30.673 1.00 96.31 348 ARG A CA 1
ATOM 2807 C C . ARG A 1 348 ? -17.068 -14.183 31.080 1.00 96.31 348 ARG A C 1
ATOM 2809 O O . ARG A 1 348 ? -17.755 -13.553 31.883 1.00 96.31 348 ARG A O 1
ATOM 2816 N N . LEU A 1 349 ? -15.978 -13.677 30.499 1.00 96.50 349 LEU A N 1
ATOM 2817 C CA . LEU A 1 349 ? -15.484 -12.319 30.723 1.00 96.50 349 LEU A CA 1
ATOM 2818 C C . LEU A 1 349 ? -16.520 -11.286 30.258 1.00 96.50 349 LEU A C 1
ATOM 2820 O O . LEU A 1 349 ? -16.897 -10.392 31.013 1.00 96.50 349 LEU A O 1
ATOM 2824 N N . HIS A 1 350 ? -17.032 -11.463 29.036 1.00 97.62 350 HIS A N 1
ATOM 2825 C CA . HIS A 1 350 ? -18.053 -10.597 28.436 1.00 97.62 350 HIS A CA 1
ATOM 2826 C C . HIS A 1 350 ? -19.351 -10.638 29.235 1.00 97.62 350 HIS A C 1
ATOM 2828 O O . HIS A 1 350 ? -19.879 -9.601 29.632 1.00 97.62 350 HIS A O 1
ATOM 2834 N N . ASN A 1 351 ? -19.842 -11.844 29.521 1.00 95.94 351 ASN A N 1
ATOM 2835 C CA . ASN A 1 351 ? -21.093 -12.048 30.236 1.00 95.94 351 ASN A CA 1
ATOM 2836 C C . ASN A 1 351 ? -21.049 -11.468 31.656 1.00 95.94 351 ASN A C 1
ATOM 2838 O O . ASN A 1 351 ? -22.011 -10.845 32.100 1.00 95.94 351 ASN A O 1
ATOM 2842 N N . ARG A 1 352 ? -19.917 -11.594 32.364 1.00 96.56 352 ARG A N 1
ATOM 2843 C CA . ARG A 1 352 ? -19.750 -10.990 33.693 1.00 96.56 352 ARG A CA 1
ATOM 2844 C C . ARG A 1 352 ? -19.907 -9.472 33.656 1.00 96.56 352 ARG A C 1
ATOM 2846 O O . ARG A 1 352 ? -20.624 -8.922 34.493 1.00 96.56 352 ARG A O 1
ATOM 2853 N N . ILE A 1 353 ? -19.286 -8.813 32.676 1.00 97.31 353 ILE A N 1
ATOM 2854 C CA . ILE A 1 353 ? -19.419 -7.365 32.481 1.00 97.31 353 ILE A CA 1
ATOM 2855 C C . ILE A 1 353 ? -20.878 -7.009 32.193 1.00 97.31 353 ILE A C 1
ATOM 2857 O O . ILE A 1 353 ? -21.443 -6.151 32.870 1.00 97.31 353 ILE A O 1
ATOM 2861 N N . TYR A 1 354 ? -21.517 -7.710 31.256 1.00 97.31 354 TYR A N 1
ATOM 2862 C CA . TYR A 1 354 ? -22.917 -7.478 30.918 1.00 97.31 354 TYR A CA 1
ATOM 2863 C C . TYR A 1 354 ? -23.863 -7.666 32.116 1.00 97.31 354 TYR A C 1
ATOM 2865 O O . TYR A 1 354 ? -24.773 -6.859 32.313 1.00 97.31 354 TYR A O 1
ATOM 2873 N N . ASN A 1 355 ? -23.653 -8.677 32.953 1.00 95.19 355 ASN A N 1
ATOM 2874 C CA . ASN A 1 355 ? -24.516 -8.927 34.109 1.00 95.19 355 ASN A CA 1
ATOM 2875 C C . ASN A 1 355 ? -24.379 -7.849 35.193 1.00 95.19 355 ASN A C 1
ATOM 2877 O O . ASN A 1 355 ? -25.361 -7.492 35.839 1.00 95.19 355 ASN A O 1
ATOM 2881 N N . MET A 1 356 ? -23.180 -7.298 35.388 1.00 96.00 356 MET A N 1
ATOM 2882 C CA . MET A 1 356 ? -22.945 -6.249 36.387 1.00 96.00 356 MET A CA 1
ATOM 2883 C C . MET A 1 356 ? -23.241 -4.837 35.866 1.00 96.00 356 MET A C 1
ATOM 2885 O O . MET A 1 356 ? -23.374 -3.911 36.671 1.00 96.00 356 MET A O 1
ATOM 2889 N N . ARG A 1 357 ? -23.335 -4.661 34.541 1.00 94.44 357 ARG A N 1
ATOM 2890 C CA . ARG A 1 357 ? -23.551 -3.373 33.870 1.00 94.44 357 ARG A CA 1
ATOM 2891 C C . ARG A 1 357 ? -24.631 -3.475 32.786 1.00 94.44 357 ARG A C 1
ATOM 2893 O O . ARG A 1 357 ? -24.320 -3.662 31.607 1.00 94.44 357 ARG A O 1
ATOM 2900 N N . PRO A 1 358 ? -25.916 -3.316 33.155 1.00 93.56 358 PRO A N 1
ATOM 2901 C CA . PRO A 1 358 ? -27.019 -3.290 32.193 1.00 93.56 358 PRO A CA 1
ATOM 2902 C C . PRO A 1 358 ? -26.914 -2.165 31.150 1.00 93.56 358 PRO A C 1
ATOM 2904 O O . PRO A 1 358 ? -27.448 -2.301 30.058 1.00 93.56 358 PRO A O 1
ATOM 2907 N N . ASP A 1 359 ? -26.200 -1.078 31.462 1.00 92.50 359 ASP A N 1
ATOM 2908 C CA . ASP A 1 359 ? -25.939 0.051 30.558 1.00 92.50 359 ASP A CA 1
ATOM 2909 C C . ASP A 1 359 ? -24.896 -0.250 29.464 1.00 92.50 359 ASP A C 1
ATOM 2911 O O . ASP A 1 359 ? -24.717 0.536 28.533 1.00 92.50 359 ASP A O 1
ATOM 2915 N N . VAL A 1 360 ? -24.192 -1.379 29.572 1.00 95.88 360 VAL A N 1
ATOM 2916 C CA . VAL A 1 360 ? -23.144 -1.791 28.637 1.00 95.88 360 VAL A CA 1
ATOM 2917 C C . VAL A 1 360 ? -23.723 -2.678 27.546 1.00 95.88 360 VAL A C 1
ATOM 2919 O O . VAL A 1 360 ? -24.415 -3.669 27.809 1.00 95.88 360 VAL A O 1
ATOM 2922 N N . HIS A 1 361 ? -23.399 -2.318 26.307 1.00 95.88 361 HIS A N 1
ATOM 2923 C CA . HIS A 1 361 ? -23.843 -2.996 25.095 1.00 95.88 361 HIS A CA 1
ATOM 2924 C C . HIS A 1 361 ? -22.689 -3.606 24.305 1.00 95.88 361 HIS A C 1
ATOM 2926 O O . HIS A 1 361 ? -22.951 -4.458 23.468 1.00 95.88 361 HIS A O 1
ATOM 2932 N N . CYS A 1 362 ? -21.439 -3.211 24.556 1.00 97.50 362 CYS A N 1
ATOM 2933 C CA . CYS A 1 362 ? -20.276 -3.715 23.831 1.00 97.50 362 CYS A CA 1
ATOM 2934 C C . CYS A 1 362 ? -19.122 -4.009 24.778 1.00 97.50 362 CYS A C 1
ATOM 2936 O O . CYS A 1 362 ? -18.857 -3.224 25.692 1.00 97.50 362 CYS A O 1
ATOM 2938 N N . VAL A 1 363 ? -18.402 -5.092 24.501 1.00 98.50 363 VAL A N 1
ATOM 2939 C CA . VAL A 1 363 ? -17.175 -5.474 25.202 1.00 98.50 363 VAL A CA 1
ATOM 2940 C C . VAL A 1 363 ? -16.130 -5.871 24.159 1.00 98.50 363 VAL A C 1
ATOM 2942 O O . VAL A 1 363 ? -16.411 -6.652 23.248 1.00 98.50 363 VAL A O 1
ATOM 2945 N N . ILE A 1 364 ? -14.924 -5.324 24.293 1.00 98.56 364 ILE A N 1
ATOM 2946 C CA . ILE A 1 364 ? -13.762 -5.627 23.459 1.00 98.56 364 ILE A CA 1
ATOM 2947 C C . ILE A 1 364 ? -12.670 -6.180 24.365 1.00 98.56 364 ILE A C 1
ATOM 2949 O O . ILE A 1 364 ? -12.291 -5.541 25.343 1.00 98.56 364 ILE A O 1
ATOM 2953 N N . HIS A 1 365 ? -12.132 -7.341 24.016 1.00 98.31 365 HIS A N 1
ATOM 2954 C CA . HIS A 1 365 ? -10.918 -7.882 24.605 1.00 98.31 365 HIS A CA 1
ATOM 2955 C C . HIS A 1 365 ? -9.825 -7.975 23.536 1.00 98.31 365 HIS A C 1
ATOM 2957 O O . HIS A 1 365 ? -10.058 -8.483 22.435 1.00 98.31 365 HIS A O 1
ATOM 2963 N N . ALA A 1 366 ? -8.641 -7.460 23.858 1.00 97.94 366 ALA A N 1
ATOM 2964 C CA . ALA A 1 366 ? -7.525 -7.318 22.931 1.00 97.94 366 ALA A CA 1
ATOM 2965 C C . ALA A 1 366 ? -6.180 -7.545 23.633 1.00 97.94 366 ALA A C 1
ATOM 2967 O O . ALA A 1 366 ? -6.094 -7.473 24.860 1.00 97.94 366 ALA A O 1
ATOM 2968 N N . HIS A 1 367 ? -5.118 -7.751 22.856 1.00 97.44 367 HIS A N 1
ATOM 2969 C CA . HIS A 1 367 ? -3.759 -8.037 23.329 1.00 97.44 367 HIS A CA 1
ATOM 2970 C C . HIS A 1 367 ? -2.720 -7.000 22.853 1.00 97.44 367 HIS A C 1
ATOM 2972 O O . HIS A 1 367 ? -1.709 -7.356 22.239 1.00 97.44 367 HIS A O 1
ATOM 2978 N N . PRO A 1 368 ? -2.926 -5.696 23.109 1.00 96.62 368 PRO A N 1
ATOM 2979 C CA . PRO A 1 368 ? -2.019 -4.686 22.599 1.00 96.62 368 PRO A CA 1
ATOM 2980 C C . PRO A 1 368 ? -0.646 -4.749 23.315 1.00 96.62 368 PRO A C 1
ATOM 2982 O O . PRO A 1 368 ? -0.594 -4.858 24.550 1.00 96.62 368 PRO A O 1
ATOM 2985 N N . PRO A 1 369 ? 0.485 -4.705 22.574 1.00 96.00 369 PRO A N 1
ATOM 2986 C CA . PRO A 1 369 ? 1.807 -5.009 23.126 1.00 96.00 369 PRO A CA 1
ATOM 2987 C C . PRO A 1 369 ? 2.257 -4.120 24.288 1.00 96.00 369 PRO A C 1
ATOM 2989 O O . PRO A 1 369 ? 2.866 -4.629 25.234 1.00 96.00 369 PRO A O 1
ATOM 2992 N N . SER A 1 370 ? 1.983 -2.810 24.249 1.00 95.31 370 SER A N 1
ATOM 2993 C CA . SER A 1 370 ? 2.480 -1.900 25.289 1.00 95.31 370 SER A CA 1
ATOM 2994 C C . SER A 1 370 ? 1.725 -2.098 26.601 1.00 95.31 370 SER A C 1
ATOM 2996 O O . SER A 1 370 ? 2.348 -2.088 27.663 1.00 95.31 370 SER A O 1
ATOM 2998 N N . ALA A 1 371 ? 0.411 -2.337 26.556 1.00 95.19 371 ALA A N 1
ATOM 2999 C CA . ALA A 1 371 ? -0.373 -2.650 27.750 1.00 95.19 371 ALA A CA 1
ATOM 3000 C C . ALA A 1 371 ? 0.065 -3.972 28.399 1.00 95.19 371 ALA A C 1
ATOM 3002 O O . ALA A 1 371 ? 0.232 -4.041 29.620 1.00 95.19 371 ALA A O 1
ATOM 3003 N N . ILE A 1 372 ? 0.333 -5.007 27.593 1.00 96.56 372 ILE A N 1
ATOM 3004 C CA . ILE A 1 372 ? 0.881 -6.272 28.101 1.00 96.56 372 ILE A CA 1
ATOM 3005 C C . ILE A 1 372 ? 2.247 -6.025 28.748 1.00 96.56 372 ILE A C 1
ATOM 3007 O O . ILE A 1 372 ? 2.464 -6.461 29.883 1.00 96.56 372 ILE A O 1
ATOM 3011 N N . ALA A 1 373 ? 3.139 -5.284 28.082 1.00 95.62 373 ALA A N 1
ATOM 3012 C CA . ALA A 1 373 ? 4.458 -4.943 28.612 1.00 95.62 373 ALA A CA 1
ATOM 3013 C C . ALA A 1 373 ? 4.369 -4.177 29.943 1.00 95.62 373 ALA A C 1
ATOM 3015 O O . ALA A 1 373 ? 5.058 -4.534 30.900 1.00 95.62 373 ALA A O 1
ATOM 3016 N N . ALA A 1 374 ? 3.473 -3.191 30.047 1.00 92.94 374 ALA A N 1
ATOM 3017 C CA . ALA A 1 374 ? 3.216 -2.464 31.289 1.00 92.94 374 ALA A CA 1
ATOM 3018 C C . ALA A 1 374 ? 2.753 -3.404 32.415 1.00 92.94 374 ALA A C 1
ATOM 3020 O O . ALA A 1 374 ? 3.257 -3.331 33.539 1.00 92.94 374 ALA A O 1
ATOM 3021 N N . SER A 1 375 ? 1.859 -4.350 32.099 1.00 95.25 375 SER A N 1
ATOM 3022 C CA . SER A 1 375 ? 1.377 -5.346 33.061 1.00 95.25 375 SER A CA 1
ATOM 3023 C C . SER A 1 375 ? 2.505 -6.254 33.572 1.00 95.25 375 SER A C 1
ATOM 3025 O O . SER A 1 375 ? 2.558 -6.553 34.768 1.00 95.25 375 SER A O 1
ATOM 3027 N N . VAL A 1 376 ? 3.431 -6.658 32.693 1.00 94.94 376 VAL A N 1
ATOM 3028 C CA . VAL A 1 376 ? 4.597 -7.492 33.025 1.00 94.94 376 VAL A CA 1
ATOM 3029 C C . VAL A 1 376 ? 5.583 -6.716 33.895 1.00 94.94 376 VAL A C 1
ATOM 3031 O O . VAL A 1 376 ? 6.116 -7.273 34.853 1.00 94.94 376 VAL A O 1
ATOM 3034 N N . ALA A 1 377 ? 5.780 -5.433 33.592 1.00 92.12 377 ALA A N 1
ATOM 3035 C CA . ALA A 1 377 ? 6.696 -4.547 34.300 1.00 92.12 377 ALA A CA 1
ATOM 3036 C C . ALA A 1 377 ? 6.135 -3.983 35.622 1.00 92.12 377 ALA A C 1
ATOM 3038 O O . ALA A 1 377 ? 6.857 -3.286 36.326 1.00 92.12 377 ALA A O 1
ATOM 3039 N N . ASN A 1 378 ? 4.879 -4.285 35.984 1.00 89.12 378 ASN A N 1
ATOM 3040 C CA . ASN A 1 378 ? 4.182 -3.691 37.139 1.00 89.12 378 ASN A CA 1
ATOM 3041 C C . ASN A 1 378 ? 4.155 -2.154 37.097 1.00 89.12 378 ASN A C 1
ATOM 3043 O O . ASN A 1 378 ? 4.299 -1.486 38.119 1.00 89.12 378 ASN A O 1
ATOM 3047 N N . VAL A 1 379 ? 3.999 -1.596 35.900 1.00 86.69 379 VAL A N 1
ATOM 3048 C CA . VAL A 1 379 ? 3.976 -0.153 35.699 1.00 86.69 379 VAL A CA 1
ATOM 3049 C C . VAL A 1 379 ? 2.574 0.383 35.964 1.00 86.69 379 VAL A C 1
ATOM 3051 O O . VAL A 1 379 ? 1.604 -0.074 35.361 1.00 86.69 379 VAL A O 1
ATOM 3054 N N . ASP A 1 380 ? 2.487 1.385 36.835 1.00 82.81 380 ASP A N 1
ATOM 3055 C CA . ASP A 1 380 ? 1.261 2.145 37.057 1.00 82.81 380 ASP A CA 1
ATOM 3056 C C . ASP A 1 380 ? 1.035 3.132 35.903 1.00 82.81 380 ASP A C 1
ATOM 3058 O O . ASP A 1 380 ? 1.775 4.108 35.742 1.00 82.81 380 ASP A O 1
ATOM 3062 N N . LEU A 1 381 ? 0.011 2.864 35.089 1.00 81.88 381 LEU A N 1
ATOM 3063 C CA . LEU A 1 381 ? -0.366 3.731 33.974 1.00 81.88 381 LEU A CA 1
ATOM 3064 C C . LEU A 1 381 ? -0.976 5.063 34.426 1.00 81.88 381 LEU A C 1
ATOM 3066 O O . LEU A 1 381 ? -0.995 6.002 33.635 1.00 81.88 381 LEU A O 1
ATOM 3070 N N . GLY A 1 382 ? -1.420 5.175 35.683 1.00 72.00 382 GLY A N 1
ATOM 3071 C CA . GLY A 1 382 ? -1.966 6.408 36.247 1.00 72.00 382 GLY A CA 1
ATOM 3072 C C . GLY A 1 382 ? -0.931 7.513 36.473 1.00 72.00 382 GLY A C 1
ATOM 3073 O O . GLY A 1 382 ? -1.307 8.663 36.691 1.00 72.00 382 GLY A O 1
ATOM 3074 N N . LYS A 1 383 ? 0.371 7.200 36.373 1.00 72.88 383 LYS A N 1
ATOM 3075 C CA . LYS A 1 383 ? 1.462 8.178 36.532 1.00 72.88 383 LYS A CA 1
ATOM 3076 C C . LYS A 1 383 ? 1.538 9.214 35.413 1.00 72.88 383 LYS A C 1
ATOM 3078 O O . LYS A 1 383 ? 2.155 10.256 35.602 1.00 72.88 383 LYS A O 1
ATOM 3083 N N . VAL A 1 384 ? 0.945 8.944 34.253 1.00 73.50 384 VAL A N 1
ATOM 3084 C CA . VAL A 1 384 ? 0.823 9.924 33.169 1.00 73.50 384 VAL A CA 1
ATOM 3085 C C . VAL A 1 384 ? -0.641 10.294 33.037 1.00 73.50 384 VAL A C 1
ATOM 3087 O O . VAL A 1 384 ? -1.509 9.426 32.980 1.00 73.50 384 VAL A O 1
ATOM 3090 N N . PHE A 1 385 ? -0.912 11.594 32.966 1.00 71.31 385 PHE A N 1
ATOM 3091 C CA . PHE A 1 385 ? -2.257 12.062 32.694 1.00 71.31 385 PHE A CA 1
ATOM 3092 C C . PHE A 1 385 ? -2.722 11.582 31.311 1.00 71.31 385 PHE A C 1
ATOM 3094 O O . PHE A 1 385 ? -2.093 11.878 30.293 1.00 71.31 385 PHE A O 1
ATOM 3101 N N . SER A 1 386 ? -3.840 10.861 31.275 1.00 68.62 386 SER A N 1
ATOM 3102 C CA . SER A 1 386 ? -4.564 10.531 30.052 1.00 68.62 386 SER A CA 1
ATOM 3103 C C . SER A 1 386 ? -6.065 10.633 30.303 1.00 68.62 386 SER A C 1
ATOM 3105 O O . SER A 1 386 ? -6.525 10.472 31.435 1.00 68.62 386 SER A O 1
ATOM 3107 N N . HIS A 1 387 ? -6.845 10.853 29.241 1.00 63.94 387 HIS A N 1
ATOM 3108 C CA . HIS A 1 387 ? -8.313 10.900 29.310 1.00 63.94 387 HIS A CA 1
ATOM 3109 C C . HIS A 1 387 ? -8.957 9.614 29.867 1.00 63.94 387 HIS A C 1
ATOM 3111 O O . HIS A 1 387 ? -10.153 9.603 30.142 1.00 63.94 387 HIS A O 1
ATOM 3117 N N . TYR A 1 388 ? -8.177 8.540 30.019 1.00 64.38 388 TYR A N 1
ATOM 3118 C CA . TYR A 1 388 ? -8.625 7.211 30.425 1.00 64.38 388 TYR A CA 1
ATOM 3119 C C . TYR A 1 388 ? -7.954 6.736 31.725 1.00 64.38 388 TYR A C 1
ATOM 3121 O O . TYR A 1 388 ? -7.997 5.555 32.045 1.00 64.38 388 TYR A O 1
ATOM 3129 N N . SER A 1 389 ? -7.306 7.631 32.471 1.00 64.12 389 SER A N 1
ATOM 3130 C CA . SER A 1 389 ? -6.722 7.324 33.781 1.00 64.12 389 SER A CA 1
ATOM 3131 C C . SER A 1 389 ? -7.782 7.429 34.899 1.00 64.12 389 SER A C 1
ATOM 3133 O O . SER A 1 389 ? -8.695 8.244 34.770 1.00 64.12 389 SER A O 1
ATOM 3135 N N . PRO A 1 390 ? -7.701 6.637 35.989 1.00 73.31 390 PRO A N 1
ATOM 3136 C CA . PRO A 1 390 ? -6.772 5.526 36.211 1.00 73.31 390 PRO A CA 1
ATOM 3137 C C . PRO A 1 390 ? -7.141 4.266 35.407 1.00 73.31 390 PRO A C 1
ATOM 3139 O O . PRO A 1 390 ? -8.309 3.964 35.169 1.00 73.31 390 PRO A O 1
ATOM 3142 N N . ILE A 1 391 ? -6.127 3.490 35.011 1.00 84.44 391 ILE A N 1
ATOM 3143 C CA . ILE A 1 391 ? -6.292 2.212 34.297 1.00 84.44 391 ILE A CA 1
ATOM 3144 C C . ILE A 1 391 ? -5.908 1.082 35.262 1.00 84.44 391 ILE A C 1
ATOM 3146 O O . ILE A 1 391 ? -4.713 0.861 35.480 1.00 84.44 391 ILE A O 1
ATOM 3150 N N . PRO A 1 392 ? -6.871 0.362 35.866 1.00 89.75 392 PRO A N 1
ATOM 3151 C CA . PRO A 1 392 ? -6.543 -0.701 36.807 1.00 89.75 392 PRO A CA 1
ATOM 3152 C C . PRO A 1 392 ? -5.878 -1.885 36.099 1.00 89.75 392 PRO A C 1
ATOM 3154 O O . PRO A 1 392 ? -6.204 -2.220 34.958 1.00 89.75 392 PRO A O 1
ATOM 3157 N N . THR A 1 393 ? -4.984 -2.561 36.816 1.00 93.19 393 THR A N 1
ATOM 3158 C CA . THR A 1 393 ? -4.466 -3.881 36.440 1.00 93.19 393 THR A CA 1
ATOM 3159 C C . THR A 1 393 ? -4.999 -4.904 37.435 1.00 93.19 393 THR A C 1
ATOM 3161 O O . THR A 1 393 ? -4.841 -4.707 38.637 1.00 93.19 393 THR A O 1
ATOM 3164 N N . THR A 1 394 ? -5.633 -5.971 36.949 1.00 94.94 394 THR A N 1
ATOM 3165 C CA . THR A 1 394 ? -6.169 -7.046 37.799 1.00 94.94 394 THR A CA 1
ATOM 3166 C C . THR A 1 394 ? -5.049 -7.878 38.429 1.00 94.94 394 THR A C 1
ATOM 3168 O O . THR A 1 394 ? -3.885 -7.790 38.031 1.00 94.94 394 THR A O 1
ATOM 3171 N N . ASP A 1 395 ? -5.409 -8.775 39.346 1.00 95.38 395 ASP A N 1
ATOM 3172 C CA . ASP A 1 395 ? -4.562 -9.926 39.665 1.00 95.38 395 ASP A CA 1
ATOM 3173 C C . ASP A 1 395 ? -4.465 -10.892 38.468 1.00 95.38 395 ASP A C 1
ATOM 3175 O O . ASP A 1 395 ? -5.262 -10.836 37.524 1.00 95.38 395 ASP A O 1
ATOM 3179 N N . PHE A 1 396 ? -3.463 -11.776 38.487 1.00 96.25 396 PHE A N 1
ATOM 3180 C CA . PHE A 1 396 ? -3.317 -12.825 37.474 1.00 96.25 396 PHE A CA 1
ATOM 3181 C C . PHE A 1 396 ? -4.388 -13.906 37.640 1.00 96.25 396 PHE A C 1
ATOM 3183 O O . PHE A 1 396 ? -4.618 -14.397 38.743 1.00 96.25 396 PHE A O 1
ATOM 3190 N N . ALA A 1 397 ? -4.976 -14.324 36.522 1.00 95.50 397 ALA A N 1
ATOM 3191 C CA . ALA A 1 397 ? -5.905 -15.441 36.447 1.00 95.50 397 ALA A CA 1
ATOM 3192 C C . ALA A 1 397 ? -5.706 -16.207 35.134 1.00 95.50 397 ALA A C 1
ATOM 3194 O O . ALA A 1 397 ? -5.207 -15.661 34.149 1.00 95.50 397 ALA A O 1
ATOM 3195 N N . LEU A 1 398 ? -6.110 -17.479 35.120 1.00 92.50 398 LEU A N 1
ATOM 3196 C CA . LEU A 1 398 ? -6.099 -18.294 33.907 1.00 92.50 398 LEU A CA 1
ATOM 3197 C C . LEU A 1 398 ? -7.197 -17.824 32.947 1.00 92.50 398 LEU A C 1
ATOM 3199 O O . LEU A 1 398 ? -8.372 -17.755 33.329 1.00 92.50 398 LEU A O 1
ATOM 3203 N N . ASN A 1 399 ? -6.820 -17.539 31.701 1.00 90.25 399 ASN A N 1
ATOM 3204 C CA . ASN A 1 399 ? -7.738 -17.124 30.643 1.00 90.25 399 ASN A CA 1
ATOM 3205 C C . ASN A 1 399 ? -8.760 -18.226 30.307 1.00 90.25 399 ASN A C 1
ATOM 3207 O O . ASN A 1 399 ? -8.575 -19.393 30.653 1.00 90.25 399 ASN A O 1
ATOM 3211 N N . CYS A 1 400 ? -9.871 -17.855 29.665 1.00 89.81 400 CYS A N 1
ATOM 3212 C CA . CYS A 1 400 ? -10.991 -18.761 29.345 1.00 89.81 400 CYS A CA 1
ATOM 3213 C C . CYS A 1 400 ? -11.705 -19.421 30.554 1.00 89.81 400 CYS A C 1
ATOM 3215 O O . CYS A 1 400 ? -12.582 -20.269 30.363 1.00 89.81 400 CYS A O 1
ATOM 3217 N N . THR A 1 401 ? -11.377 -19.045 31.796 1.00 92.69 401 THR A N 1
ATOM 3218 C CA . THR A 1 401 ? -12.002 -19.574 33.023 1.00 92.69 401 THR A CA 1
ATOM 3219 C C . THR A 1 401 ? -12.883 -18.535 33.723 1.00 92.69 401 THR A C 1
ATOM 3221 O O . THR A 1 401 ? -12.810 -17.338 33.439 1.00 92.69 401 THR A O 1
ATOM 3224 N N . GLU A 1 402 ? -13.692 -18.982 34.690 1.00 93.56 402 GLU A N 1
ATOM 3225 C CA . GLU A 1 402 ? -14.424 -18.081 35.596 1.00 93.56 402 GLU A CA 1
ATOM 3226 C C . GLU A 1 402 ? -13.495 -17.171 36.409 1.00 93.56 402 GLU A C 1
ATOM 3228 O O . GLU A 1 402 ? -13.902 -16.086 36.817 1.00 93.56 402 GLU A O 1
ATOM 3233 N N . ASP A 1 403 ? -12.244 -17.567 36.640 1.00 94.56 403 ASP A N 1
ATOM 3234 C CA . ASP A 1 403 ? -11.339 -16.795 37.490 1.00 94.56 403 ASP A CA 1
ATOM 3235 C C . ASP A 1 403 ? -10.928 -15.477 36.826 1.00 94.56 403 ASP A C 1
ATOM 3237 O O . ASP A 1 403 ? -10.841 -14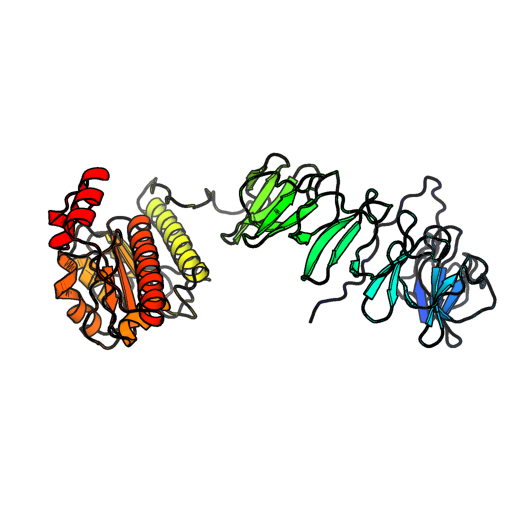.462 37.512 1.00 94.56 403 ASP A O 1
ATOM 3241 N N . THR A 1 404 ? -10.797 -15.447 35.491 1.00 92.25 404 THR A N 1
ATOM 3242 C CA . THR A 1 404 ? -10.554 -14.193 34.750 1.00 92.25 404 THR A CA 1
ATOM 3243 C C . THR A 1 404 ? -11.727 -13.220 34.890 1.00 92.25 404 THR A C 1
ATOM 3245 O O . THR A 1 404 ? -11.523 -12.017 35.043 1.00 92.25 404 THR A O 1
ATOM 3248 N N . ALA A 1 405 ? -12.964 -13.725 34.902 1.00 93.06 405 ALA A N 1
ATOM 3249 C CA . ALA A 1 405 ? -14.139 -12.895 35.144 1.00 93.06 405 ALA A CA 1
ATOM 3250 C C . ALA A 1 405 ? -14.192 -12.379 36.595 1.00 93.06 405 ALA A C 1
ATOM 3252 O O . ALA A 1 405 ? -14.505 -11.208 36.808 1.00 93.06 405 ALA A O 1
ATOM 3253 N N . LYS A 1 406 ? -13.841 -13.218 37.583 1.00 95.75 406 LYS A N 1
ATOM 3254 C CA . LYS A 1 406 ? -13.844 -12.856 39.013 1.00 95.75 406 LYS A CA 1
ATOM 3255 C C . LYS A 1 406 ? -12.838 -11.760 39.356 1.00 95.75 406 LYS A C 1
ATOM 3257 O O . LYS A 1 406 ? -13.198 -10.818 40.056 1.00 95.75 406 LYS A O 1
ATOM 3262 N N . VAL A 1 407 ? -11.598 -11.845 38.861 1.00 96.50 407 VAL A N 1
ATOM 3263 C CA . VAL A 1 407 ? -10.562 -10.831 39.165 1.00 96.50 407 VAL A CA 1
ATOM 3264 C C . VAL A 1 407 ? -10.889 -9.451 38.588 1.00 96.50 407 VAL A C 1
ATOM 3266 O O . VAL A 1 407 ? -10.328 -8.450 39.029 1.00 96.50 407 VAL A O 1
ATOM 3269 N N . LEU A 1 408 ? -11.811 -9.378 37.623 1.00 95.50 408 LEU A N 1
ATOM 3270 C CA . LEU A 1 408 ? -12.279 -8.122 37.049 1.00 95.50 408 LEU A CA 1
ATOM 3271 C C . LEU A 1 408 ? -13.390 -7.457 37.885 1.00 95.50 408 LEU A C 1
ATOM 3273 O O . LEU A 1 408 ? -13.507 -6.232 37.863 1.00 95.50 408 LEU A O 1
ATOM 3277 N N . GLU A 1 409 ? -14.187 -8.226 38.640 1.00 95.50 409 GLU A N 1
ATOM 3278 C CA . GLU A 1 409 ? -15.388 -7.754 39.359 1.00 95.50 409 GLU A CA 1
ATOM 3279 C C . GLU A 1 409 ? -15.211 -6.473 40.193 1.00 95.50 409 GLU A C 1
ATOM 3281 O O . GLU A 1 409 ? -16.106 -5.619 40.120 1.00 95.50 409 GLU A O 1
ATOM 3286 N N . PRO A 1 410 ? -14.097 -6.270 40.934 1.00 94.12 410 PRO A N 1
ATOM 3287 C CA . PRO A 1 410 ? -13.897 -5.056 41.727 1.00 94.12 410 PRO A CA 1
ATOM 3288 C C . PRO A 1 410 ? -13.926 -3.766 40.898 1.00 94.12 410 PRO A C 1
ATOM 3290 O O . PRO A 1 410 ? -14.251 -2.702 41.423 1.00 94.12 410 PRO A O 1
ATOM 3293 N N . TYR A 1 411 ? -13.617 -3.855 39.602 1.00 92.12 411 TYR A N 1
ATOM 3294 C CA . TYR A 1 411 ? -13.476 -2.707 38.709 1.00 92.12 411 TYR A CA 1
ATOM 3295 C C . TYR A 1 411 ? -14.706 -2.477 37.824 1.00 92.12 411 TYR A C 1
ATOM 3297 O O . TYR A 1 411 ? -14.915 -1.362 37.360 1.00 92.12 411 TYR A O 1
ATOM 3305 N N . ILE A 1 412 ? -15.558 -3.485 37.599 1.00 93.69 412 ILE A N 1
ATOM 3306 C CA . ILE A 1 412 ? -16.632 -3.424 36.582 1.00 93.69 412 ILE A CA 1
ATOM 3307 C C . ILE A 1 412 ? -17.650 -2.299 36.844 1.00 93.69 412 ILE A C 1
ATOM 3309 O O . ILE A 1 412 ? -18.184 -1.686 35.913 1.00 93.69 412 ILE A O 1
ATOM 3313 N N . LYS A 1 413 ? -17.945 -2.024 38.120 1.00 89.56 413 LYS A N 1
ATOM 3314 C CA . LYS A 1 413 ? -18.946 -1.016 38.508 1.00 89.56 413 LYS A CA 1
ATOM 3315 C C . LYS A 1 413 ? -18.454 0.419 38.363 1.00 89.56 413 LYS A C 1
ATOM 3317 O O . LYS A 1 413 ? -19.277 1.307 38.164 1.00 89.56 413 LYS A O 1
ATOM 3322 N N . THR A 1 414 ? -17.151 0.639 38.489 1.00 84.44 414 THR A N 1
ATOM 3323 C CA . THR A 1 414 ? -16.553 1.977 38.482 1.00 84.44 414 THR A CA 1
ATOM 3324 C C . THR A 1 414 ? -15.931 2.271 37.123 1.00 84.44 414 THR A C 1
ATOM 3326 O O . THR A 1 414 ? -16.250 3.280 36.501 1.00 84.44 414 THR A O 1
ATOM 3329 N N . GLN A 1 415 ? -15.173 1.323 36.585 1.00 87.50 415 GLN A N 1
ATOM 3330 C CA . GLN A 1 415 ? -14.380 1.492 35.377 1.00 87.50 415 GLN A CA 1
ATOM 3331 C C . GLN A 1 415 ? -15.131 1.096 34.105 1.00 87.50 415 GLN A C 1
ATOM 3333 O O . GLN A 1 415 ? -16.242 0.553 34.126 1.00 87.50 415 GLN A O 1
ATOM 3338 N N . ASN A 1 416 ? -14.499 1.390 32.969 1.00 91.44 416 ASN A N 1
ATOM 3339 C CA . ASN A 1 416 ? -14.920 0.930 31.646 1.00 91.44 416 ASN A CA 1
ATOM 3340 C C . ASN A 1 416 ? -13.792 0.251 30.851 1.00 91.44 416 ASN A C 1
ATOM 3342 O O . ASN A 1 416 ? -13.896 0.051 29.638 1.00 91.44 416 ASN A O 1
ATOM 3346 N N . TRP A 1 417 ? -12.698 -0.059 31.539 1.00 92.94 417 TRP A N 1
ATOM 3347 C CA . TRP A 1 417 ? -11.512 -0.699 31.001 1.00 92.94 417 TRP A CA 1
ATOM 3348 C C . TRP A 1 417 ? -10.689 -1.317 32.132 1.00 92.94 417 TRP A C 1
ATOM 3350 O O . TRP A 1 417 ? -10.756 -0.871 33.279 1.00 92.94 417 TRP A O 1
ATOM 3360 N N . ALA A 1 418 ? -9.891 -2.327 31.804 1.00 94.25 418 ALA A N 1
ATOM 3361 C CA . ALA A 1 418 ? -8.893 -2.895 32.699 1.00 94.25 418 ALA A CA 1
ATOM 3362 C C . ALA A 1 418 ? -7.784 -3.597 31.911 1.00 94.25 418 ALA A C 1
ATOM 3364 O O . ALA A 1 418 ? -8.001 -4.094 30.803 1.00 94.25 418 ALA A O 1
ATOM 3365 N N . ILE A 1 419 ? -6.608 -3.691 32.527 1.00 95.75 419 ILE A N 1
ATOM 3366 C CA . ILE A 1 419 ? -5.530 -4.577 32.095 1.00 95.75 419 ILE A CA 1
ATOM 3367 C C . ILE A 1 419 ? -5.675 -5.905 32.832 1.00 95.75 419 ILE A C 1
ATOM 3369 O O . ILE A 1 419 ? -5.676 -5.949 34.061 1.00 95.75 419 ILE A O 1
ATOM 3373 N N . LEU A 1 420 ? -5.737 -6.995 32.074 1.00 96.62 420 LEU A N 1
ATOM 3374 C CA . LEU A 1 420 ? -5.642 -8.353 32.590 1.00 96.62 420 LEU A CA 1
ATOM 3375 C C . LEU A 1 420 ? -4.160 -8.712 32.720 1.00 96.62 420 LEU A C 1
ATOM 3377 O O . LEU A 1 420 ? -3.425 -8.748 31.727 1.00 96.62 420 LEU A O 1
ATOM 3381 N N . LYS A 1 421 ? -3.702 -8.952 33.951 1.00 96.19 421 LYS A N 1
ATOM 3382 C CA . LYS A 1 421 ? -2.282 -9.166 34.266 1.00 96.19 421 LYS A CA 1
ATOM 3383 C C . LYS A 1 421 ? -1.637 -10.218 33.360 1.00 96.19 421 LYS A C 1
ATOM 3385 O O . LYS A 1 421 ? -2.047 -11.373 33.382 1.00 96.19 421 LYS A O 1
ATOM 3390 N N . ARG A 1 422 ? -0.579 -9.840 32.626 1.00 95.50 422 ARG A N 1
ATOM 3391 C CA . ARG A 1 422 ? 0.191 -10.714 31.709 1.00 95.50 422 ARG A CA 1
ATOM 3392 C C . ARG A 1 422 ? -0.627 -11.334 30.568 1.00 95.50 422 ARG A C 1
ATOM 3394 O O . ARG A 1 422 ? -0.163 -12.294 29.963 1.00 95.50 422 ARG A O 1
ATOM 3401 N N . HIS A 1 423 ? -1.809 -10.803 30.281 1.00 96.19 423 HIS A N 1
ATOM 3402 C CA . HIS A 1 423 ? -2.729 -11.386 29.312 1.00 96.19 423 HIS A CA 1
ATOM 3403 C C . HIS A 1 423 ? -3.098 -10.378 28.224 1.00 96.19 423 HIS A C 1
ATOM 3405 O O . HIS A 1 423 ? -2.774 -10.585 27.061 1.00 96.19 423 HIS A O 1
ATOM 3411 N N . GLY A 1 424 ? -3.705 -9.256 28.598 1.00 96.38 424 GLY A N 1
ATOM 3412 C CA . GLY A 1 424 ? -4.226 -8.302 27.631 1.00 96.38 424 GLY A CA 1
ATOM 3413 C C . GLY A 1 424 ? -5.049 -7.221 28.298 1.00 96.38 424 GLY A C 1
ATOM 3414 O O . GLY A 1 424 ? -4.807 -6.858 29.448 1.00 96.38 424 GLY A O 1
ATOM 3415 N N . VAL A 1 425 ? -6.035 -6.706 27.579 1.00 97.06 425 VAL A N 1
ATOM 3416 C CA . VAL A 1 425 ? -6.904 -5.627 28.047 1.00 97.06 425 VAL A CA 1
ATOM 3417 C C . VAL A 1 425 ? -8.349 -5.946 27.723 1.00 97.06 425 VAL A C 1
ATOM 3419 O O . VAL A 1 425 ? -8.642 -6.676 26.777 1.00 97.06 425 VAL A O 1
ATOM 3422 N N . VAL A 1 426 ? -9.261 -5.388 28.501 1.00 97.75 426 VAL A N 1
ATOM 3423 C CA . VAL A 1 426 ? -10.692 -5.465 28.232 1.00 97.75 426 VAL A CA 1
ATOM 3424 C C . VAL A 1 426 ? -11.298 -4.083 28.403 1.00 97.75 426 VAL A C 1
ATOM 3426 O O . VAL A 1 426 ? -11.004 -3.396 29.378 1.00 97.75 426 VAL A O 1
ATOM 3429 N N . THR A 1 4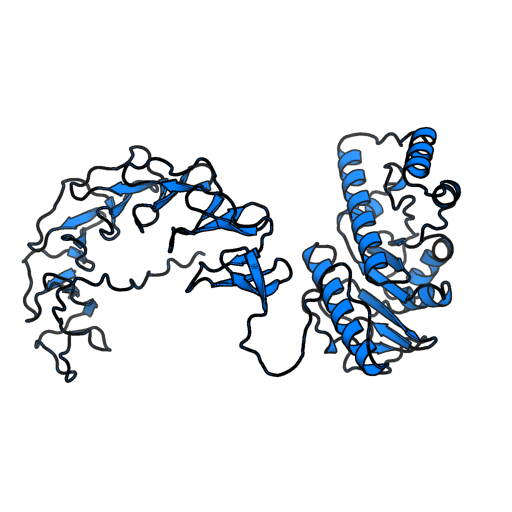27 ? -12.118 -3.661 27.447 1.00 97.12 427 THR A N 1
ATOM 3430 C CA . THR A 1 427 ? -12.850 -2.394 27.470 1.00 97.12 427 THR A CA 1
ATOM 3431 C C . THR A 1 427 ? -14.323 -2.646 27.208 1.00 97.12 427 THR A C 1
ATOM 3433 O O . THR A 1 427 ? -14.701 -3.587 26.511 1.00 97.12 427 THR A O 1
ATOM 3436 N N . TRP A 1 428 ? -15.186 -1.825 27.793 1.00 96.75 428 TRP A N 1
ATOM 3437 C CA . TRP A 1 428 ? -16.627 -1.975 27.633 1.00 96.75 428 TRP A CA 1
ATOM 3438 C C . TRP A 1 428 ? -17.328 -0.632 27.578 1.00 96.75 428 TRP A C 1
ATOM 3440 O O . TRP A 1 428 ? -16.853 0.331 28.171 1.00 96.75 428 TRP A O 1
ATOM 3450 N N . ALA A 1 429 ? -18.439 -0.537 26.847 1.00 94.06 429 ALA A N 1
ATOM 3451 C CA . ALA A 1 429 ? -19.198 0.702 26.678 1.00 94.06 429 ALA A CA 1
ATOM 3452 C C . ALA A 1 429 ? -20.652 0.455 26.241 1.00 94.06 429 ALA A C 1
ATOM 3454 O O . ALA A 1 429 ? -21.061 -0.669 25.957 1.00 94.06 429 ALA A O 1
ATOM 3455 N N . ASN A 1 430 ? -21.433 1.533 26.159 1.00 89.50 430 ASN A N 1
ATOM 3456 C CA . ASN A 1 430 ? -22.779 1.535 25.578 1.00 89.50 430 ASN A CA 1
ATOM 3457 C C . ASN A 1 430 ? -22.781 1.533 24.035 1.00 89.50 430 ASN A C 1
ATOM 3459 O O . ASN A 1 430 ? -23.828 1.332 23.428 1.00 89.50 430 ASN A O 1
ATOM 3463 N N . SER A 1 431 ? -21.632 1.772 23.398 1.00 87.50 431 SER A N 1
ATOM 3464 C CA . SER A 1 431 ? -21.472 1.744 21.947 1.00 87.50 431 SER A CA 1
ATOM 3465 C C . SER A 1 431 ? -20.140 1.114 21.565 1.00 87.50 431 SER A C 1
ATOM 3467 O O . SER A 1 431 ? -19.143 1.224 22.287 1.00 87.50 431 SER A O 1
ATOM 3469 N N . LEU A 1 432 ? -20.115 0.475 20.399 1.00 91.38 432 LEU A N 1
ATOM 3470 C CA . LEU A 1 432 ? -18.931 -0.219 19.910 1.00 91.38 432 LEU A CA 1
ATOM 3471 C C . LEU A 1 432 ? -17.770 0.755 19.672 1.00 91.38 432 LEU A C 1
ATOM 3473 O O . LEU A 1 432 ? -16.626 0.461 20.012 1.00 91.38 432 LEU A O 1
ATOM 3477 N N . PHE A 1 433 ? -18.087 1.949 19.167 1.00 85.62 433 PHE A N 1
ATOM 3478 C CA . PHE A 1 433 ? -17.113 3.011 18.946 1.00 85.62 433 PHE A CA 1
ATOM 3479 C C . PHE A 1 433 ? -16.463 3.479 20.253 1.00 85.62 433 PHE A C 1
ATOM 3481 O O . PHE A 1 433 ? -15.242 3.551 20.333 1.00 85.62 433 PHE A O 1
ATOM 3488 N N . ASN A 1 434 ? -17.247 3.706 21.313 1.00 85.44 434 ASN A N 1
ATOM 3489 C CA . ASN A 1 434 ? -16.701 4.133 22.604 1.00 85.44 434 ASN A CA 1
ATOM 3490 C C . ASN A 1 434 ? -15.853 3.040 23.267 1.00 85.44 434 ASN A C 1
ATOM 3492 O O . ASN A 1 434 ? -14.836 3.349 23.886 1.00 85.44 434 ASN A O 1
ATOM 3496 N N . ALA A 1 435 ? -16.239 1.765 23.140 1.00 93.00 435 ALA A N 1
ATOM 3497 C CA . ALA A 1 435 ? -15.412 0.658 23.622 1.00 93.00 435 ALA A CA 1
ATOM 3498 C C . ALA A 1 435 ? -14.058 0.623 22.888 1.00 93.00 435 ALA A C 1
ATOM 3500 O O . ALA A 1 435 ? -13.020 0.417 23.521 1.00 93.00 435 ALA A O 1
ATOM 3501 N N . PHE A 1 436 ? -14.063 0.881 21.576 1.00 93.38 436 PHE A N 1
ATOM 3502 C CA . PHE A 1 436 ? -12.852 0.935 20.759 1.00 93.38 436 PHE A CA 1
ATOM 3503 C C . PHE A 1 436 ? -11.960 2.142 21.101 1.00 93.38 436 PHE A C 1
ATOM 3505 O O . PHE A 1 436 ? -10.766 1.959 21.315 1.00 93.38 436 PHE A O 1
ATOM 3512 N N . LEU A 1 437 ? -12.519 3.348 21.265 1.00 86.19 437 LEU A N 1
ATOM 3513 C CA . LEU A 1 437 ? -11.745 4.531 21.680 1.00 86.19 437 LEU A CA 1
ATOM 3514 C C . LEU A 1 437 ? -11.060 4.333 23.041 1.00 86.19 437 LEU A C 1
ATOM 3516 O O . LEU A 1 437 ? -9.926 4.764 23.242 1.00 86.19 437 LEU A O 1
ATOM 3520 N N . ARG A 1 438 ? -11.726 3.632 23.969 1.00 90.31 438 ARG A N 1
ATOM 3521 C CA . ARG A 1 438 ? -11.141 3.255 25.267 1.00 90.31 438 ARG A CA 1
ATOM 3522 C C . ARG A 1 438 ? -9.947 2.316 25.094 1.00 90.31 438 ARG A C 1
ATOM 3524 O O . ARG A 1 438 ? -8.961 2.469 25.806 1.00 90.31 438 ARG A O 1
ATOM 3531 N N . LEU A 1 439 ? -10.021 1.370 24.155 1.00 94.00 439 LEU A N 1
ATOM 3532 C CA . LEU A 1 439 ? -8.912 0.464 23.839 1.00 94.00 439 LEU A CA 1
ATOM 3533 C C . LEU A 1 439 ? -7.717 1.240 23.269 1.00 94.00 439 LEU A C 1
ATOM 3535 O O . LEU A 1 439 ? -6.600 1.085 23.761 1.00 94.00 439 LEU A O 1
ATOM 3539 N N . GLU A 1 440 ? -7.959 2.103 22.282 1.00 90.94 440 GLU A N 1
ATOM 3540 C CA . GLU A 1 440 ? -6.923 2.931 21.653 1.00 90.94 440 GLU A CA 1
ATOM 3541 C C . GLU A 1 440 ? -6.247 3.857 22.675 1.00 90.94 440 GLU A C 1
ATOM 3543 O O . GLU A 1 440 ? -5.019 3.909 22.781 1.00 90.94 440 GLU A O 1
ATOM 3548 N N . GLY A 1 441 ? -7.048 4.535 23.498 1.00 87.50 441 GLY A N 1
ATOM 3549 C CA . GLY A 1 441 ? -6.559 5.416 24.551 1.00 87.50 441 GLY A CA 1
ATOM 3550 C C . GLY A 1 441 ? -5.755 4.700 25.636 1.00 87.50 441 GLY A C 1
ATOM 3551 O O . GLY A 1 441 ? -4.745 5.229 26.115 1.00 87.50 441 GLY A O 1
ATOM 3552 N N . LEU A 1 442 ? -6.169 3.485 26.006 1.00 90.88 442 LEU A N 1
ATOM 3553 C CA . LEU A 1 442 ? -5.447 2.643 26.956 1.00 90.88 442 LEU A CA 1
ATOM 3554 C C . LEU A 1 442 ? -4.079 2.238 26.397 1.00 90.88 442 LEU A C 1
ATOM 3556 O O . LEU A 1 442 ? -3.070 2.437 27.077 1.00 90.88 442 LEU A O 1
ATOM 3560 N N . GLU A 1 443 ? -4.011 1.729 25.164 1.00 93.31 443 GLU A N 1
ATOM 3561 C CA . GLU A 1 443 ? -2.733 1.338 24.553 1.00 93.31 443 GLU A CA 1
ATOM 3562 C C . GLU A 1 443 ? -1.810 2.545 24.341 1.00 93.31 443 GLU A C 1
ATOM 3564 O O . GLU A 1 443 ? -0.611 2.457 24.607 1.00 93.31 443 GLU A O 1
ATOM 3569 N N . GLN A 1 444 ? -2.350 3.700 23.944 1.00 90.06 444 GLN A N 1
ATOM 3570 C CA . GLN A 1 444 ? -1.577 4.938 23.835 1.00 90.06 444 GLN A CA 1
ATOM 3571 C C . GLN A 1 444 ? -0.976 5.342 25.191 1.00 90.06 444 GLN A C 1
ATOM 3573 O O . GLN A 1 444 ? 0.209 5.680 25.266 1.00 90.06 444 GLN A O 1
ATOM 3578 N N . SER A 1 445 ? -1.762 5.256 26.271 1.00 89.12 445 SER A N 1
ATOM 3579 C CA . SER A 1 445 ? -1.288 5.525 27.636 1.00 89.12 445 SER A CA 1
ATOM 3580 C C . SER A 1 445 ? -0.167 4.559 28.016 1.00 89.12 445 SER A C 1
ATOM 3582 O O . SER A 1 445 ? 0.907 4.985 28.442 1.00 89.12 445 SER A O 1
ATOM 3584 N N . ALA A 1 446 ? -0.363 3.261 27.774 1.00 91.94 446 ALA A N 1
ATOM 3585 C CA . ALA A 1 446 ? 0.650 2.249 28.033 1.00 91.94 446 ALA A CA 1
ATOM 3586 C C . ALA A 1 446 ? 1.938 2.497 27.242 1.00 91.94 446 ALA A C 1
ATOM 3588 O O . ALA A 1 446 ? 3.028 2.422 27.808 1.00 91.94 446 ALA A O 1
ATOM 3589 N N . ARG A 1 447 ? 1.837 2.857 25.961 1.00 91.94 447 ARG A N 1
ATOM 3590 C CA . ARG A 1 447 ? 2.978 3.162 25.090 1.00 91.94 447 ARG A CA 1
ATOM 3591 C C . ARG A 1 447 ? 3.781 4.369 25.567 1.00 91.94 447 ARG A C 1
ATOM 3593 O O . ARG A 1 447 ? 5.007 4.347 25.489 1.00 91.94 447 ARG A O 1
ATOM 3600 N N . ILE A 1 448 ? 3.114 5.418 26.045 1.00 89.25 448 ILE A N 1
ATOM 3601 C CA . ILE A 1 448 ? 3.781 6.604 26.600 1.00 89.25 448 ILE A CA 1
ATOM 3602 C C . ILE A 1 448 ? 4.490 6.245 27.906 1.00 89.25 448 ILE A C 1
ATOM 3604 O O . ILE A 1 448 ? 5.687 6.491 28.033 1.00 89.25 448 ILE A O 1
ATOM 3608 N N . VAL A 1 449 ? 3.779 5.626 28.851 1.00 88.94 449 VAL A N 1
ATOM 3609 C CA . VAL A 1 449 ? 4.305 5.339 30.194 1.00 88.94 449 VAL A CA 1
ATOM 3610 C C . VAL A 1 449 ? 5.477 4.353 30.121 1.00 88.94 449 VAL A C 1
ATOM 3612 O O . VAL A 1 449 ? 6.507 4.567 30.754 1.00 88.94 449 VAL A O 1
ATOM 3615 N N . THR A 1 450 ? 5.366 3.290 29.319 1.00 90.00 450 THR A N 1
ATOM 3616 C CA . THR A 1 450 ? 6.445 2.299 29.137 1.00 90.00 450 THR A CA 1
ATOM 3617 C C . THR A 1 450 ? 7.703 2.926 28.536 1.00 90.00 450 THR A C 1
ATOM 3619 O O . THR A 1 450 ? 8.800 2.692 29.039 1.00 90.00 450 THR A O 1
ATOM 3622 N N . LYS A 1 451 ? 7.561 3.771 27.506 1.00 91.69 451 LYS A N 1
ATOM 3623 C CA . LYS A 1 451 ? 8.692 4.492 26.904 1.00 91.69 451 LYS A CA 1
ATOM 3624 C C . LYS A 1 451 ? 9.303 5.522 27.848 1.00 91.69 451 LYS A C 1
ATOM 3626 O O . LYS A 1 451 ? 10.523 5.613 27.917 1.00 91.69 451 LYS A O 1
ATOM 3631 N N . ALA A 1 452 ? 8.481 6.279 28.571 1.00 90.06 452 ALA A N 1
ATOM 3632 C CA . ALA A 1 452 ? 8.960 7.271 29.525 1.00 90.06 452 ALA A CA 1
ATOM 3633 C C . ALA A 1 452 ? 9.728 6.607 30.679 1.00 90.06 452 ALA A C 1
ATOM 3635 O O . ALA A 1 452 ? 10.856 7.011 30.945 1.00 90.06 452 ALA A O 1
ATOM 3636 N N . ASN A 1 453 ? 9.197 5.526 31.264 1.00 88.19 453 ASN A N 1
ATOM 3637 C CA . ASN A 1 453 ? 9.871 4.762 32.325 1.00 88.19 453 ASN A CA 1
ATOM 3638 C C . ASN A 1 453 ? 11.196 4.124 31.882 1.00 88.19 453 ASN A C 1
ATOM 3640 O O . ASN A 1 453 ? 12.066 3.889 32.715 1.00 88.19 453 ASN A O 1
ATOM 3644 N N . ALA A 1 454 ? 11.371 3.836 30.588 1.00 89.06 454 ALA A N 1
ATOM 3645 C CA . ALA A 1 454 ? 12.646 3.349 30.061 1.00 89.06 454 ALA A CA 1
ATOM 3646 C C . ALA A 1 454 ? 13.736 4.438 30.019 1.00 89.06 454 ALA A C 1
ATOM 3648 O O . ALA A 1 454 ? 14.916 4.117 29.904 1.00 89.06 454 ALA A O 1
ATOM 3649 N N . ILE A 1 455 ? 13.344 5.713 30.087 1.00 93.12 455 ILE A N 1
ATOM 3650 C CA . ILE A 1 455 ? 14.240 6.872 30.006 1.00 93.12 455 ILE A CA 1
ATOM 3651 C C . ILE A 1 455 ? 14.451 7.488 31.392 1.00 93.12 455 ILE A C 1
ATOM 3653 O O . ILE A 1 455 ? 15.565 7.882 31.730 1.00 93.12 455 ILE A O 1
ATOM 3657 N N . THR A 1 456 ? 13.387 7.616 32.186 1.00 90.00 456 THR A N 1
ATOM 3658 C CA . THR A 1 456 ? 13.414 8.317 33.471 1.00 90.00 456 THR A CA 1
ATOM 3659 C C . THR A 1 456 ? 12.248 7.913 34.371 1.00 90.00 456 THR A C 1
ATOM 3661 O O . THR A 1 456 ? 11.267 7.328 33.918 1.00 90.00 456 THR A O 1
ATOM 3664 N N . GLU A 1 457 ? 12.332 8.261 35.652 1.00 87.94 457 GLU A N 1
ATOM 3665 C CA . GLU A 1 457 ? 11.201 8.127 36.563 1.00 87.94 457 GLU A CA 1
ATOM 3666 C C . GLU A 1 457 ? 10.127 9.175 36.239 1.00 87.94 457 GLU A C 1
ATOM 3668 O O . GLU A 1 457 ? 10.381 10.381 36.236 1.00 87.94 457 GLU A O 1
ATOM 3673 N N . ILE A 1 458 ? 8.906 8.708 35.977 1.00 86.88 458 ILE A N 1
ATOM 3674 C CA . ILE A 1 458 ? 7.775 9.580 35.656 1.00 86.88 458 ILE A CA 1
ATOM 3675 C C . ILE A 1 458 ? 7.299 10.302 36.917 1.00 86.88 458 ILE A C 1
ATOM 3677 O O . ILE A 1 458 ? 6.843 9.664 37.867 1.00 86.88 458 ILE A O 1
ATOM 3681 N N . GLN A 1 459 ? 7.338 11.633 36.877 1.00 85.88 459 GLN A N 1
ATOM 3682 C CA . GLN A 1 459 ? 6.683 12.493 37.859 1.00 85.88 459 GLN A CA 1
ATOM 3683 C C . GLN A 1 459 ? 5.227 12.739 37.432 1.00 85.88 459 GLN A C 1
ATOM 3685 O O . GLN A 1 459 ? 5.014 13.250 36.327 1.00 85.88 459 GLN A O 1
ATOM 3690 N N . PRO A 1 460 ? 4.228 12.378 38.260 1.00 82.69 460 PRO A N 1
ATOM 3691 C CA . PRO A 1 460 ? 2.828 12.628 37.941 1.00 82.69 460 PRO A CA 1
ATOM 3692 C C . PRO A 1 460 ? 2.526 14.113 37.759 1.00 82.69 460 PRO A C 1
ATOM 3694 O O . PRO A 1 460 ? 3.139 14.975 38.390 1.00 82.69 460 PRO A O 1
ATOM 3697 N N . MET A 1 461 ? 1.538 14.406 36.915 1.00 83.38 461 MET A N 1
ATOM 3698 C CA . MET A 1 461 ? 1.018 15.763 36.776 1.00 83.38 461 MET A CA 1
ATOM 3699 C C . MET A 1 461 ? 0.398 16.218 38.110 1.00 83.38 461 MET A C 1
ATOM 3701 O O . MET A 1 461 ? -0.330 15.427 38.721 1.00 83.38 461 MET A O 1
ATOM 3705 N N . PRO A 1 462 ? 0.647 17.460 38.568 1.00 86.81 462 PRO A N 1
ATOM 3706 C CA . PRO A 1 462 ? 0.001 17.989 39.761 1.00 86.81 462 PRO A CA 1
ATOM 3707 C C . PRO A 1 462 ? -1.522 17.899 39.651 1.00 86.81 462 PRO A C 1
ATOM 3709 O O . PRO A 1 462 ? -2.103 18.240 38.621 1.00 86.81 462 PRO A O 1
ATOM 3712 N N . GLU A 1 463 ? -2.185 17.476 40.727 1.00 84.38 463 GLU A N 1
ATOM 3713 C CA . GLU A 1 463 ? -3.644 17.319 40.741 1.00 84.38 463 GLU A CA 1
ATOM 3714 C C . GLU A 1 463 ? -4.371 18.623 40.375 1.00 84.38 463 GLU A C 1
ATOM 3716 O O . GLU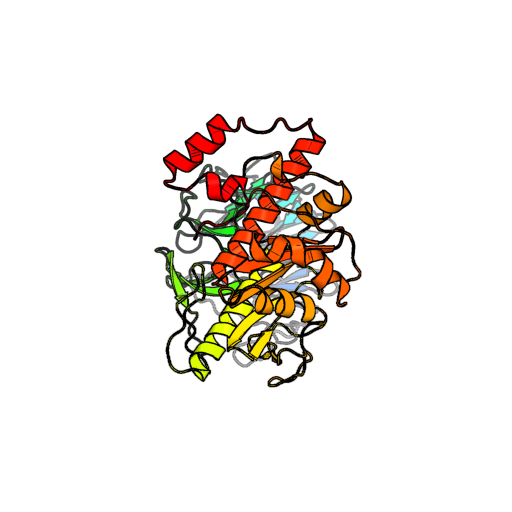 A 1 463 ? -5.373 18.598 39.664 1.00 84.38 463 GLU A O 1
ATOM 3721 N N . SER A 1 464 ? -3.823 19.773 40.784 1.00 87.88 464 SER A N 1
ATOM 3722 C CA . SER A 1 464 ? -4.332 21.104 40.429 1.00 87.88 464 SER A CA 1
ATOM 3723 C C . SER A 1 464 ? -4.435 21.324 38.921 1.00 87.88 464 SER A C 1
ATOM 3725 O O . SER A 1 464 ? -5.404 21.924 38.448 1.00 87.88 464 SER A O 1
ATOM 3727 N N . ASP A 1 465 ? -3.455 20.820 38.174 1.00 87.75 465 ASP A N 1
ATOM 3728 C CA . ASP A 1 465 ? -3.358 20.998 36.728 1.00 87.75 465 ASP A CA 1
ATOM 3729 C C . ASP A 1 465 ? -4.344 20.057 36.034 1.00 87.75 465 ASP A C 1
ATOM 3731 O O . ASP A 1 465 ? -5.053 20.460 35.110 1.00 87.75 465 ASP A O 1
ATOM 3735 N N . VAL A 1 466 ? -4.492 18.834 36.554 1.00 82.50 466 VAL A N 1
ATOM 3736 C CA . VAL A 1 466 ? -5.526 17.898 36.097 1.00 82.50 466 VAL A CA 1
ATOM 3737 C C . VAL A 1 466 ? -6.925 18.479 36.331 1.00 82.50 466 VAL A C 1
ATOM 3739 O O . VAL A 1 466 ? -7.738 18.521 35.408 1.00 82.50 466 VAL A O 1
ATOM 3742 N N . GLN A 1 467 ? -7.205 19.012 37.523 1.00 82.62 467 GLN A N 1
ATOM 3743 C CA . GLN A 1 467 ? -8.470 19.690 37.828 1.00 82.62 467 GLN A CA 1
ATOM 37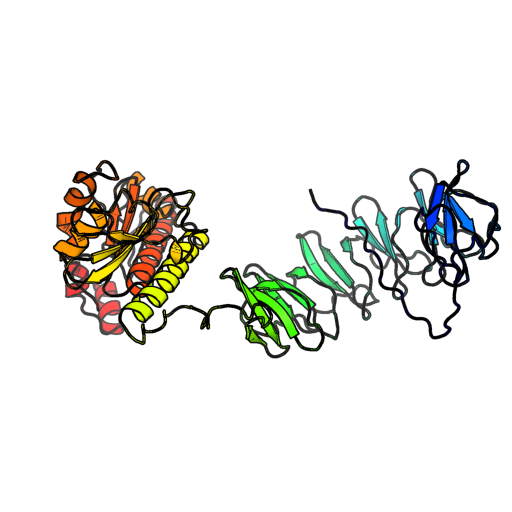44 C C . GLN A 1 467 ? -8.724 20.883 36.893 1.00 82.62 467 GLN A C 1
ATOM 3746 O O . GLN A 1 467 ? -9.862 21.140 36.495 1.00 82.62 467 GLN A O 1
ATOM 3751 N N . GLN A 1 468 ? -7.678 21.633 36.530 1.00 85.00 468 GLN A N 1
ATOM 3752 C CA . GLN A 1 468 ? -7.791 22.729 35.573 1.00 85.00 468 GLN A CA 1
ATOM 3753 C C . GLN A 1 468 ? -8.168 22.231 34.173 1.00 85.00 468 GLN A C 1
ATOM 3755 O O . GLN A 1 468 ? -9.072 22.810 33.570 1.00 85.00 468 GLN A O 1
ATOM 3760 N N . LEU A 1 469 ? -7.553 21.149 33.685 1.00 82.81 469 LEU A N 1
ATOM 3761 C CA . LEU A 1 469 ? -7.906 20.537 32.399 1.00 82.81 469 LEU A CA 1
ATOM 3762 C C . LEU A 1 469 ? -9.364 20.060 32.376 1.00 82.81 469 LEU A C 1
ATOM 3764 O O . LEU A 1 469 ? -10.092 20.356 31.429 1.00 82.81 469 LEU A O 1
ATOM 3768 N N . PHE A 1 470 ? -9.827 19.410 33.446 1.00 79.44 470 PHE A N 1
ATOM 3769 C CA . PHE A 1 470 ? -11.225 18.983 33.575 1.00 79.44 470 PHE A CA 1
ATOM 3770 C C . PHE A 1 470 ? -12.197 20.164 33.507 1.00 79.44 470 PHE A C 1
ATOM 3772 O O . PHE A 1 470 ? -13.147 20.136 32.722 1.00 79.44 470 PHE A O 1
ATOM 3779 N N . ARG A 1 471 ? -11.906 21.253 34.234 1.00 80.88 471 ARG A N 1
ATOM 3780 C CA . ARG A 1 471 ? -12.691 22.495 34.155 1.00 80.88 471 ARG A CA 1
ATOM 3781 C C . ARG A 1 471 ? -12.700 23.093 32.747 1.00 80.88 471 ARG A C 1
ATOM 3783 O O . ARG A 1 471 ? -13.754 23.527 32.292 1.00 80.88 471 ARG A O 1
ATOM 3790 N N . MET A 1 472 ? -11.561 23.099 32.049 1.00 80.25 472 MET A N 1
ATOM 3791 C CA . MET A 1 472 ? -11.462 23.610 30.674 1.00 80.25 472 MET A CA 1
ATOM 3792 C C . MET A 1 472 ? -12.299 22.800 29.679 1.00 80.25 472 MET A C 1
ATOM 3794 O O . MET A 1 472 ? -12.828 23.366 28.725 1.00 80.25 472 MET A O 1
ATOM 3798 N N . TRP A 1 473 ? -12.436 21.493 29.897 1.00 76.38 473 TRP A N 1
ATOM 3799 C CA . TRP A 1 473 ? -13.221 20.603 29.038 1.00 76.38 473 TRP A CA 1
ATOM 3800 C C . TRP A 1 473 ? -14.683 20.455 29.468 1.00 76.38 473 TRP A C 1
ATOM 3802 O O . TRP A 1 473 ? -15.434 19.726 28.823 1.00 76.38 473 TRP A O 1
ATOM 3812 N N . GLY A 1 474 ? -15.100 21.137 30.539 1.00 74.50 474 GLY A N 1
ATOM 3813 C CA . GLY A 1 474 ? -16.448 21.004 31.091 1.00 74.50 474 GLY A CA 1
ATOM 3814 C C . GLY A 1 474 ? -16.735 19.604 31.645 1.00 74.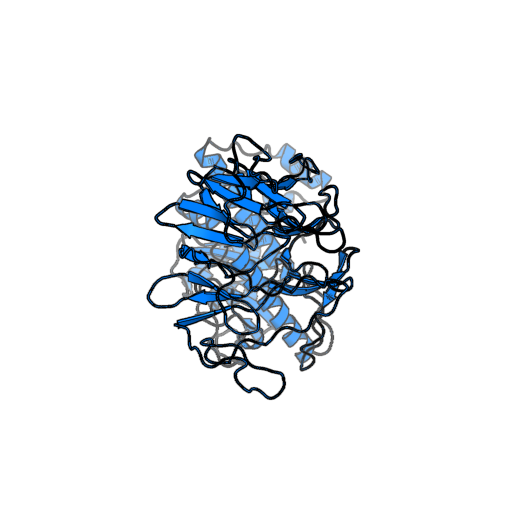50 474 GLY A C 1
ATOM 3815 O O . GLY A 1 474 ? -17.883 19.164 31.625 1.00 74.50 474 GLY A O 1
ATOM 3816 N N . LEU A 1 475 ? -15.697 18.896 32.097 1.00 72.06 475 LEU A N 1
ATOM 3817 C CA . LEU A 1 475 ? -15.786 17.566 32.693 1.00 72.06 475 LEU A CA 1
ATOM 3818 C C . LEU A 1 475 ? -15.737 17.654 34.223 1.00 72.06 475 LEU A C 1
ATOM 3820 O O . LEU A 1 475 ? -15.140 18.567 34.793 1.00 72.06 475 LEU A O 1
ATOM 3824 N N . ASP A 1 476 ? -16.356 16.678 34.881 1.00 69.50 476 ASP A N 1
ATOM 3825 C CA . ASP A 1 476 ? -16.370 16.555 36.339 1.00 69.50 476 ASP A CA 1
ATOM 3826 C C . ASP A 1 476 ? -15.095 15.846 36.826 1.00 69.50 476 ASP A C 1
ATOM 3828 O O . ASP A 1 476 ? -14.787 14.743 36.389 1.00 69.50 476 ASP A O 1
ATOM 3832 N N . PHE A 1 477 ? -14.320 16.490 37.699 1.00 68.06 477 PHE A N 1
ATOM 3833 C CA . PHE A 1 477 ? -13.076 15.917 38.220 1.00 68.06 477 PHE A CA 1
ATOM 3834 C C . PHE A 1 477 ? -13.325 14.840 39.285 1.00 68.06 477 PHE A C 1
ATOM 3836 O O . PHE A 1 477 ? -12.549 13.888 39.385 1.00 68.06 477 PHE A O 1
ATOM 3843 N N . ASP A 1 478 ? -14.420 14.935 40.044 1.00 65.81 478 ASP A N 1
ATOM 3844 C CA . ASP A 1 478 ? -14.749 13.947 41.083 1.00 65.81 478 ASP A CA 1
ATOM 3845 C C . ASP A 1 478 ? -15.059 12.577 40.466 1.00 65.81 478 ASP A C 1
ATOM 3847 O O . ASP A 1 478 ? -14.851 11.515 41.059 1.00 65.81 478 ASP A O 1
ATOM 3851 N N . SER A 1 479 ? -15.492 12.608 39.212 1.00 59.50 479 SER A N 1
ATOM 3852 C CA . SER A 1 479 ? -15.749 11.453 38.374 1.00 59.50 479 SER A CA 1
ATOM 3853 C C . SER A 1 479 ? -14.443 10.755 37.929 1.00 59.50 479 SER A C 1
ATOM 3855 O O . SER A 1 479 ? -14.347 9.527 37.885 1.00 59.50 479 SER A O 1
ATOM 3857 N N . TYR A 1 480 ? -13.375 11.523 37.707 1.00 60.03 480 TYR A N 1
ATOM 3858 C CA . TYR A 1 480 ? -12.031 11.021 37.407 1.00 60.03 480 TYR A CA 1
ATOM 3859 C C . TYR A 1 480 ? -11.315 10.466 38.645 1.00 60.03 480 TYR A C 1
ATOM 3861 O O . TYR A 1 480 ? -10.774 9.360 38.602 1.00 60.03 480 TYR A O 1
ATOM 3869 N N . SER A 1 481 ? -11.351 11.187 39.770 1.00 52.31 481 SER A N 1
ATOM 3870 C CA . SER A 1 481 ? -10.630 10.818 41.000 1.00 52.31 481 SER A CA 1
ATOM 3871 C C . SER A 1 481 ? -11.182 9.557 41.678 1.00 52.31 481 SER A C 1
ATOM 3873 O O . SER A 1 481 ? -10.434 8.784 42.276 1.00 52.31 481 SER A O 1
ATOM 3875 N N . THR A 1 482 ? -12.486 9.305 41.538 1.00 51.44 482 THR A N 1
ATOM 3876 C CA . THR A 1 482 ? -13.154 8.099 42.055 1.00 51.44 482 THR A CA 1
ATOM 3877 C C . THR A 1 482 ? -13.203 6.954 41.041 1.00 51.44 482 THR A C 1
ATOM 3879 O O . THR A 1 482 ? -13.685 5.861 41.356 1.00 51.44 482 THR A O 1
ATOM 3882 N N . GLY A 1 483 ? -12.712 7.186 39.818 1.00 49.09 483 GLY A N 1
ATOM 3883 C CA . GLY A 1 483 ? -12.815 6.239 38.719 1.00 49.09 483 GLY A CA 1
ATOM 3884 C C . GLY A 1 483 ? -14.253 5.990 38.263 1.00 49.09 483 GLY A C 1
ATOM 3885 O O . GLY A 1 483 ? -14.520 4.917 37.742 1.00 49.09 483 GLY A O 1
ATOM 3886 N N . MET A 1 484 ? -15.183 6.925 38.487 1.00 39.81 484 MET A N 1
ATOM 3887 C CA . MET A 1 484 ? -16.578 6.850 38.049 1.00 39.81 484 MET A CA 1
ATOM 3888 C C . MET A 1 484 ? -16.906 7.905 36.980 1.00 39.81 484 MET A C 1
ATOM 3890 O O . MET A 1 484 ? -17.102 9.060 37.300 1.00 39.81 484 MET A O 1
ATOM 3894 N N . ARG A 1 485 ? -17.193 7.465 35.747 1.00 47.06 485 ARG A N 1
ATOM 3895 C CA . ARG A 1 485 ? -17.944 8.179 34.678 1.00 47.06 485 ARG A CA 1
ATOM 3896 C C . ARG A 1 485 ? -17.357 9.471 34.082 1.00 47.06 485 ARG A C 1
ATOM 3898 O O . ARG A 1 485 ? -17.424 10.532 34.677 1.00 47.06 485 ARG A O 1
ATOM 3905 N N . THR A 1 486 ? -17.167 9.455 32.767 1.00 35.69 486 THR A N 1
ATOM 3906 C CA . THR A 1 486 ? -17.744 10.479 31.872 1.00 35.69 486 THR A CA 1
ATOM 3907 C C . THR A 1 486 ? -18.505 9.774 30.738 1.00 35.69 486 THR A C 1
ATOM 3909 O O . THR A 1 486 ? -18.250 8.597 30.457 1.00 35.69 486 THR A O 1
ATOM 3912 N N . LYS A 1 487 ? -19.548 10.445 30.226 1.00 32.06 487 LYS A N 1
ATOM 3913 C CA . LYS A 1 487 ? -20.529 9.934 29.248 1.00 32.06 487 LYS A CA 1
ATOM 3914 C C . LYS A 1 487 ? -19.908 9.524 27.919 1.00 32.06 487 LYS A C 1
ATOM 3916 O O . LYS A 1 487 ? -18.969 10.221 27.487 1.00 32.06 487 LYS A O 1
#

Secondary structure (DSSP, 8-state):
--------PPP---SS---PPEEPTTSSSEE-TTS-BSSS---SEE---BTTTBEEEE-SS-EEEE-TTS-BSSS--BSEE---BTTBEEEEETTEEEEE-TTS-BSSS--BSEEEEEETTEEEEEETTEEEEE-TTS-BS-SS-BSEEPPPBTTBEEEE-TTS-EEEE-TTS-BS-S--BSEEPPPBTTBEEEEETTEEEEE-TTS-BSSS--EEEEPPPBTTEEEEEETTS-EEEEETT--EEE-TT--SS-------SSPPPP-SSHHHHHHHHHHHHHHHHHHHHHTTS--TT--EEEEE-SSS-EEEPBTT--GGG--GGG-EEE-TTS-EEESSSPBPTTHHHHHHHHHH-TT--EEEEE--HHHHHHHHHT--GGGS--TT----BPPP--TTSHHHHHHHHHHHTT-SEEEETTTEEEEEESSHHHHHHHHHHHHHHHHHHHHHHTTSPPPPPPHHHHHHHHHHTT--HHHHHTT----

Sequence (487 aa):
MMFVGIAICEPYRSDSMTIYPSTSSCRTHHIDSNGDPVYGQRFKWVLPFHDPGLAPVENFEGSYHITPVGKPAYDVKFDRTFGYYQGFAAVQKGQLWFHIDAQGNRIYPENWDWCGNFQGGFCVVRLNNRMFHIRPDGTKMNENGWTYAGDFRENSAVVRDDFGLCGHIDINGQYLHDQKFIELGVFHKSFAIAKDQSGWHHIDQLGQSLYPFRFENLEPFYNGIAKAVTISGVDVLIDEKGNISPLMGQLNSRKNELISFPLPILEGNVKEKEKQLREQLMFVARHMYKMGYNYTIDGNISHRLSEDKILVSPTGQHLGFISPEDFVVMDKEGNLIDGDRNPTSEWRLHNRIYNMRPDVHCVIHAHPPSAIAASVANVDLGKVFSHYSPIPTTDFALNCTEDTAKVLEPYIKTQNWAILKRHGVVTWANSLFNAFLRLEGLEQSARIVTKANAITEIQPMPESDVQQLFRMWGLDFDSYSTGMRTK

Radius of gyration: 32.41 Å; chains: 1; bounding box: 69×46×88 Å